Protein AF-0000000081599544 (afdb_homodimer)

Nearest PDB structures (foldseek):
  3ap3-assembly1_B  TM=6.004E-01  e=8.081E-07  Homo sapiens
  3ap3-assembly2_C  TM=5.416E-01  e=1.337E-07  Homo sapiens
  3uan-assembly2_B  TM=5.663E-01  e=5.041E-03  Mus musculus
  3uan-assembly1_A  TM=5.453E-01  e=1.822E-02  Mus musculus
  8cd0-assembly1_A  TM=4.962E-01  e=6.588E-02  Homo sapiens

Radius of gyration: 28.92 Å; Cα contacts (8 Å, |Δi|>4): 1207; chains: 2; bounding box: 60×86×67 Å

Secondary structure (DSSP, 8-state):
---S-EEEEEE--TTSSHHHHHHHHHTSTTEEEES-THHHHHHHHHSS-HHHHTTS-GGGGHHHHHHHHHHHHTT-GGGGGGT-SSPPBTTEES--TTGGG-GGGGSTTTSSS-----SSS---TTHHHHHH-SEEHHHHHHHHHTSSEEEEEES----GGGGHHHHT-TT--EEEEEEE--HHHHHHHHHHH-TTTTHHHHHHHHHS---S----HHHHHHHHHHHHHHHHHHT--GGGTTTEEEEEHHHHHHSHHHHHHHHHHHHT-PPPHHHHHHHHHHSB-----SSHHHHHH---SBHHHHHHTHHHHS-HHHHHHHHHHTHHHHHHHTBPP--SHHHHH-TTS-SB---------/---S-EEEEEE--TTSSHHHHHHHHHTSTTEEEES-THHHHHHHHHSS-HHHHTTS-GGGGHHHHHHHHHHHHTT-GGGGGGT-SSPPBTTEES--TTGGG-GGGGSTTTSSS-----SSS---TTHHHHHH-SEEHHHHHHHHHTSSEEEEEES----GGGGHHHHT-TT--EEEEEEE--HHHHHHHHHHH-TTTTHHHHHHHHHS---S----HHHHHHHHHHHHHHHHHHT--GGGTTTEEEEEHHHHHHSHHHHHHHHHHHHT-PPPHHHHHHHHHHSB-----SSHHHHHH---SBHHHHHHTHHHHS-HHHHHHHHHHTHHHHHHHTBPP--SHHHHH-TTS--B---------

Structure (mmCIF, N/CA/C/O backbone):
data_AF-0000000081599544-model_v1
#
loop_
_entity.id
_entity.type
_entity.pdbx_description
1 polymer Sulfotransferase
#
loop_
_atom_site.group_PDB
_atom_site.id
_atom_site.type_symbol
_atom_site.label_atom_id
_atom_site.label_alt_id
_atom_site.label_comp_id
_atom_site.label_asym_id
_atom_site.label_entity_id
_atom_site.label_seq_id
_atom_site.pdbx_PDB_ins_code
_atom_site.Cartn_x
_atom_site.Cartn_y
_atom_site.Cartn_z
_atom_site.occupancy
_atom_site.B_iso_or_equiv
_atom_site.auth_seq_id
_atom_site.auth_comp_id
_atom_site.auth_asym_id
_atom_site.auth_atom_id
_atom_site.pdbx_PDB_model_num
ATOM 1 N N . MET A 1 1 ? 7.945 -9.305 21.078 1 38.12 1 MET A N 1
ATOM 2 C CA . MET A 1 1 ? 8.125 -8.391 22.203 1 38.12 1 MET A CA 1
ATOM 3 C C . MET A 1 1 ? 7.773 -6.961 21.812 1 38.12 1 MET A C 1
ATOM 5 O O . MET A 1 1 ? 7.863 -6.594 20.641 1 38.12 1 MET A O 1
ATOM 9 N N . ALA A 1 2 ? 6.926 -6.254 22.547 1 45 2 ALA A N 1
ATOM 10 C CA . ALA A 1 2 ? 6.539 -4.863 22.312 1 45 2 ALA A CA 1
ATOM 11 C C . ALA A 1 2 ? 7.758 -3.99 22.031 1 45 2 ALA A C 1
ATOM 13 O O . ALA A 1 2 ? 8.797 -4.129 22.688 1 45 2 ALA A O 1
ATOM 14 N N . SER A 1 3 ? 7.848 -3.449 20.766 1 59.09 3 SER A N 1
ATOM 15 C CA . SER A 1 3 ? 8.914 -2.51 20.438 1 59.09 3 SER A CA 1
ATOM 16 C C . SER A 1 3 ? 9.125 -1.5 21.562 1 59.09 3 SER A C 1
ATOM 18 O O . SER A 1 3 ? 8.156 -0.95 22.094 1 59.09 3 SER A O 1
ATOM 20 N N . PRO A 1 4 ? 10.258 -1.391 22.109 1 74.25 4 PRO A N 1
ATOM 21 C CA . PRO A 1 4 ? 10.609 -0.418 23.141 1 74.25 4 PRO A CA 1
ATOM 22 C C . PRO A 1 4 ? 10.461 1.026 22.672 1 74.25 4 PRO A C 1
ATOM 24 O O . PRO A 1 4 ? 10.477 1.951 23.484 1 74.25 4 PRO A O 1
ATOM 27 N N . ARG A 1 5 ? 10.016 1.198 21.391 1 92.06 5 ARG A N 1
ATOM 28 C CA . ARG A 1 5 ? 9.969 2.564 20.875 1 92.06 5 ARG A CA 1
ATOM 29 C C . ARG A 1 5 ? 8.547 3.104 20.875 1 92.06 5 ARG A C 1
ATOM 31 O O . ARG A 1 5 ? 7.594 2.35 20.656 1 92.06 5 ARG A O 1
ATOM 38 N N . LYS A 1 6 ? 8.445 4.383 21.109 1 97.69 6 LYS A N 1
ATOM 39 C CA . LYS A 1 6 ? 7.168 5.09 21.016 1 97.69 6 LYS A CA 1
ATOM 40 C C . LYS A 1 6 ? 7.004 5.738 19.641 1 97.69 6 LYS A C 1
ATOM 42 O O . LYS A 1 6 ? 7.98 6.172 19.031 1 97.69 6 LYS A O 1
ATOM 47 N N . HIS A 1 7 ? 5.773 5.703 19.141 1 98.62 7 HIS A N 1
ATOM 48 C CA . HIS A 1 7 ? 5.516 6.191 17.797 1 98.62 7 HIS A CA 1
ATOM 49 C C . HIS A 1 7 ? 4.512 7.34 17.812 1 98.62 7 HIS A C 1
ATOM 51 O O . HIS A 1 7 ? 3.541 7.316 18.562 1 98.62 7 HIS A O 1
ATOM 57 N N . ILE A 1 8 ? 4.789 8.398 17 1 98.81 8 ILE A N 1
ATOM 58 C CA . ILE A 1 8 ? 3.93 9.57 16.922 1 98.81 8 ILE A CA 1
ATOM 59 C C . ILE A 1 8 ? 3.586 9.875 15.461 1 98.81 8 ILE A C 1
ATOM 61 O O . ILE A 1 8 ? 4.477 9.945 14.609 1 98.81 8 ILE A O 1
ATOM 65 N N . LEU A 1 9 ? 2.334 9.969 15.156 1 98.88 9 LEU A N 1
ATOM 66 C CA . LEU A 1 9 ? 1.89 10.453 13.859 1 98.88 9 LEU A CA 1
ATOM 67 C C . LEU A 1 9 ? 1.281 11.844 13.969 1 98.88 9 LEU A C 1
ATOM 69 O O . LEU A 1 9 ? 0.279 12.039 14.656 1 98.88 9 LEU A O 1
ATOM 73 N N . LEU A 1 10 ? 1.986 12.797 13.398 1 98.88 10 LEU A N 1
ATOM 74 C CA . LEU A 1 10 ? 1.346 14.094 13.203 1 98.88 10 LEU A CA 1
ATOM 75 C C . LEU A 1 10 ? 0.422 14.062 11.992 1 98.88 10 LEU A C 1
ATOM 77 O O . LEU A 1 10 ? 0.887 14.117 10.852 1 98.88 10 LEU A O 1
ATOM 81 N N . PHE A 1 11 ? -0.832 13.906 12.305 1 98.88 11 PHE A N 1
ATOM 82 C CA . PHE A 1 11 ? -1.893 13.797 11.312 1 98.88 11 PHE A CA 1
ATOM 83 C C . PHE A 1 11 ? -2.51 15.164 11.023 1 98.88 11 PHE A C 1
ATOM 85 O O . PHE A 1 11 ? -3.078 15.789 11.922 1 98.88 11 PHE A O 1
ATOM 92 N N . ALA A 1 12 ? -2.33 15.633 9.75 1 98.62 12 ALA A N 1
ATOM 93 C CA . ALA A 1 12 ? -2.777 16.984 9.422 1 98.62 12 ALA A CA 1
ATOM 94 C C . ALA A 1 12 ? -3.186 17.078 7.953 1 98.62 12 ALA A C 1
ATOM 96 O O . ALA A 1 12 ? -3.295 16.062 7.266 1 98.62 12 ALA A O 1
ATOM 97 N N . THR A 1 13 ? -3.684 18.234 7.574 1 97.69 13 THR A N 1
ATOM 98 C CA . THR A 1 13 ? -3.971 18.562 6.18 1 97.69 13 THR A CA 1
ATOM 99 C C . THR A 1 13 ? -3.039 19.656 5.672 1 97.69 13 THR A C 1
ATOM 101 O O . THR A 1 13 ? -2.398 20.344 6.461 1 97.69 13 THR A O 1
ATOM 104 N N . THR A 1 14 ? -2.902 19.703 4.352 1 96.69 14 THR A N 1
ATOM 105 C CA . THR A 1 14 ? -1.996 20.672 3.74 1 96.69 14 THR A CA 1
ATOM 106 C C . THR A 1 14 ? -2.367 22.094 4.145 1 96.69 14 THR A C 1
ATOM 108 O O . THR A 1 14 ? -3.535 22.484 4.066 1 96.69 14 THR A O 1
ATOM 111 N N . ARG A 1 15 ? -1.328 22.812 4.602 1 96.81 15 ARG A N 1
ATOM 112 C CA . ARG A 1 15 ? -1.413 24.219 4.961 1 96.81 15 ARG A CA 1
ATOM 113 C C . ARG A 1 15 ? -2.201 24.406 6.25 1 96.81 15 ARG A C 1
ATOM 115 O O . ARG A 1 15 ? -2.857 25.438 6.438 1 96.81 15 ARG A O 1
ATOM 122 N N . SER A 1 16 ? -2.092 23.469 7.156 1 97.56 16 SER A N 1
ATOM 123 C CA . SER A 1 16 ? -2.768 23.547 8.445 1 97.56 16 SER A CA 1
ATOM 124 C C . SER A 1 16 ? -1.79 23.906 9.562 1 97.56 16 SER A C 1
ATOM 126 O O . SER A 1 16 ? -2.158 23.922 10.742 1 97.56 16 SER A O 1
ATOM 128 N N . GLY A 1 17 ? -0.574 24.172 9.234 1 95.88 17 GLY A N 1
ATOM 129 C CA . GLY A 1 17 ? 0.417 24.484 10.25 1 95.88 17 GLY A CA 1
ATOM 130 C C . GLY A 1 17 ? 1.242 23.281 10.664 1 95.88 17 GLY A C 1
ATOM 131 O O . GLY A 1 17 ? 1.939 23.328 11.68 1 95.88 17 GLY A O 1
ATOM 132 N N . SER A 1 18 ? 1.208 22.219 9.852 1 96.69 18 SER A N 1
ATOM 133 C CA . SER A 1 18 ? 1.839 20.953 10.227 1 96.69 18 SER A CA 1
ATOM 134 C C . SER A 1 18 ? 3.359 21.047 10.156 1 96.69 18 SER A C 1
ATOM 136 O O . SER A 1 18 ? 4.066 20.344 10.875 1 96.69 18 SER A O 1
ATOM 138 N N . SER A 1 19 ? 3.926 21.938 9.297 1 94.44 19 SER A N 1
ATOM 139 C CA . SER A 1 19 ? 5.375 22.094 9.219 1 94.44 19 SER A CA 1
ATOM 140 C C . SER A 1 19 ? 5.949 22.609 10.531 1 94.44 19 SER A C 1
ATOM 142 O O . SER A 1 19 ? 6.934 22.062 11.039 1 94.44 19 SER A O 1
ATOM 144 N N . PHE A 1 20 ? 5.332 23.609 11.094 1 93.06 20 PHE A N 1
ATOM 145 C CA . PHE A 1 20 ? 5.754 24.156 12.375 1 93.06 20 PHE A CA 1
ATOM 146 C C . PHE A 1 20 ? 5.605 23.125 13.484 1 93.06 20 PHE A C 1
ATOM 148 O O . PHE A 1 20 ? 6.527 22.922 14.273 1 93.06 20 PHE A O 1
ATOM 155 N N . THR A 1 21 ? 4.426 22.516 13.516 1 96.12 21 THR A N 1
ATOM 156 C CA . THR A 1 21 ? 4.141 21.547 14.57 1 96.12 21 THR A CA 1
ATOM 157 C C . THR A 1 21 ? 5.113 20.375 14.492 1 96.12 21 THR A C 1
ATOM 159 O O . THR A 1 21 ? 5.566 19.859 15.523 1 96.12 21 THR A O 1
ATOM 162 N N . GLY A 1 22 ? 5.355 19.891 13.281 1 96.75 22 GLY A N 1
ATOM 163 C CA . GLY A 1 22 ? 6.332 18.828 13.102 1 96.75 22 GLY A CA 1
ATOM 164 C C . GLY A 1 22 ? 7.719 19.203 13.594 1 96.75 22 GLY A C 1
ATOM 165 O O . GLY A 1 22 ? 8.43 18.359 14.141 1 96.75 22 GLY A O 1
ATOM 166 N N . GLN A 1 23 ? 8.109 20.438 13.391 1 94.12 23 GLN A N 1
ATOM 167 C CA . GLN A 1 23 ? 9.422 20.906 13.836 1 94.12 23 GLN A CA 1
ATOM 168 C C . GLN A 1 23 ? 9.516 20.906 15.359 1 94.12 23 GLN A C 1
ATOM 170 O O . GLN A 1 23 ? 10.602 20.719 15.914 1 94.12 23 GLN A O 1
ATOM 175 N N . LEU A 1 24 ? 8.398 21.078 16.031 1 94.31 24 LEU A N 1
ATOM 176 C CA . LEU A 1 24 ? 8.406 20.953 17.484 1 94.31 24 LEU A CA 1
ATOM 177 C C . LEU A 1 24 ? 8.945 19.578 17.906 1 94.31 24 LEU A C 1
ATOM 179 O O . LEU A 1 24 ? 9.789 19.484 18.797 1 94.31 24 LEU A O 1
ATOM 183 N N . LEU A 1 25 ? 8.508 18.562 17.219 1 96.12 25 LEU A N 1
ATOM 184 C CA . LEU A 1 25 ? 8.938 17.203 17.5 1 96.12 25 LEU A CA 1
ATOM 185 C C . LEU A 1 25 ? 10.383 16.984 17.047 1 96.12 25 LEU A C 1
ATOM 187 O O . LEU A 1 25 ? 11.156 16.312 17.734 1 96.12 25 LEU A O 1
ATOM 191 N N . ASN A 1 26 ? 10.672 17.625 15.953 1 95.06 26 ASN A N 1
ATOM 192 C CA . ASN A 1 26 ? 11.984 17.469 15.336 1 95.06 26 ASN A CA 1
ATOM 193 C C . ASN A 1 26 ? 13.086 18.047 16.219 1 95.06 26 ASN A C 1
ATOM 195 O O . ASN A 1 26 ? 14.258 17.703 16.062 1 95.06 26 ASN A O 1
ATOM 199 N N . GLN A 1 27 ? 12.742 18.922 17.141 1 92.62 27 GLN A N 1
ATOM 200 C CA . GLN A 1 27 ? 13.727 19.594 17.984 1 92.62 27 GLN A CA 1
ATOM 201 C C . GLN A 1 27 ? 14.234 18.656 19.078 1 92.62 27 GLN A C 1
ATOM 203 O O . GLN A 1 27 ? 15.32 18.844 19.625 1 92.62 27 GLN A O 1
ATOM 208 N N . HIS A 1 28 ? 13.508 17.703 19.391 1 93.88 28 HIS A N 1
ATOM 209 C CA . HIS A 1 28 ? 13.898 16.797 20.469 1 93.88 28 HIS A CA 1
ATOM 210 C C . HIS A 1 28 ? 14.945 15.797 20.016 1 93.88 28 HIS A C 1
ATOM 212 O O . HIS A 1 28 ? 14.727 15.078 19.031 1 93.88 28 HIS A O 1
ATOM 218 N N . PRO A 1 29 ? 15.984 15.648 20.688 1 90.81 29 PRO A N 1
ATOM 219 C CA . PRO A 1 29 ? 17.078 14.781 20.234 1 90.81 29 PRO A CA 1
ATOM 220 C C . PRO A 1 29 ? 16.703 13.305 20.281 1 90.81 29 PRO A C 1
ATOM 222 O O . PRO A 1 29 ? 17.312 12.492 19.562 1 90.81 29 PRO A O 1
ATOM 225 N N . GLY A 1 30 ? 15.773 12.953 21.062 1 93.62 30 GLY A N 1
ATOM 226 C CA . GLY A 1 30 ? 15.359 11.562 21.188 1 93.62 30 GLY A CA 1
ATOM 227 C C . GLY A 1 30 ? 14.328 11.148 20.156 1 93.62 30 GLY A C 1
ATOM 228 O O . GLY A 1 30 ? 13.867 10.008 20.156 1 93.62 30 GLY A O 1
ATOM 229 N N . VAL A 1 31 ? 13.984 12.055 19.25 1 97 31 VAL A N 1
ATOM 230 C CA . VAL A 1 31 ? 12.93 11.781 18.281 1 97 31 VAL A CA 1
ATOM 231 C C . VAL A 1 31 ? 13.539 11.641 16.875 1 97 31 VAL A C 1
ATOM 233 O O . VAL A 1 31 ? 14.266 12.523 16.422 1 97 31 VAL A O 1
ATOM 236 N N . PHE A 1 32 ? 13.391 10.5 16.281 1 98.19 32 PHE A N 1
ATOM 237 C CA . PHE A 1 32 ? 13.609 10.352 14.844 1 98.19 32 PHE A CA 1
ATOM 238 C C . PHE A 1 32 ? 12.414 10.875 14.055 1 98.19 32 PHE A C 1
ATOM 240 O O . PHE A 1 32 ? 11.398 10.195 13.93 1 98.19 32 PHE A O 1
ATOM 247 N N . TYR A 1 33 ? 12.539 12.047 13.555 1 98.06 33 TYR A N 1
ATOM 248 C CA . TYR A 1 33 ? 11.453 12.727 12.867 1 98.06 33 TYR A CA 1
ATOM 249 C C . TYR A 1 33 ? 11.633 12.648 11.352 1 98.06 33 TYR A C 1
ATOM 251 O O . TYR A 1 33 ? 12.734 12.859 10.836 1 98.06 33 TYR A O 1
ATOM 259 N N . VAL A 1 34 ? 10.539 12.305 10.625 1 98.56 34 VAL A N 1
ATOM 260 C CA . VAL A 1 34 ? 10.57 12.305 9.172 1 98.56 34 VAL A CA 1
ATOM 261 C C . VAL A 1 34 ? 9.508 13.266 8.633 1 98.56 34 VAL A C 1
ATOM 263 O O . VAL A 1 34 ? 8.32 13.117 8.938 1 98.56 34 VAL A O 1
ATOM 266 N N . PHE A 1 35 ? 9.984 14.211 7.75 1 97.12 35 PHE A N 1
ATOM 267 C CA . PHE A 1 35 ? 9.125 15.211 7.133 1 97.12 35 PHE A CA 1
ATOM 268 C C . PHE A 1 35 ? 8.391 14.625 5.934 1 97.12 35 PHE A C 1
ATOM 270 O O . PHE A 1 35 ? 8.938 14.555 4.836 1 97.12 35 PHE A O 1
ATOM 277 N N . GLU A 1 36 ? 7.145 14.25 5.965 1 97.25 36 GLU A N 1
ATOM 278 C CA . GLU A 1 36 ? 6.156 13.891 4.953 1 97.25 36 GLU A CA 1
ATOM 279 C C . GLU A 1 36 ? 6.703 12.836 3.996 1 97.25 36 GLU A C 1
ATOM 281 O O . GLU A 1 36 ? 6.758 13.055 2.783 1 97.25 36 GLU A O 1
ATOM 286 N N . PRO A 1 37 ? 7.016 11.68 4.488 1 98.31 37 PRO A N 1
ATOM 287 C CA . PRO A 1 37 ? 7.566 10.633 3.617 1 98.31 37 PRO A CA 1
ATOM 288 C C . PRO A 1 37 ? 6.551 10.117 2.598 1 98.31 37 PRO A C 1
ATOM 290 O O . PRO A 1 37 ? 6.934 9.609 1.544 1 98.31 37 PRO A O 1
ATOM 293 N N . LEU A 1 38 ? 5.246 10.305 2.816 1 97.62 38 LEU A N 1
ATOM 294 C CA . LEU A 1 38 ? 4.219 9.766 1.933 1 97.62 38 LEU A CA 1
ATOM 295 C C . LEU A 1 38 ? 4.168 10.539 0.62 1 97.62 38 LEU A C 1
ATOM 297 O O . LEU A 1 38 ? 3.535 10.102 -0.342 1 97.62 38 LEU A O 1
ATOM 301 N N . TYR A 1 39 ? 4.855 11.68 0.584 1 96.25 39 TYR A N 1
ATOM 302 C CA . TYR A 1 39 ? 5.031 12.414 -0.662 1 96.25 39 TYR A CA 1
ATOM 303 C C . TYR A 1 39 ? 5.578 11.516 -1.76 1 96.25 39 TYR A C 1
ATOM 305 O O . TYR A 1 39 ? 5.129 11.578 -2.906 1 96.25 39 TYR A O 1
ATOM 313 N N . HIS A 1 40 ? 6.516 10.656 -1.416 1 96 40 HIS A N 1
ATOM 314 C CA . HIS A 1 40 ? 7.172 9.797 -2.395 1 96 40 HIS A CA 1
ATOM 315 C C . HIS A 1 40 ? 6.207 8.75 -2.941 1 96 40 HIS A C 1
ATOM 317 O O . HIS A 1 40 ? 6.289 8.375 -4.113 1 96 40 HIS A O 1
ATOM 323 N N . VAL A 1 41 ? 5.336 8.227 -2.125 1 94.56 41 VAL A N 1
ATOM 324 C CA . VAL A 1 41 ? 4.32 7.285 -2.592 1 94.56 41 VAL A CA 1
ATOM 325 C C . VAL A 1 41 ? 3.41 7.969 -3.611 1 94.56 41 VAL A C 1
ATOM 327 O O . VAL A 1 41 ? 3.17 7.434 -4.695 1 94.56 41 VAL A O 1
ATOM 330 N N . GLN A 1 42 ? 2.91 9.102 -3.191 1 92.44 42 GLN A N 1
ATOM 331 C CA . GLN A 1 42 ? 2.023 9.844 -4.082 1 92.44 42 GLN A CA 1
ATOM 332 C C . GLN A 1 42 ? 2.701 10.133 -5.418 1 92.44 42 GLN A C 1
ATOM 334 O O . GLN A 1 42 ? 2.092 9.961 -6.48 1 92.44 42 GLN A O 1
ATOM 339 N N . GLN A 1 43 ? 3.932 10.562 -5.414 1 90.69 43 GLN A N 1
ATOM 340 C CA . GLN A 1 43 ? 4.668 10.914 -6.625 1 90.69 43 GLN A CA 1
ATOM 341 C C . GLN A 1 43 ? 4.879 9.688 -7.512 1 90.69 43 GLN A C 1
ATOM 343 O O . GLN A 1 43 ? 4.84 9.797 -8.742 1 90.69 43 GLN A O 1
ATOM 348 N N . ALA A 1 44 ? 5.172 8.617 -6.875 1 88.56 44 ALA A N 1
ATOM 349 C CA . ALA A 1 44 ? 5.414 7.391 -7.629 1 88.56 44 ALA A CA 1
ATOM 350 C C . ALA A 1 44 ? 4.191 7 -8.453 1 88.56 44 ALA A C 1
ATOM 352 O O . ALA A 1 44 ? 4.32 6.426 -9.539 1 88.56 44 ALA A O 1
ATOM 353 N N . PHE A 1 45 ? 3.043 7.305 -8.031 1 83.12 45 PHE A N 1
ATOM 354 C CA . PHE A 1 45 ? 1.831 6.836 -8.695 1 83.12 45 PHE A CA 1
ATOM 355 C C . PHE A 1 45 ? 1.197 7.953 -9.516 1 83.12 45 PHE A C 1
ATOM 357 O O . PHE A 1 45 ? 0.35 7.699 -10.375 1 83.12 45 PHE A O 1
ATOM 364 N N . THR A 1 46 ? 1.427 9.234 -9.289 1 74.62 46 THR A N 1
ATOM 365 C CA . THR A 1 46 ? 0.781 10.328 -10 1 74.62 46 THR A CA 1
ATOM 366 C C . THR A 1 46 ? 1.669 10.836 -11.133 1 74.62 46 THR A C 1
ATOM 368 O O . THR A 1 46 ? 1.178 11.43 -12.094 1 74.62 46 THR A O 1
ATOM 371 N N . ASN A 1 47 ? 2.98 11.109 -10.969 1 59.44 47 ASN A N 1
ATOM 372 C CA . ASN A 1 47 ? 3.85 11.688 -11.984 1 59.44 47 ASN A CA 1
ATOM 373 C C . ASN A 1 47 ? 3.744 10.93 -13.305 1 59.44 47 ASN A C 1
ATOM 375 O O . ASN A 1 47 ? 4.27 11.375 -14.328 1 59.44 47 ASN A O 1
ATOM 379 N N . SER A 1 48 ? 3.289 9.828 -13.312 1 50 48 SER A N 1
ATOM 380 C CA . SER A 1 48 ? 3.275 9.25 -14.656 1 50 48 SER A CA 1
ATOM 381 C C . SER A 1 48 ? 2.367 10.039 -15.586 1 50 48 SER A C 1
ATOM 383 O O . SER A 1 48 ? 2.848 10.734 -16.484 1 50 48 SER A O 1
ATOM 385 N N . SER A 1 49 ? 1.192 9.852 -15.922 1 44.78 49 SER A N 1
ATOM 386 C CA . SER A 1 49 ? 0.443 10.602 -16.922 1 44.78 49 SER A CA 1
ATOM 387 C C . SER A 1 49 ? -0.477 11.625 -16.266 1 44.78 49 SER A C 1
ATOM 389 O O . SER A 1 49 ? -1.056 11.367 -15.211 1 44.78 49 SER A O 1
ATOM 391 N N . SER A 1 50 ? -0.27 13.008 -16.5 1 45.22 50 SER A N 1
ATOM 392 C CA . SER A 1 50 ? -1.151 14.102 -16.109 1 45.22 50 SER A CA 1
ATOM 393 C C . SER A 1 50 ? -2.572 13.602 -15.867 1 45.22 50 SER A C 1
ATOM 395 O O . SER A 1 50 ? -3.248 14.07 -14.945 1 45.22 50 SER A O 1
ATOM 397 N N . ARG A 1 51 ? -3.033 12.773 -16.672 1 44.28 51 ARG A N 1
ATOM 398 C CA . ARG A 1 51 ? -4.414 12.305 -16.672 1 44.28 51 ARG A CA 1
ATOM 399 C C . ARG A 1 51 ? -4.684 11.398 -15.484 1 44.28 51 ARG A C 1
ATOM 401 O O . ARG A 1 51 ? -5.832 11.25 -15.047 1 44.28 51 ARG A O 1
ATOM 408 N N . LEU A 1 52 ? -3.639 10.812 -14.984 1 48.09 52 LEU A N 1
ATOM 409 C CA . LEU A 1 52 ? -3.752 9.828 -13.914 1 48.09 52 LEU A CA 1
ATOM 410 C C . LEU A 1 52 ? -4.047 10.508 -12.578 1 48.09 52 LEU A C 1
ATOM 412 O O . LEU A 1 52 ? -4.723 9.938 -11.719 1 48.09 52 LEU A O 1
ATOM 416 N N . ARG A 1 53 ? -3.664 11.711 -12.305 1 48.47 53 ARG A N 1
ATOM 417 C CA . ARG A 1 53 ? -3.812 12.445 -11.047 1 48.47 53 ARG A CA 1
ATOM 418 C C . ARG A 1 53 ? -5.285 12.648 -10.703 1 48.47 53 ARG A C 1
ATOM 420 O O . ARG A 1 53 ? -5.672 12.57 -9.539 1 48.47 53 ARG A O 1
ATOM 427 N N . ARG A 1 54 ? -5.965 13.094 -11.875 1 47.38 54 ARG A N 1
ATOM 428 C CA . ARG A 1 54 ? -7.34 13.523 -11.648 1 47.38 54 ARG A CA 1
ATOM 429 C C . ARG A 1 54 ? -8.203 12.375 -11.133 1 47.38 54 ARG A C 1
ATOM 431 O O . ARG A 1 54 ? -9.25 12.602 -10.523 1 47.38 54 ARG A O 1
ATOM 438 N N . THR A 1 55 ? -7.641 11.102 -11.523 1 47.69 55 THR A N 1
ATOM 439 C CA . THR A 1 55 ? -8.594 10.023 -11.297 1 47.69 55 THR A CA 1
ATOM 440 C C . THR A 1 55 ? -8.172 9.164 -10.109 1 47.69 55 THR A C 1
ATOM 442 O O . THR A 1 55 ? -8.969 8.375 -9.594 1 47.69 55 THR A O 1
ATOM 445 N N . LEU A 1 56 ? -6.867 9.281 -9.906 1 54.69 56 LEU A N 1
ATOM 446 C CA . LEU A 1 56 ? -6.582 8.305 -8.867 1 54.69 56 LEU A CA 1
ATOM 447 C C . LEU A 1 56 ? -7.238 8.703 -7.551 1 54.69 56 LEU A C 1
ATOM 449 O O . LEU A 1 56 ? -7.023 9.805 -7.051 1 54.69 56 LEU A O 1
ATOM 453 N N . ASP A 1 57 ? -8.266 7.922 -7.266 1 67.56 57 ASP A N 1
ATOM 454 C CA . ASP A 1 57 ? -8.984 7.934 -5.996 1 67.56 57 ASP A CA 1
ATOM 455 C C . ASP A 1 57 ? -8.016 7.953 -4.812 1 67.56 57 ASP A C 1
ATOM 457 O O . ASP A 1 57 ? -7.117 7.121 -4.73 1 67.56 57 ASP A O 1
ATOM 461 N N . ARG A 1 58 ? -7.891 9.094 -4.191 1 79.56 58 ARG A N 1
ATOM 462 C CA . ARG A 1 58 ? -7.062 9.312 -3.008 1 79.56 58 ARG A CA 1
ATOM 463 C C . ARG A 1 58 ? -7.102 8.102 -2.084 1 79.56 58 ARG A C 1
ATOM 465 O O . ARG A 1 58 ? -6.137 7.832 -1.362 1 79.56 58 ARG A O 1
ATOM 472 N N . ARG A 1 59 ? -8.102 7.383 -2.291 1 89.06 59 ARG A N 1
ATOM 473 C CA . ARG A 1 59 ? -8.25 6.281 -1.345 1 89.06 59 ARG A CA 1
ATOM 474 C C . ARG A 1 59 ? -7.477 5.051 -1.81 1 89.06 59 ARG A C 1
ATOM 476 O O . ARG A 1 59 ? -7.152 4.176 -1.005 1 89.06 59 ARG A O 1
ATOM 483 N N . ALA A 1 60 ? -7.164 4.977 -3.062 1 90.94 60 ALA A N 1
ATOM 484 C CA . ALA A 1 60 ? -6.414 3.85 -3.607 1 90.94 60 ALA A CA 1
ATOM 485 C C . ALA A 1 60 ? -5.004 3.799 -3.027 1 90.94 60 ALA A C 1
ATOM 487 O O . ALA A 1 60 ? -4.402 2.727 -2.93 1 90.94 60 ALA A O 1
ATOM 488 N N . LEU A 1 61 ? -4.5 4.922 -2.602 1 94.38 61 LEU A N 1
ATOM 489 C CA . LEU A 1 61 ? -3.125 5 -2.123 1 94.38 61 LEU A CA 1
ATOM 490 C C . LEU A 1 61 ? -3.041 4.621 -0.648 1 94.38 61 LEU A C 1
ATOM 492 O O . LEU A 1 61 ? -1.945 4.434 -0.112 1 94.38 61 LEU A O 1
ATOM 496 N N . LEU A 1 62 ? -4.18 4.449 0.053 1 96.31 62 LEU A N 1
ATOM 497 C CA . LEU A 1 62 ? -4.219 4.289 1.502 1 96.31 62 LEU A CA 1
ATOM 498 C C . LEU A 1 62 ? -3.451 3.043 1.932 1 96.31 62 LEU A C 1
ATOM 500 O O . LEU A 1 62 ? -2.74 3.062 2.939 1 96.31 62 LEU A O 1
ATOM 504 N N . GLY A 1 63 ? -3.592 1.965 1.144 1 96.44 63 GLY A N 1
ATOM 505 C CA . GLY A 1 63 ? -2.854 0.76 1.486 1 96.44 63 GLY A CA 1
ATOM 506 C C . GLY A 1 63 ? -1.349 0.952 1.448 1 96.44 63 GLY A C 1
ATOM 507 O O . GLY A 1 63 ? -0.638 0.509 2.354 1 96.44 63 GLY A O 1
ATOM 508 N N . ALA A 1 64 ? -0.909 1.623 0.392 1 96.25 64 ALA A N 1
ATOM 509 C CA . ALA A 1 64 ? 0.518 1.907 0.268 1 96.25 64 ALA A CA 1
ATOM 510 C C . ALA A 1 64 ? 0.991 2.838 1.382 1 96.25 64 ALA A C 1
ATOM 512 O O . ALA A 1 64 ? 2.094 2.676 1.909 1 96.25 64 ALA A O 1
ATOM 513 N N . TYR A 1 65 ? 0.182 3.77 1.767 1 97.75 65 TYR A N 1
ATOM 514 C CA . TYR A 1 65 ? 0.496 4.695 2.85 1 97.75 65 TYR A CA 1
ATOM 515 C C . TYR A 1 65 ? 0.678 3.951 4.168 1 97.75 65 TYR A C 1
ATOM 517 O O . TYR A 1 65 ? 1.688 4.129 4.852 1 97.75 65 TYR A O 1
ATOM 525 N N . ARG A 1 66 ? -0.28 3.109 4.512 1 97.88 66 ARG A N 1
ATOM 526 C CA . ARG A 1 66 ? -0.227 2.385 5.781 1 97.88 66 ARG A CA 1
ATOM 527 C C . ARG A 1 66 ? 0.979 1.452 5.828 1 97.88 66 ARG A C 1
ATOM 529 O O . ARG A 1 66 ? 1.657 1.357 6.852 1 97.88 66 ARG A O 1
ATOM 536 N N . ASP A 1 67 ? 1.22 0.821 4.723 1 97.56 67 ASP A N 1
ATOM 537 C CA . ASP A 1 67 ? 2.355 -0.094 4.652 1 97.56 67 ASP A CA 1
ATOM 538 C C . ASP A 1 67 ? 3.672 0.645 4.879 1 97.56 67 ASP A C 1
ATOM 540 O O . ASP A 1 67 ? 4.523 0.186 5.641 1 97.56 67 ASP A O 1
ATOM 544 N N . LEU A 1 68 ? 3.855 1.761 4.188 1 98.31 68 LEU A N 1
ATOM 545 C CA . LEU A 1 68 ? 5.094 2.518 4.332 1 98.31 68 LEU A CA 1
ATOM 546 C C . LEU A 1 68 ? 5.242 3.053 5.754 1 98.31 68 LEU A C 1
ATOM 548 O O . LEU A 1 68 ? 6.332 3.012 6.328 1 98.31 68 LEU A O 1
ATOM 552 N N . LEU A 1 69 ? 4.168 3.545 6.309 1 98.62 69 LEU A N 1
ATOM 553 C CA . LEU A 1 69 ? 4.207 4.062 7.672 1 98.62 69 LEU A CA 1
ATOM 554 C C . LEU A 1 69 ? 4.641 2.975 8.648 1 98.62 69 LEU A C 1
ATOM 556 O O . LEU A 1 69 ? 5.484 3.213 9.516 1 98.62 69 LEU A O 1
ATOM 560 N N . LEU A 1 70 ? 4.074 1.818 8.508 1 97.44 70 LEU A N 1
ATOM 561 C CA . LEU A 1 70 ? 4.449 0.711 9.375 1 97.44 70 LEU A CA 1
ATOM 562 C C . LEU A 1 70 ? 5.945 0.435 9.289 1 97.44 70 LEU A C 1
ATOM 564 O O . LEU A 1 70 ? 6.609 0.27 10.32 1 97.44 70 LEU A O 1
ATOM 568 N N . ASN A 1 71 ? 6.449 0.41 8.094 1 97.25 71 ASN A N 1
ATOM 569 C CA . ASN A 1 71 ? 7.863 0.096 7.898 1 97.25 71 ASN A CA 1
ATOM 570 C C . ASN A 1 71 ? 8.766 1.211 8.422 1 97.25 71 ASN A C 1
ATOM 572 O O . ASN A 1 71 ? 9.836 0.943 8.961 1 97.25 71 ASN A O 1
ATOM 576 N N . LEU A 1 72 ? 8.312 2.438 8.266 1 98.44 72 LEU A N 1
ATOM 577 C CA . LEU A 1 72 ? 9.086 3.551 8.82 1 98.44 72 LEU A CA 1
ATOM 578 C C . LEU A 1 72 ? 9.094 3.5 10.344 1 98.44 72 LEU A C 1
ATOM 580 O O . LEU A 1 72 ? 10.133 3.717 10.969 1 98.44 72 LEU A O 1
ATOM 584 N N . TYR A 1 73 ? 8.008 3.172 10.977 1 98.12 73 TYR A N 1
ATOM 585 C CA . TYR A 1 73 ? 7.906 3.131 12.43 1 98.12 73 TYR A CA 1
ATOM 586 C C . TYR A 1 73 ? 8.734 1.992 13.008 1 98.12 73 TYR A C 1
ATOM 588 O O . TYR A 1 73 ? 9.18 2.055 14.156 1 98.12 73 TYR A O 1
ATOM 596 N N . THR A 1 74 ? 8.969 0.999 12.203 1 96.56 74 THR A N 1
ATOM 597 C CA . THR A 1 74 ? 9.82 -0.098 12.648 1 96.56 74 THR A CA 1
ATOM 598 C C . THR A 1 74 ? 11.25 0.094 12.164 1 96.56 74 THR A C 1
ATOM 600 O O . THR A 1 74 ? 12.055 -0.837 12.203 1 96.56 74 THR A O 1
ATOM 603 N N . CYS A 1 75 ? 11.562 1.235 11.602 1 97.81 75 CYS A N 1
ATOM 604 C CA . CYS A 1 75 ? 12.891 1.719 11.25 1 97.81 75 CYS A CA 1
ATOM 605 C C . CYS A 1 75 ? 13.438 0.974 10.031 1 97.81 75 CYS A C 1
ATOM 607 O O . CYS A 1 75 ? 14.648 0.751 9.93 1 97.81 75 CYS A O 1
ATOM 609 N N . GLU A 1 76 ? 12.523 0.523 9.219 1 96.81 76 GLU A N 1
ATOM 610 C CA . GLU A 1 76 ? 12.906 -0.084 7.949 1 96.81 76 GLU A CA 1
ATOM 611 C C . GLU A 1 76 ? 12.812 0.923 6.809 1 96.81 76 GLU A C 1
ATOM 613 O O . GLU A 1 76 ? 11.969 0.795 5.926 1 96.81 76 GLU A O 1
ATOM 618 N N . LEU A 1 77 ? 13.812 1.788 6.699 1 98.06 77 LEU A N 1
ATOM 619 C CA . LEU A 1 77 ? 13.75 2.926 5.789 1 98.06 77 LEU A CA 1
ATOM 620 C C . LEU A 1 77 ? 14.016 2.488 4.352 1 98.06 77 LEU A C 1
ATOM 622 O O . LEU A 1 77 ? 13.773 3.248 3.41 1 98.06 77 LEU A O 1
ATOM 626 N N . HIS A 1 78 ? 14.555 1.28 4.188 1 95.75 78 HIS A N 1
ATOM 627 C CA . HIS A 1 78 ? 14.836 0.808 2.838 1 95.75 78 HIS A CA 1
ATOM 628 C C . HIS A 1 78 ? 13.555 0.633 2.031 1 95.75 78 HIS A C 1
ATOM 630 O O . HIS A 1 78 ? 13.586 0.622 0.799 1 95.75 78 HIS A O 1
ATOM 636 N N . PHE A 1 79 ? 12.398 0.532 2.676 1 96.5 79 PHE A N 1
ATOM 637 C CA . PHE A 1 79 ? 11.125 0.418 1.975 1 96.5 79 PHE A CA 1
ATOM 638 C C . PHE A 1 79 ? 10.828 1.689 1.191 1 96.5 79 PHE A C 1
ATOM 640 O O . PHE A 1 79 ? 10.031 1.67 0.248 1 96.5 79 PHE A O 1
ATOM 647 N N . MET A 1 80 ? 11.43 2.803 1.529 1 97.5 80 MET A N 1
ATOM 648 C CA . MET A 1 80 ? 11.289 4.051 0.788 1 97.5 80 MET A CA 1
ATOM 649 C C . MET A 1 80 ? 11.781 3.893 -0.646 1 97.5 80 MET A C 1
ATOM 651 O O . MET A 1 80 ? 11.352 4.617 -1.542 1 97.5 80 MET A O 1
ATOM 655 N N . GLU A 1 81 ? 12.672 2.998 -0.853 1 96.31 81 GLU A N 1
ATOM 656 C CA . GLU A 1 81 ? 13.328 2.826 -2.146 1 96.31 81 GLU A CA 1
ATOM 657 C C . GLU A 1 81 ? 12.312 2.479 -3.234 1 96.31 81 GLU A C 1
ATOM 659 O O . GLU A 1 81 ? 12.523 2.793 -4.406 1 96.31 81 GLU A O 1
ATOM 664 N N . ASN A 1 82 ? 11.211 1.897 -2.811 1 93.31 82 ASN A N 1
ATOM 665 C CA . ASN A 1 82 ? 10.172 1.525 -3.762 1 93.31 82 ASN A CA 1
ATOM 666 C C . ASN A 1 82 ? 9.492 2.754 -4.363 1 93.31 82 ASN A C 1
ATOM 668 O O . ASN A 1 82 ? 8.828 2.658 -5.395 1 93.31 82 ASN A O 1
ATOM 672 N N . TYR A 1 83 ? 9.727 3.881 -3.756 1 95.06 83 TYR A N 1
ATOM 673 C CA . TYR A 1 83 ? 8.938 5.039 -4.152 1 95.06 83 TYR A CA 1
ATOM 674 C C . TYR A 1 83 ? 9.836 6.199 -4.566 1 95.06 83 TYR A C 1
ATOM 676 O O . TYR A 1 83 ? 9.359 7.203 -5.102 1 95.06 83 TYR A O 1
ATOM 684 N N . ILE A 1 84 ? 11.102 6.117 -4.312 1 95.12 84 ILE A N 1
ATOM 685 C CA . ILE A 1 84 ? 12.039 7.195 -4.613 1 95.12 84 ILE A CA 1
ATOM 686 C C . ILE A 1 84 ? 12.586 7.023 -6.027 1 95.12 84 ILE A C 1
ATOM 688 O O . ILE A 1 84 ? 12.906 5.91 -6.449 1 95.12 84 ILE A O 1
ATOM 692 N N . ARG A 1 85 ? 12.586 8.062 -6.816 1 89.75 85 ARG A N 1
ATOM 693 C CA . ARG A 1 85 ? 13.172 8.062 -8.156 1 89.75 85 ARG A CA 1
ATOM 694 C C . ARG A 1 85 ? 14.18 9.203 -8.305 1 89.75 85 ARG A C 1
ATOM 696 O O . ARG A 1 85 ? 13.93 10.32 -7.848 1 89.75 85 ARG A O 1
ATOM 703 N N . PRO A 1 86 ? 15.312 9.031 -8.992 1 91.19 86 PRO A N 1
ATOM 704 C CA . PRO A 1 86 ? 15.758 7.723 -9.469 1 91.19 86 PRO A CA 1
ATOM 705 C C . PRO A 1 86 ? 15.945 6.711 -8.344 1 91.19 86 PRO A C 1
ATOM 707 O O . PRO A 1 86 ? 16.188 7.098 -7.199 1 91.19 86 PRO A O 1
ATOM 710 N N . GLU A 1 87 ? 15.82 5.473 -8.703 1 91.12 87 GLU A N 1
ATOM 711 C CA . GLU A 1 87 ? 15.922 4.41 -7.711 1 91.12 87 GLU A CA 1
ATOM 712 C C . GLU A 1 87 ? 17.266 4.465 -6.98 1 91.12 87 GLU A C 1
ATOM 714 O O . GLU A 1 87 ? 18.312 4.555 -7.613 1 91.12 87 GLU A O 1
ATOM 719 N N . PRO A 1 88 ? 17.188 4.453 -5.656 1 95 88 PRO A N 1
ATOM 720 C CA . PRO A 1 88 ? 18.438 4.457 -4.891 1 95 88 PRO A CA 1
ATOM 721 C C . PRO A 1 88 ? 19.359 3.305 -5.273 1 95 88 PRO A C 1
ATOM 723 O O . PRO A 1 88 ? 18.906 2.189 -5.52 1 95 88 PRO A O 1
ATOM 726 N N . GLN A 1 89 ? 20.625 3.559 -5.379 1 95.38 89 GLN A N 1
ATOM 727 C CA . GLN A 1 89 ? 21.672 2.564 -5.609 1 95.38 89 GLN A CA 1
ATOM 728 C C . GLN A 1 89 ? 22.453 2.287 -4.332 1 95.38 89 GLN A C 1
ATOM 730 O O . GLN A 1 89 ? 22.938 3.217 -3.68 1 95.38 89 GLN A O 1
ATOM 735 N N . ASP A 1 90 ? 22.547 1.076 -3.975 1 95.94 90 ASP A N 1
ATOM 736 C CA . ASP A 1 90 ? 23.25 0.695 -2.746 1 95.94 90 ASP A CA 1
ATOM 737 C C . ASP A 1 90 ? 22.672 1.435 -1.54 1 95.94 90 ASP A C 1
ATOM 739 O O . ASP A 1 90 ? 23.422 1.913 -0.684 1 95.94 90 ASP A O 1
ATOM 743 N N . HIS A 1 91 ? 21.406 1.699 -1.587 1 97.12 91 HIS A N 1
ATOM 744 C CA . HIS A 1 91 ? 20.641 2.303 -0.5 1 97.12 91 HIS A CA 1
ATOM 745 C C . HIS A 1 91 ? 21 3.777 -0.334 1 97.12 91 HIS A C 1
ATOM 747 O O . HIS A 1 91 ? 20.797 4.348 0.741 1 97.12 91 HIS A O 1
ATOM 753 N N . ILE A 1 92 ? 21.609 4.402 -1.393 1 97.62 92 ILE A N 1
ATOM 754 C CA . ILE A 1 92 ? 22 5.809 -1.353 1 97.62 92 ILE A CA 1
ATOM 755 C C . ILE A 1 92 ? 21.125 6.613 -2.312 1 97.62 92 ILE A C 1
ATOM 757 O O . ILE A 1 92 ? 20.875 6.191 -3.445 1 97.62 92 ILE A O 1
ATOM 761 N N . THR A 1 93 ? 20.594 7.715 -1.891 1 97.44 93 THR A N 1
ATOM 762 C CA . THR A 1 93 ? 19.75 8.531 -2.74 1 97.44 93 THR A CA 1
ATOM 763 C C . THR A 1 93 ? 19.984 10.016 -2.486 1 97.44 93 THR A C 1
ATOM 765 O O . THR A 1 93 ? 20.359 10.406 -1.377 1 97.44 93 THR A O 1
ATOM 768 N N . SER A 1 94 ? 19.75 10.859 -3.482 1 95.12 94 SER A N 1
ATOM 769 C CA . SER A 1 94 ? 19.781 12.312 -3.363 1 95.12 94 SER A CA 1
ATOM 770 C C . SER A 1 94 ? 18.391 12.922 -3.502 1 95.12 94 SER A C 1
ATOM 772 O O . SER A 1 94 ? 18.25 14.148 -3.537 1 95.12 94 SER A O 1
ATOM 774 N N . SER A 1 95 ? 17.406 12.055 -3.57 1 94 95 SER A N 1
ATOM 775 C CA . SER A 1 95 ? 16.062 12.508 -3.887 1 94 95 SER A CA 1
ATOM 776 C C . SER A 1 95 ? 15.109 12.297 -2.711 1 94 95 SER A C 1
ATOM 778 O O . SER A 1 95 ? 13.93 12 -2.904 1 94 95 SER A O 1
ATOM 780 N N . PHE A 1 96 ? 15.445 12.656 -1.539 1 95.69 96 PHE A N 1
ATOM 781 C CA . PHE A 1 96 ? 14.57 12.523 -0.38 1 95.69 96 PHE A CA 1
ATOM 782 C C . PHE A 1 96 ? 13.852 13.828 -0.09 1 95.69 96 PHE A C 1
ATOM 784 O O . PHE A 1 96 ? 14.492 14.867 0.118 1 95.69 96 PHE A O 1
ATOM 791 N N . PHE A 1 97 ? 12.578 13.773 -0.105 1 95.56 97 PHE A N 1
ATOM 792 C CA . PHE A 1 97 ? 11.742 14.961 0.007 1 95.56 97 PHE A CA 1
ATOM 793 C C . PHE A 1 97 ? 11.992 15.672 1.332 1 95.56 97 PHE A C 1
ATOM 795 O O . PHE A 1 97 ? 11.82 15.086 2.4 1 95.56 97 PHE A O 1
ATOM 802 N N . ARG A 1 98 ? 12.406 16.953 1.237 1 93.94 98 ARG A N 1
ATOM 803 C CA . ARG A 1 98 ? 12.609 17.844 2.367 1 93.94 98 ARG A CA 1
ATOM 804 C C . ARG A 1 98 ? 13.461 17.188 3.447 1 93.94 98 ARG A C 1
ATOM 806 O O . ARG A 1 98 ? 13.086 17.188 4.621 1 93.94 98 ARG A O 1
ATOM 813 N N . ARG A 1 99 ? 14.508 16.609 3.092 1 94.5 99 ARG A N 1
ATOM 814 C CA . ARG A 1 99 ? 15.43 15.93 3.986 1 94.5 99 ARG A CA 1
ATOM 815 C C . ARG A 1 99 ? 15.898 16.844 5.109 1 94.5 99 ARG A C 1
ATOM 817 O O . ARG A 1 99 ? 15.992 16.438 6.266 1 94.5 99 ARG A O 1
ATOM 824 N N . SER A 1 100 ? 16.172 18.141 4.816 1 92.56 100 SER A N 1
ATOM 825 C CA . SER A 1 100 ? 16.766 19.078 5.766 1 92.56 100 SER A CA 1
ATOM 826 C C . SER A 1 100 ? 15.805 19.391 6.902 1 92.56 100 SER A C 1
ATOM 828 O O . SER A 1 100 ? 16.203 19.906 7.945 1 92.56 100 SER A O 1
ATOM 830 N N . SER A 1 101 ? 14.547 19.062 6.66 1 93.38 101 SER A N 1
ATOM 831 C CA . SER A 1 101 ? 13.539 19.297 7.688 1 93.38 101 SER A CA 1
ATOM 832 C C . SER A 1 101 ? 13.445 18.125 8.656 1 93.38 101 SER A C 1
ATOM 834 O O . SER A 1 101 ? 12.625 18.125 9.578 1 93.38 101 SER A O 1
ATOM 836 N N . SER A 1 102 ? 14.266 17.125 8.5 1 94.62 102 SER A N 1
ATOM 837 C CA . SER A 1 102 ? 14.383 15.961 9.375 1 94.62 102 SER A CA 1
ATOM 838 C C . SER A 1 102 ? 15.781 15.875 9.984 1 94.62 102 SER A C 1
ATOM 840 O O . SER A 1 102 ? 16.688 15.273 9.406 1 94.62 102 SER A O 1
ATOM 842 N N . HIS A 1 103 ? 15.922 16.328 11.156 1 92.94 103 HIS A N 1
ATOM 843 C CA . HIS A 1 103 ? 17.219 16.484 11.797 1 92.94 103 HIS A CA 1
ATOM 844 C C . HIS A 1 103 ? 17.969 15.156 11.836 1 92.94 103 HIS A C 1
ATOM 846 O O . HIS A 1 103 ? 19.188 15.117 11.609 1 92.94 103 HIS A O 1
ATOM 852 N N . ALA A 1 104 ? 17.266 14.109 12.141 1 94.69 104 ALA A N 1
ATOM 853 C CA . ALA A 1 104 ? 17.891 12.797 12.297 1 94.69 104 ALA A CA 1
ATOM 854 C C . ALA A 1 104 ? 18.531 12.336 10.992 1 94.69 104 ALA A C 1
ATOM 856 O O . ALA A 1 104 ? 19.469 11.539 11.008 1 94.69 104 ALA A O 1
ATOM 857 N N . LEU A 1 105 ? 18.047 12.852 9.859 1 96.25 105 LEU A N 1
ATOM 858 C CA . LEU A 1 105 ? 18.578 12.469 8.555 1 96.25 105 LEU A CA 1
ATOM 859 C C . LEU A 1 105 ? 19.766 13.344 8.172 1 96.25 105 LEU A C 1
ATOM 861 O O . LEU A 1 105 ? 20.391 13.141 7.125 1 96.25 105 LEU A O 1
ATOM 865 N N . CYS A 1 106 ? 20.094 14.281 8.945 1 94.06 106 CYS A N 1
ATOM 866 C CA . CYS A 1 106 ? 21.188 15.211 8.688 1 94.06 106 CYS A CA 1
ATOM 867 C C . CYS A 1 106 ? 22.172 15.227 9.844 1 94.06 106 CYS A C 1
ATOM 869 O O . CYS A 1 106 ? 22.938 16.188 10.008 1 94.06 106 CYS A O 1
ATOM 871 N N . SER A 1 107 ? 22.109 14.281 10.719 1 93.06 107 SER A N 1
ATOM 872 C CA . SER A 1 107 ? 22.984 14.141 11.883 1 93.06 107 SER A CA 1
ATOM 873 C C . SER A 1 107 ? 23.672 12.773 11.898 1 93.06 107 SER A C 1
ATOM 875 O O . SER A 1 107 ? 23.25 11.859 11.195 1 93.06 107 SER A O 1
ATOM 877 N N . PRO A 1 108 ? 24.719 12.672 12.727 1 92.94 108 PRO A N 1
ATOM 878 C CA . PRO A 1 108 ? 25.359 11.352 12.812 1 92.94 108 PRO A CA 1
ATOM 879 C C . PRO A 1 108 ? 24.391 10.266 13.281 1 92.94 108 PRO A C 1
ATOM 881 O O . PRO A 1 108 ? 23.531 10.516 14.133 1 92.94 108 PRO A O 1
ATOM 884 N N . PRO A 1 109 ? 24.531 9.07 12.734 1 94.81 109 PRO A N 1
ATOM 885 C CA . PRO A 1 109 ? 25.562 8.547 11.844 1 94.81 109 PRO A CA 1
ATOM 886 C C . PRO A 1 109 ? 25.281 8.82 10.367 1 94.81 109 PRO A C 1
ATOM 888 O O . PRO A 1 109 ? 26.062 8.453 9.5 1 94.81 109 PRO A O 1
ATOM 891 N N . VAL A 1 110 ? 24.203 9.422 10.055 1 95.75 110 VAL A N 1
ATOM 892 C CA . VAL A 1 110 ? 23.812 9.664 8.672 1 95.75 110 VAL A CA 1
ATOM 893 C C . VAL A 1 110 ? 24.719 10.711 8.039 1 95.75 110 VAL A C 1
ATOM 895 O O . VAL A 1 110 ? 25.094 10.602 6.867 1 95.75 110 VAL A O 1
ATOM 898 N N . CYS A 1 111 ? 25.016 11.672 8.711 1 92.31 111 CYS A N 1
ATOM 899 C CA . CYS A 1 111 ? 25.906 12.766 8.312 1 92.31 111 CYS A CA 1
ATOM 900 C C . CYS A 1 111 ? 27.156 12.797 9.172 1 92.31 111 CYS A C 1
ATOM 902 O O . CYS A 1 111 ? 27.078 12.977 10.391 1 92.31 111 CYS A O 1
ATOM 904 N N . SER A 1 112 ? 28.375 12.438 8.695 1 79.31 112 SER A N 1
ATOM 905 C CA . SER A 1 112 ? 29.609 12.297 9.445 1 79.31 112 SER A CA 1
ATOM 906 C C . SER A 1 112 ? 30.078 13.633 10.016 1 79.31 112 SER A C 1
ATOM 908 O O . SER A 1 112 ? 30.688 13.68 11.086 1 79.31 112 SER A O 1
ATOM 910 N N . ASP A 1 113 ? 30 14.578 9.195 1 66.88 113 ASP A N 1
ATOM 911 C CA . ASP A 1 113 ? 30.594 15.828 9.664 1 66.88 113 ASP A CA 1
ATOM 912 C C . ASP A 1 113 ? 29.812 16.406 10.828 1 66.88 113 ASP A C 1
ATOM 914 O O . ASP A 1 113 ? 28.578 16.484 10.781 1 66.88 113 ASP A O 1
ATOM 918 N N . GLY A 1 114 ? 29.875 15.875 12.016 1 57.91 114 GLY A N 1
ATOM 919 C CA . GLY A 1 114 ? 29.344 16.188 13.336 1 57.91 114 GLY A CA 1
ATOM 920 C C . GLY A 1 114 ? 28.719 17.562 13.422 1 57.91 114 GLY A C 1
ATOM 921 O O . GLY A 1 114 ? 28.625 18.141 14.508 1 57.91 114 GLY A O 1
ATOM 922 N N . VAL A 1 115 ? 28.703 18.234 12.289 1 52.06 115 VAL A N 1
ATOM 923 C CA . VAL A 1 115 ? 28.266 19.594 12.57 1 52.06 115 VAL A CA 1
ATOM 924 C C . VAL A 1 115 ? 26.75 19.594 12.836 1 52.06 115 VAL A C 1
ATOM 926 O O . VAL A 1 115 ? 25.969 19.125 12.008 1 52.06 115 VAL A O 1
ATOM 929 N N . VAL A 1 116 ? 26.469 19.359 14 1 52.25 116 VAL A N 1
ATOM 930 C CA . VAL A 1 116 ? 25.109 19.531 14.477 1 52.25 116 VAL A CA 1
ATOM 931 C C . VAL A 1 116 ? 24.516 20.828 13.914 1 52.25 116 VAL A C 1
ATOM 933 O O . VAL A 1 116 ? 25.156 21.891 13.984 1 52.25 116 VAL A O 1
ATOM 936 N N . ALA A 1 117 ? 23.812 20.812 12.867 1 50.28 117 ALA A N 1
ATOM 937 C CA . ALA A 1 117 ? 23 21.922 12.375 1 50.28 117 ALA A CA 1
ATOM 938 C C . ALA A 1 117 ? 22.578 22.828 13.523 1 50.28 117 ALA A C 1
ATOM 940 O O . ALA A 1 117 ? 22.016 22.375 14.523 1 50.28 117 ALA A O 1
ATOM 941 N N . ALA A 1 118 ? 23.219 23.891 13.703 1 45.81 118 ALA A N 1
ATOM 942 C CA . ALA A 1 118 ? 22.828 24.922 14.641 1 45.81 118 ALA A CA 1
ATOM 943 C C . ALA A 1 118 ? 21.328 25.188 14.555 1 45.81 118 ALA A C 1
ATOM 945 O O . ALA A 1 118 ? 20.75 25.234 13.461 1 45.81 118 ALA A O 1
ATOM 946 N N . ALA A 1 119 ? 20.5 24.953 15.68 1 47.5 119 ALA A N 1
ATOM 947 C CA . ALA A 1 119 ? 19.125 25 16.141 1 47.5 119 ALA A CA 1
ATOM 948 C C . ALA A 1 119 ? 18.391 26.203 15.547 1 47.5 119 ALA A C 1
ATOM 950 O O . ALA A 1 119 ? 17.203 26.406 15.812 1 47.5 119 ALA A O 1
ATOM 951 N N . SER A 1 120 ? 19.125 27.203 15.047 1 45.16 120 SER A N 1
ATOM 952 C CA . SER A 1 120 ? 18.312 28.406 15.055 1 45.16 120 SER A CA 1
ATOM 953 C C . SER A 1 120 ? 17.328 28.422 13.891 1 45.16 120 SER A C 1
ATOM 955 O O . SER A 1 120 ? 16.125 28.672 14.078 1 45.16 120 SER A O 1
ATOM 957 N N . ASP A 1 121 ? 17.828 28.594 12.562 1 50.62 121 ASP A N 1
ATOM 958 C CA . ASP A 1 121 ? 16.922 28.891 11.453 1 50.62 121 ASP A CA 1
ATOM 959 C C . ASP A 1 121 ? 16.625 27.625 10.656 1 50.62 121 ASP A C 1
ATOM 961 O O . ASP A 1 121 ? 17.453 26.719 10.555 1 50.62 121 ASP A O 1
ATOM 965 N N . PRO A 1 122 ? 15.289 27.281 10.547 1 53.97 122 PRO A N 1
ATOM 966 C CA . PRO A 1 122 ? 15.039 26.125 9.672 1 53.97 122 PRO A CA 1
ATOM 967 C C . PRO A 1 122 ? 16 26.078 8.484 1 53.97 122 PRO A C 1
ATOM 969 O O . PRO A 1 122 ? 16.234 27.109 7.828 1 53.97 122 PRO A O 1
ATOM 972 N N . PRO A 1 123 ? 16.859 25.094 8.359 1 54.94 123 PRO A N 1
ATOM 973 C CA . PRO A 1 123 ? 17.891 25.062 7.316 1 54.94 123 PRO A CA 1
ATOM 974 C C . PRO A 1 123 ? 17.312 25.172 5.91 1 54.94 123 PRO A C 1
ATOM 976 O O . PRO A 1 123 ? 16.172 24.75 5.668 1 54.94 123 PRO A O 1
ATOM 979 N N . ASP A 1 124 ? 17.781 26.078 5.129 1 69.56 124 ASP A N 1
ATOM 980 C CA . ASP A 1 124 ? 17.781 25.969 3.674 1 69.56 124 ASP A CA 1
ATOM 981 C C . ASP A 1 124 ? 17.812 24.5 3.23 1 69.56 124 ASP A C 1
ATOM 983 O O . ASP A 1 124 ? 18.562 23.703 3.785 1 69.56 124 ASP A O 1
ATOM 987 N N . GLU A 1 125 ? 16.688 24.109 2.57 1 82.81 125 GLU A N 1
ATOM 988 C CA . GLU A 1 125 ? 16.578 22.734 2.123 1 82.81 125 GLU A CA 1
ATOM 989 C C . GLU A 1 125 ? 17.844 22.266 1.423 1 82.81 125 GLU A C 1
ATOM 991 O O . GLU A 1 125 ? 18.094 21.062 1.3 1 82.81 125 GLU A O 1
ATOM 996 N N . THR A 1 126 ? 18.688 23.203 1.117 1 84.94 126 THR A N 1
ATOM 997 C CA . THR A 1 126 ? 19.906 22.828 0.408 1 84.94 126 THR A CA 1
ATOM 998 C C . THR A 1 126 ? 21.031 22.531 1.391 1 84.94 126 THR A C 1
ATOM 1000 O O . THR A 1 126 ? 22.062 21.953 1.012 1 84.94 126 THR A O 1
ATOM 1003 N N . TRP A 1 127 ? 20.812 22.812 2.529 1 85.12 127 TRP A N 1
ATOM 1004 C CA . TRP A 1 127 ? 21.875 22.719 3.523 1 85.12 127 TRP A CA 1
ATOM 1005 C C . TRP A 1 127 ? 22.328 21.281 3.701 1 85.12 127 TRP A C 1
ATOM 1007 O O . TRP A 1 127 ? 23.531 20.984 3.611 1 85.12 127 TRP A O 1
ATOM 1017 N N . CYS A 1 128 ? 21.438 20.344 3.963 1 90.81 128 CYS A N 1
ATOM 1018 C CA . CYS A 1 128 ? 21.75 18.969 4.316 1 90.81 128 CYS A CA 1
ATOM 1019 C C . CYS A 1 128 ? 22.438 18.25 3.158 1 90.81 128 CYS A C 1
ATOM 1021 O O . CYS A 1 128 ? 23.469 17.609 3.342 1 90.81 128 CYS A O 1
ATOM 1023 N N . PRO A 1 129 ? 21.891 18.375 1.987 1 90.44 129 PRO A N 1
ATOM 1024 C CA . PRO A 1 129 ? 22.578 17.734 0.862 1 90.44 129 PRO A CA 1
ATOM 1025 C C . PRO A 1 129 ? 23.984 18.266 0.645 1 90.44 129 PRO A C 1
ATOM 1027 O O . PRO A 1 129 ? 24.891 17.516 0.271 1 90.44 129 PRO A O 1
ATOM 1030 N N . LYS A 1 130 ? 24.172 19.562 0.81 1 88.62 130 LYS A N 1
ATOM 1031 C CA . LYS A 1 130 ? 25.469 20.172 0.623 1 88.62 130 LYS A CA 1
ATOM 1032 C C . LYS A 1 130 ? 26.469 19.703 1.686 1 88.62 130 LYS A C 1
ATOM 1034 O O . LYS A 1 130 ? 27.625 19.438 1.383 1 88.62 130 LYS A O 1
ATOM 1039 N N . LYS A 1 131 ? 26 19.609 2.82 1 89 131 LYS A N 1
ATOM 1040 C CA . LYS A 1 131 ? 26.875 19.312 3.951 1 89 131 LYS A CA 1
ATOM 1041 C C . LYS A 1 131 ? 27.078 17.812 4.109 1 89 131 LYS A C 1
ATOM 1043 O O . LYS A 1 131 ? 28.172 17.359 4.461 1 89 131 LYS A O 1
ATOM 1048 N N . CYS A 1 132 ? 26.047 17 3.936 1 93.12 132 CYS A N 1
ATOM 1049 C CA . CYS A 1 132 ? 26.062 15.594 4.297 1 93.12 132 CYS A CA 1
ATOM 1050 C C . CYS A 1 132 ? 26.156 14.711 3.059 1 93.12 132 CYS A C 1
ATOM 1052 O O . CYS A 1 132 ? 26.422 13.508 3.164 1 93.12 132 CYS A O 1
ATOM 1054 N N . GLY A 1 133 ? 26.016 15.312 1.876 1 93.75 133 GLY A N 1
ATOM 1055 C CA . GLY A 1 133 ? 25.984 14.5 0.669 1 93.75 133 GLY A CA 1
ATOM 1056 C C . GLY A 1 133 ? 24.688 13.719 0.518 1 93.75 133 GLY A C 1
ATOM 1057 O O . GLY A 1 133 ? 23.641 14.148 0.997 1 93.75 133 GLY A O 1
ATOM 1058 N N . ALA A 1 134 ? 24.797 12.602 -0.19 1 96.06 134 ALA A N 1
ATOM 1059 C CA . ALA A 1 134 ? 23.625 11.789 -0.448 1 96.06 134 ALA A CA 1
ATOM 1060 C C . ALA A 1 134 ? 23.188 11.039 0.808 1 96.06 134 ALA A C 1
ATOM 1062 O O . ALA A 1 134 ? 24 10.812 1.711 1 96.06 134 ALA A O 1
ATOM 1063 N N . LEU A 1 135 ? 21.922 10.727 0.879 1 97.12 135 LEU A N 1
ATOM 1064 C CA . LEU A 1 135 ? 21.359 10.055 2.041 1 97.12 135 LEU A CA 1
ATOM 1065 C C . LEU A 1 135 ? 21.547 8.547 1.944 1 97.12 135 LEU A C 1
ATOM 1067 O O . LEU A 1 135 ? 21.172 7.93 0.944 1 97.12 135 LEU A O 1
ATOM 1071 N N . ASN A 1 136 ? 22.188 8 2.875 1 97.69 136 ASN A N 1
ATOM 1072 C CA . ASN A 1 136 ? 22.281 6.551 3.021 1 97.69 136 ASN A CA 1
ATOM 1073 C C . ASN A 1 136 ? 21.125 6.004 3.873 1 97.69 136 ASN A C 1
ATOM 1075 O O . ASN A 1 136 ? 21.094 6.234 5.082 1 97.69 136 ASN A O 1
ATOM 1079 N N . LEU A 1 137 ? 20.281 5.215 3.316 1 98.38 137 LEU A N 1
ATOM 1080 C CA . LEU A 1 137 ? 19.078 4.754 3.98 1 98.38 137 LEU A CA 1
ATOM 1081 C C . LEU A 1 137 ? 19.391 3.705 5.039 1 98.38 137 LEU A C 1
ATOM 1083 O O . LEU A 1 137 ? 18.641 3.527 5.996 1 98.38 137 LEU A O 1
ATOM 1087 N N . THR A 1 138 ? 20.469 2.984 4.902 1 98.12 138 THR A N 1
ATOM 1088 C CA . THR A 1 138 ? 20.906 2.055 5.938 1 98.12 138 THR A CA 1
ATOM 1089 C C . THR A 1 138 ? 21.312 2.805 7.203 1 98.12 138 THR A C 1
ATOM 1091 O O . THR A 1 138 ? 20.922 2.424 8.305 1 98.12 138 THR A O 1
ATOM 1094 N N . LEU A 1 139 ? 22.094 3.881 6.988 1 97.81 139 LEU A N 1
ATOM 1095 C CA . LEU A 1 139 ? 22.484 4.707 8.125 1 97.81 139 LEU A CA 1
ATOM 1096 C C . LEU A 1 139 ? 21.281 5.387 8.75 1 97.81 139 LEU A C 1
ATOM 1098 O O . LEU A 1 139 ? 21.234 5.582 9.969 1 97.81 139 LEU A O 1
ATOM 1102 N N . ALA A 1 140 ? 20.359 5.762 7.926 1 98.38 140 ALA A N 1
ATOM 1103 C CA . ALA A 1 140 ? 19.125 6.359 8.445 1 98.38 140 ALA A CA 1
ATOM 1104 C C . ALA A 1 140 ? 18.391 5.379 9.352 1 98.38 140 ALA A C 1
ATOM 1106 O O . ALA A 1 140 ? 17.875 5.762 10.406 1 98.38 140 ALA A O 1
ATOM 1107 N N . SER A 1 141 ? 18.328 4.125 8.906 1 98.44 141 SER A N 1
ATOM 1108 C CA . SER A 1 141 ? 17.703 3.094 9.719 1 98.44 141 SER A CA 1
ATOM 1109 C C . SER A 1 141 ? 18.422 2.932 11.062 1 98.44 141 SER A C 1
ATOM 1111 O O . SER A 1 141 ? 17.766 2.768 12.102 1 98.44 141 SER A O 1
ATOM 1113 N N . MET A 1 142 ? 19.703 2.988 11.031 1 97.5 142 MET A N 1
ATOM 1114 C CA . MET A 1 142 ? 20.484 2.895 12.258 1 97.5 142 MET A CA 1
ATOM 1115 C C . MET A 1 142 ? 20.188 4.07 13.188 1 97.5 142 MET A C 1
ATOM 1117 O O . MET A 1 142 ? 20.047 3.895 14.398 1 97.5 142 MET A O 1
ATOM 1121 N N . SER A 1 143 ? 20.094 5.246 12.602 1 97.19 143 SER A N 1
ATOM 1122 C CA . SER A 1 143 ? 19.734 6.43 13.367 1 97.19 143 SER A CA 1
ATOM 1123 C C . SER A 1 143 ? 18.359 6.27 14.016 1 97.19 143 SER A C 1
ATOM 1125 O O . SER A 1 143 ? 18.172 6.613 15.18 1 97.19 143 SER A O 1
ATOM 1127 N N . CYS A 1 144 ? 17.453 5.746 13.289 1 98.19 144 CYS A N 1
ATOM 1128 C CA . CYS A 1 144 ? 16.094 5.508 13.766 1 98.19 144 CYS A CA 1
ATOM 1129 C C . CYS A 1 144 ? 16.094 4.539 14.938 1 98.19 144 CYS A C 1
ATOM 1131 O O . CYS A 1 144 ? 15.438 4.789 15.953 1 98.19 144 CYS A O 1
ATOM 1133 N N . LEU A 1 145 ? 16.859 3.455 14.883 1 97.12 145 LEU A N 1
ATOM 1134 C CA . LEU A 1 145 ? 16.906 2.412 15.898 1 97.12 145 LEU A CA 1
ATOM 1135 C C . LEU A 1 145 ? 17.531 2.936 17.188 1 97.12 145 LEU A C 1
ATOM 1137 O O . LEU A 1 145 ? 17.281 2.396 18.266 1 97.12 145 LEU A O 1
ATOM 1141 N N . SER A 1 146 ? 18.25 3.994 17.047 1 95.44 146 SER A N 1
ATOM 1142 C CA . SER A 1 146 ? 18.984 4.512 18.203 1 95.44 146 SER A CA 1
ATOM 1143 C C . SER A 1 146 ? 18.125 5.488 19 1 95.44 146 SER A C 1
ATOM 1145 O O . SER A 1 146 ? 18.531 5.934 20.078 1 95.44 146 SER A O 1
ATOM 1147 N N . ARG A 1 147 ? 16.953 5.734 18.625 1 95.44 147 ARG A N 1
ATOM 1148 C CA . ARG A 1 147 ? 16.109 6.73 19.297 1 95.44 147 ARG A CA 1
ATOM 1149 C C . ARG A 1 147 ? 14.898 6.074 19.938 1 95.44 147 ARG A C 1
ATOM 1151 O O . ARG A 1 147 ? 14.461 5.004 19.516 1 95.44 147 ARG A O 1
ATOM 1158 N N . GLY A 1 148 ? 14.422 6.777 20.906 1 95.88 148 GLY A N 1
ATOM 1159 C CA . GLY A 1 148 ? 13.312 6.223 21.672 1 95.88 148 GLY A CA 1
ATOM 1160 C C . GLY A 1 148 ? 11.961 6.504 21.047 1 95.88 148 GLY A C 1
ATOM 1161 O O . GLY A 1 148 ? 10.984 5.809 21.328 1 95.88 148 GLY A O 1
ATOM 1162 N N . HIS A 1 149 ? 11.914 7.539 20.188 1 97.94 149 HIS A N 1
ATOM 1163 C CA . HIS A 1 149 ? 10.664 7.926 19.547 1 97.94 149 HIS A CA 1
ATOM 1164 C C . HIS A 1 149 ? 10.852 8.055 18.031 1 97.94 149 HIS A C 1
ATOM 1166 O O . HIS A 1 149 ? 11.906 8.477 17.562 1 97.94 149 HIS A O 1
ATOM 1172 N N . VAL A 1 150 ? 9.883 7.598 17.312 1 98.69 150 VAL A N 1
ATOM 1173 C CA . VAL A 1 150 ? 9.797 7.836 15.875 1 98.69 150 VAL A CA 1
ATOM 1174 C C . VAL A 1 150 ? 8.547 8.648 15.555 1 98.69 150 VAL A C 1
ATOM 1176 O O . VAL A 1 150 ? 7.434 8.258 15.906 1 98.69 150 VAL A O 1
ATOM 1179 N N . ALA A 1 151 ? 8.719 9.812 14.938 1 98.88 151 ALA A N 1
ATOM 1180 C CA . ALA A 1 151 ? 7.613 10.695 14.586 1 98.88 151 ALA A CA 1
ATOM 1181 C C . ALA A 1 151 ? 7.559 10.93 13.078 1 98.88 151 ALA A C 1
ATOM 1183 O O . ALA A 1 151 ? 8.586 11.156 12.438 1 98.88 151 ALA A O 1
ATOM 1184 N N . VAL A 1 152 ? 6.383 10.797 12.5 1 98.88 152 VAL A N 1
ATOM 1185 C CA . VAL A 1 152 ? 6.172 11.039 11.078 1 98.88 152 VAL A CA 1
ATOM 1186 C C . VAL A 1 152 ? 5.035 12.039 10.883 1 98.88 152 VAL A C 1
ATOM 1188 O O . VAL A 1 152 ? 4.012 11.969 11.57 1 98.88 152 VAL A O 1
ATOM 1191 N N . LYS A 1 153 ? 5.238 12.953 10 1 98.56 153 LYS A N 1
ATOM 1192 C CA . LYS A 1 153 ? 4.176 13.891 9.633 1 98.56 153 LYS A CA 1
ATOM 1193 C C . LYS A 1 153 ? 3.533 13.484 8.305 1 98.56 153 LYS A C 1
ATOM 1195 O O . LYS A 1 153 ? 4.23 13.156 7.344 1 98.56 153 LYS A O 1
ATOM 1200 N N . THR A 1 154 ? 2.25 13.492 8.273 1 98.31 154 THR A N 1
ATOM 1201 C CA . THR A 1 154 ? 1.572 13.266 7.004 1 98.31 154 THR A CA 1
ATOM 1202 C C . THR A 1 154 ? 0.431 14.258 6.816 1 98.31 154 THR A C 1
ATOM 1204 O O . THR A 1 154 ? -0.204 14.672 7.789 1 98.31 154 THR A O 1
ATOM 1207 N N . VAL A 1 155 ? 0.195 14.688 5.582 1 97.62 155 VAL A N 1
ATOM 1208 C CA . VAL A 1 155 ? -0.923 15.547 5.195 1 97.62 155 VAL A CA 1
ATOM 1209 C C . VAL A 1 155 ? -1.715 14.883 4.07 1 97.62 155 VAL A C 1
ATOM 1211 O O . VAL A 1 155 ? -2.488 15.547 3.373 1 97.62 155 VAL A O 1
ATOM 1214 N N . ARG A 1 156 ? -1.511 13.539 3.902 1 96 156 ARG A N 1
ATOM 1215 C CA . ARG A 1 156 ? -2.021 12.891 2.701 1 96 156 ARG A CA 1
ATOM 1216 C C . ARG A 1 156 ? -3.043 11.812 3.053 1 96 156 ARG A C 1
ATOM 1218 O O . ARG A 1 156 ? -3.719 11.281 2.172 1 96 156 ARG A O 1
ATOM 1225 N N . VAL A 1 157 ? -3.127 11.453 4.289 1 97.38 157 VAL A N 1
ATOM 1226 C CA . VAL A 1 157 ? -4.16 10.539 4.75 1 97.38 157 VAL A CA 1
ATOM 1227 C C . VAL A 1 157 ? -5.453 11.305 5.023 1 97.38 157 VAL A C 1
ATOM 1229 O O . VAL A 1 157 ? -5.457 12.273 5.793 1 97.38 157 VAL A O 1
ATOM 1232 N N . PRO A 1 158 ? -6.57 10.93 4.488 1 96.12 158 PRO A N 1
ATOM 1233 C CA . PRO A 1 158 ? -7.781 11.742 4.562 1 96.12 158 PRO A CA 1
ATOM 1234 C C . PRO A 1 158 ? -8.391 11.773 5.961 1 96.12 158 PRO A C 1
ATOM 1236 O O . PRO A 1 158 ? -8.672 12.852 6.496 1 96.12 158 PRO A O 1
ATOM 1239 N N . GLU A 1 159 ? -8.594 10.609 6.516 1 97.75 159 GLU A N 1
ATOM 1240 C CA . GLU A 1 159 ? -9.312 10.547 7.785 1 97.75 159 GLU A CA 1
ATOM 1241 C C . GLU A 1 159 ? -8.547 9.727 8.812 1 97.75 159 GLU A C 1
ATOM 1243 O O . GLU A 1 159 ? -7.82 8.797 8.461 1 97.75 159 GLU A O 1
ATOM 1248 N N . VAL A 1 160 ? -8.773 10.078 10.023 1 98.25 160 VAL A N 1
ATOM 1249 C CA . VAL A 1 160 ? -8.109 9.359 11.109 1 98.25 160 VAL A CA 1
ATOM 1250 C C . VAL A 1 160 ? -8.523 7.895 11.086 1 98.25 160 VAL A C 1
ATOM 1252 O O . VAL A 1 160 ? -7.73 7.012 11.414 1 98.25 160 VAL A O 1
ATOM 1255 N N . GLY A 1 161 ? -9.781 7.633 10.641 1 97.19 161 GLY A N 1
ATOM 1256 C CA . GLY A 1 161 ? -10.258 6.266 10.539 1 97.19 161 GLY A CA 1
ATOM 1257 C C . GLY A 1 161 ? -9.422 5.406 9.609 1 97.19 161 GLY A C 1
ATOM 1258 O O . GLY A 1 161 ? -9.367 4.184 9.766 1 97.19 161 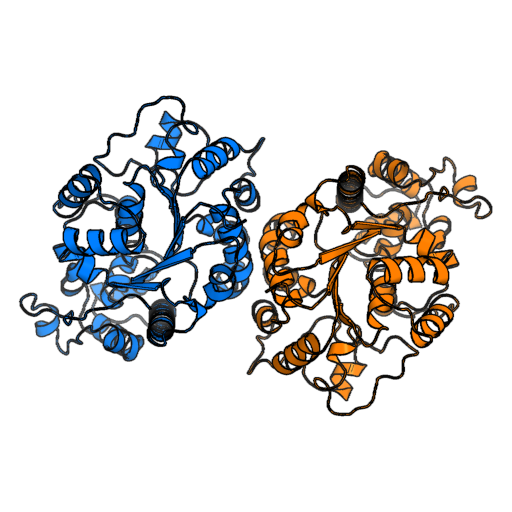GLY A O 1
ATOM 1259 N N . ASP A 1 162 ? -8.789 5.973 8.703 1 96.81 162 ASP A N 1
ATOM 1260 C CA . ASP A 1 162 ? -7.957 5.262 7.738 1 96.81 162 ASP A CA 1
ATOM 1261 C C . ASP A 1 162 ? -6.68 4.742 8.391 1 96.81 162 ASP A C 1
ATOM 1263 O O . ASP A 1 162 ? -5.961 3.928 7.809 1 96.81 162 ASP A O 1
ATOM 1267 N N . LEU A 1 163 ? -6.418 5.145 9.617 1 98 163 LEU A N 1
ATOM 1268 C CA . LEU A 1 163 ? -5.203 4.77 10.336 1 98 163 LEU A CA 1
ATOM 1269 C C . LEU A 1 163 ? -5.496 3.697 11.383 1 98 163 LEU A C 1
ATOM 1271 O O . LEU A 1 163 ? -4.605 3.305 12.141 1 98 163 LEU A O 1
ATOM 1275 N N . ARG A 1 164 ? -6.691 3.205 11.43 1 96.81 164 ARG A N 1
ATOM 1276 C CA . ARG A 1 164 ? -7.102 2.295 12.492 1 96.81 164 ARG A CA 1
ATOM 1277 C C . ARG A 1 164 ? -6.25 1.029 12.492 1 96.81 164 ARG A C 1
ATOM 1279 O O . ARG A 1 164 ? -5.723 0.627 13.531 1 96.81 164 ARG A O 1
ATOM 1286 N N . THR A 1 165 ? -6.102 0.433 11.273 1 94.25 165 THR A N 1
ATOM 1287 C CA . THR A 1 165 ? -5.367 -0.824 11.195 1 94.25 165 THR A CA 1
ATOM 1288 C C . THR A 1 165 ? -3.92 -0.631 11.648 1 94.25 165 THR A C 1
ATOM 1290 O O . THR A 1 165 ? -3.322 -1.532 12.234 1 94.25 165 THR A O 1
ATOM 1293 N N . LEU A 1 166 ? -3.363 0.506 11.352 1 95.62 166 LEU A N 1
ATOM 1294 C CA . LEU A 1 166 ? -2.012 0.828 11.797 1 95.62 166 LEU A CA 1
ATOM 1295 C C . LEU A 1 166 ? -1.965 1.01 13.312 1 95.62 166 LEU A C 1
ATOM 1297 O O . LEU A 1 166 ? -1.034 0.54 13.969 1 95.62 166 LEU A O 1
ATOM 1301 N N . THR A 1 167 ? -2.947 1.651 13.859 1 96 167 THR A N 1
ATOM 1302 C CA . THR A 1 167 ? -3.018 1.932 15.289 1 96 167 THR A CA 1
ATOM 1303 C C . THR A 1 167 ? -3.174 0.639 16.094 1 96 167 THR A C 1
ATOM 1305 O O . THR A 1 167 ? -2.65 0.521 17.203 1 96 167 THR A O 1
ATOM 1308 N N . GLU A 1 168 ? -3.785 -0.331 15.469 1 93.5 168 GLU A N 1
ATOM 1309 C CA . GLU A 1 168 ? -4.066 -1.581 16.172 1 93.5 168 GLU A CA 1
ATOM 1310 C C . GLU A 1 168 ? -2.922 -2.578 15.992 1 93.5 168 GLU A C 1
ATOM 1312 O O . GLU A 1 168 ? -2.938 -3.656 16.594 1 93.5 168 GLU A O 1
ATOM 1317 N N . ASP A 1 169 ? -1.98 -2.217 15.156 1 92.81 169 ASP A N 1
ATOM 1318 C CA . ASP A 1 169 ? -0.84 -3.109 14.984 1 92.81 169 ASP A CA 1
ATOM 1319 C C . ASP A 1 169 ? -0.052 -3.258 16.281 1 92.81 169 ASP A C 1
ATOM 1321 O O . ASP A 1 169 ? 0.465 -2.275 16.812 1 92.81 169 ASP A O 1
ATOM 1325 N N . PRO A 1 170 ? 0.094 -4.477 16.797 1 92.56 170 PRO A N 1
ATOM 1326 C CA . PRO A 1 170 ? 0.729 -4.668 18.109 1 92.56 170 PRO A CA 1
ATOM 1327 C C . PRO A 1 170 ? 2.225 -4.363 18.078 1 92.56 170 PRO A C 1
ATOM 1329 O O . PRO A 1 170 ? 2.848 -4.246 19.141 1 92.56 170 PRO A O 1
ATOM 1332 N N . ARG A 1 171 ? 2.824 -4.215 16.984 1 93.56 171 ARG A N 1
ATOM 1333 C CA . ARG A 1 171 ? 4.238 -3.875 16.875 1 93.56 171 ARG A CA 1
ATOM 1334 C C . ARG A 1 171 ? 4.469 -2.395 17.172 1 93.56 171 ARG A C 1
ATOM 1336 O O . ARG A 1 171 ? 5.605 -1.971 17.391 1 93.56 171 ARG A O 1
ATOM 1343 N N . LEU A 1 172 ? 3.34 -1.679 17.234 1 95.94 172 LEU A N 1
ATOM 1344 C CA . LEU A 1 172 ? 3.471 -0.233 17.375 1 95.94 172 LEU A CA 1
ATOM 1345 C C . LEU A 1 172 ? 2.797 0.247 18.656 1 95.94 172 LEU A C 1
ATOM 1347 O O . LEU A 1 172 ? 1.812 -0.346 19.109 1 95.94 172 LEU A O 1
ATOM 1351 N N . ASP A 1 173 ? 3.393 1.207 19.234 1 96.81 173 ASP A N 1
ATOM 1352 C CA . ASP A 1 173 ? 2.77 2.062 20.234 1 96.81 173 ASP A CA 1
ATOM 1353 C C . ASP A 1 173 ? 2.5 3.459 19.688 1 96.81 173 ASP A C 1
ATOM 1355 O O . ASP A 1 173 ? 3.182 4.422 20.047 1 96.81 173 ASP A O 1
ATOM 1359 N N . LEU A 1 174 ? 1.428 3.562 18.906 1 97.94 174 LEU A N 1
ATOM 1360 C CA . LEU A 1 174 ? 1.22 4.723 18.047 1 97.94 174 LEU A CA 1
ATOM 1361 C C . LEU A 1 174 ? 0.287 5.73 18.719 1 97.94 174 LEU A C 1
ATOM 1363 O O . LEU A 1 174 ? -0.816 5.375 19.141 1 97.94 174 LEU A O 1
ATOM 1367 N N . LYS A 1 175 ? 0.744 6.906 18.859 1 98.38 175 LYS A N 1
ATOM 1368 C CA . LYS A 1 175 ? -0.076 8.047 19.266 1 98.38 175 LYS A CA 1
ATOM 1369 C C . LYS A 1 175 ? -0.283 9.016 18.094 1 98.38 175 LYS A C 1
ATOM 1371 O O . LYS A 1 175 ? 0.633 9.242 17.312 1 98.38 175 LYS A O 1
ATOM 1376 N N . ILE A 1 176 ? -1.502 9.562 18 1 98.81 176 ILE A N 1
ATOM 1377 C CA . ILE A 1 176 ? -1.87 10.445 16.891 1 98.81 176 ILE A CA 1
ATOM 1378 C C . ILE A 1 176 ? -2.127 11.852 17.422 1 98.81 176 ILE A C 1
ATOM 1380 O O . ILE A 1 176 ? -3.023 12.062 18.234 1 98.81 176 ILE A O 1
ATOM 1384 N N . VAL A 1 177 ? -1.295 12.773 17.016 1 98.81 177 VAL A N 1
ATOM 1385 C CA . VAL A 1 177 ? -1.577 14.195 17.203 1 98.81 177 VAL A CA 1
ATOM 1386 C C . VAL A 1 177 ? -2.295 14.742 15.977 1 98.81 177 VAL A C 1
ATOM 1388 O O . VAL A 1 177 ? -1.685 14.914 14.922 1 98.81 177 VAL A O 1
ATOM 1391 N N . HIS A 1 178 ? -3.557 15 16.125 1 98.88 178 HIS A N 1
ATOM 1392 C CA . HIS A 1 178 ? -4.395 15.484 15.031 1 98.88 178 HIS A CA 1
ATOM 1393 C C . HIS A 1 178 ? -4.449 17 15.016 1 98.88 178 HIS A C 1
ATOM 1395 O O . HIS A 1 178 ? -5.117 17.625 15.852 1 98.88 178 HIS A O 1
ATOM 1401 N N . LEU A 1 179 ? -3.725 17.562 14.055 1 98.81 179 LEU A N 1
ATOM 1402 C CA . LEU A 1 179 ? -3.676 19 13.914 1 98.81 179 LEU A CA 1
ATOM 1403 C C . LEU A 1 179 ? -4.727 19.5 12.922 1 98.81 179 LEU A C 1
ATOM 1405 O O . LEU A 1 179 ? -4.766 19.031 11.781 1 98.81 179 LEU A O 1
ATOM 1409 N N . VAL A 1 180 ? -5.57 20.406 13.391 1 98.75 180 VAL A N 1
ATOM 1410 C CA . VAL A 1 180 ? -6.598 20.984 12.539 1 98.75 180 VAL A CA 1
ATOM 1411 C C . VAL A 1 180 ? -6.449 22.5 12.523 1 98.75 180 VAL A C 1
ATOM 1413 O O . VAL A 1 180 ? -5.742 23.078 13.352 1 98.75 180 VAL A O 1
ATOM 1416 N N . ARG A 1 181 ? -7.066 23.109 11.531 1 98.75 181 ARG A N 1
ATOM 1417 C CA . ARG A 1 181 ? -7.012 24.547 11.359 1 98.75 181 ARG A CA 1
ATOM 1418 C C . ARG A 1 181 ? -8.297 25.078 10.734 1 98.75 181 ARG A C 1
ATOM 1420 O O . ARG A 1 181 ? -9.023 24.344 10.07 1 98.75 181 ARG A O 1
ATOM 1427 N N . ASP A 1 182 ? -8.609 26.359 11.023 1 98.75 182 ASP A N 1
ATOM 1428 C CA . ASP A 1 182 ? -9.742 27.031 10.398 1 98.75 182 ASP A CA 1
ATOM 1429 C C . ASP A 1 182 ? -9.703 26.891 8.883 1 98.75 182 ASP A C 1
ATOM 1431 O O . ASP A 1 182 ? -8.742 27.312 8.242 1 98.75 182 ASP A O 1
ATOM 1435 N N . PRO A 1 183 ? -10.836 26.312 8.328 1 98.75 183 PRO A N 1
ATOM 1436 C CA . PRO A 1 183 ? -10.828 26.078 6.879 1 98.75 183 PRO A CA 1
ATOM 1437 C C . PRO A 1 183 ? -10.68 27.375 6.086 1 98.75 183 PRO A C 1
ATOM 1439 O O . PRO A 1 183 ? -10.117 27.375 4.988 1 98.75 183 PRO A O 1
ATOM 1442 N N . ARG A 1 184 ? -11.188 28.484 6.609 1 98.69 184 ARG A N 1
ATOM 1443 C CA . ARG A 1 184 ? -11.023 29.766 5.945 1 98.69 184 ARG A CA 1
ATOM 1444 C C . ARG A 1 184 ? -9.555 30.172 5.875 1 98.69 184 ARG A C 1
ATOM 1446 O O . ARG A 1 184 ? -9.078 30.641 4.84 1 98.69 184 ARG A O 1
ATOM 1453 N N . ALA A 1 185 ? -8.859 29.938 6.953 1 98.56 185 ALA A N 1
ATOM 1454 C CA . ALA A 1 185 ? -7.426 30.203 6.996 1 98.56 185 ALA A CA 1
ATOM 1455 C C . ALA A 1 185 ? -6.668 29.25 6.07 1 98.56 185 ALA A C 1
ATOM 1457 O O . ALA A 1 185 ? -5.703 29.656 5.418 1 98.56 185 ALA A O 1
ATOM 1458 N N . ILE A 1 186 ? -7.066 27.969 6 1 98.44 186 ILE A N 1
ATOM 1459 C CA . ILE A 1 186 ? -6.434 27 5.125 1 98.44 186 ILE A CA 1
ATOM 1460 C C . ILE A 1 186 ? -6.555 27.453 3.672 1 98.44 186 ILE A C 1
ATOM 1462 O O . ILE A 1 186 ? -5.57 27.438 2.926 1 98.44 186 ILE A O 1
ATOM 1466 N N . LEU A 1 187 ? -7.758 27.859 3.287 1 98.31 187 LEU A N 1
ATOM 1467 C CA . LEU A 1 187 ? -7.969 28.312 1.915 1 98.31 187 LEU A CA 1
ATOM 1468 C C . LEU A 1 187 ? -7.078 29.516 1.597 1 98.31 187 LEU A C 1
ATOM 1470 O O . LEU A 1 187 ? -6.438 29.547 0.543 1 98.31 187 LEU A O 1
ATOM 1474 N N . ALA A 1 188 ? -7.039 30.484 2.5 1 97.62 188 ALA A N 1
ATOM 1475 C CA . ALA A 1 188 ? -6.195 31.672 2.303 1 97.62 188 ALA A CA 1
ATOM 1476 C C . ALA A 1 188 ? -4.734 31.266 2.107 1 97.62 188 ALA A C 1
ATOM 1478 O O . ALA A 1 188 ? -4.051 31.797 1.233 1 97.62 188 ALA A O 1
ATOM 1479 N N . SER A 1 189 ? -4.266 30.375 2.934 1 95.81 189 SER A N 1
ATOM 1480 C CA . SER A 1 189 ? -2.885 29.906 2.869 1 95.81 189 SER A CA 1
ATOM 1481 C C . SER A 1 189 ? -2.615 29.172 1.563 1 95.81 189 SER A C 1
ATOM 1483 O O . SER A 1 189 ? -1.568 29.359 0.94 1 95.81 189 SER A O 1
ATOM 1485 N N . ARG A 1 190 ? -3.549 28.312 1.173 1 96.44 190 ARG A N 1
ATOM 1486 C CA . ARG A 1 190 ? -3.385 27.547 -0.062 1 96.44 190 ARG A CA 1
ATOM 1487 C C . ARG A 1 190 ? -3.379 28.469 -1.275 1 96.44 190 ARG A C 1
ATOM 1489 O O . ARG A 1 190 ? -2.633 28.25 -2.23 1 96.44 190 ARG A O 1
ATOM 1496 N N . MET A 1 191 ? -4.195 29.531 -1.257 1 95.44 191 MET A N 1
ATOM 1497 C CA . MET A 1 191 ? -4.223 30.5 -2.34 1 95.44 191 MET A CA 1
ATOM 1498 C C . MET A 1 191 ? -2.852 31.141 -2.531 1 95.44 191 MET A C 1
ATOM 1500 O O . MET A 1 191 ? -2.447 31.422 -3.66 1 95.44 191 MET A O 1
ATOM 1504 N N . MET A 1 192 ? -2.156 31.344 -1.436 1 92.62 192 MET A N 1
ATOM 1505 C CA . MET A 1 192 ? -0.843 31.984 -1.479 1 92.62 192 MET A CA 1
ATOM 1506 C C . MET A 1 192 ? 0.237 30.969 -1.866 1 92.62 192 MET A C 1
ATOM 1508 O O . MET A 1 192 ? 1.114 31.281 -2.676 1 92.62 192 MET A O 1
ATOM 1512 N N . ALA A 1 193 ? 0.156 29.766 -1.333 1 91.56 193 ALA A N 1
ATOM 1513 C CA . ALA A 1 193 ? 1.209 28.766 -1.493 1 91.56 193 ALA A CA 1
ATOM 1514 C C . ALA A 1 193 ? 1.1 28.062 -2.844 1 91.56 193 ALA A C 1
ATOM 1516 O O . ALA A 1 193 ? 2.105 27.625 -3.404 1 91.56 193 ALA A O 1
ATOM 1517 N N . PHE A 1 194 ? -0.107 27.922 -3.342 1 92.75 194 PHE A N 1
ATOM 1518 C CA . PHE A 1 194 ? -0.361 27.172 -4.566 1 92.75 194 PHE A CA 1
ATOM 1519 C C . PHE A 1 194 ? -1.146 28.016 -5.566 1 92.75 194 PHE A C 1
ATOM 1521 O O . PHE A 1 194 ? -2.234 27.625 -5.992 1 92.75 194 PHE A O 1
ATOM 1528 N N . SER A 1 195 ? -0.59 29.031 -6.035 1 90.56 195 SER A N 1
ATOM 1529 C CA . SER A 1 195 ? -1.247 30.062 -6.824 1 90.56 195 SER A CA 1
ATOM 1530 C C . SER A 1 195 ? -1.886 29.484 -8.078 1 90.56 195 SER A C 1
ATOM 1532 O O . SER A 1 195 ? -2.986 29.875 -8.461 1 90.56 195 SER A O 1
ATOM 1534 N N . ASP A 1 196 ? -1.24 28.562 -8.719 1 91.06 196 ASP A N 1
ATOM 1535 C CA . ASP A 1 196 ? -1.746 28.016 -9.969 1 91.06 196 ASP A CA 1
ATOM 1536 C C . ASP A 1 196 ? -2.998 27.172 -9.727 1 91.06 196 ASP A C 1
ATOM 1538 O O . ASP A 1 196 ? -3.977 27.281 -10.469 1 91.06 196 ASP A O 1
ATOM 1542 N N . GLN A 1 197 ? -2.936 26.359 -8.742 1 90.62 197 GLN A N 1
ATOM 1543 C CA . GLN A 1 197 ? -4.043 25.453 -8.43 1 90.62 197 GLN A CA 1
ATOM 1544 C C . GLN A 1 197 ? -5.254 26.234 -7.922 1 90.62 197 GLN A C 1
ATOM 1546 O O . GLN A 1 197 ? -6.395 25.812 -8.094 1 90.62 197 GLN A O 1
ATOM 1551 N N . PHE A 1 198 ? -4.98 27.406 -7.363 1 95.5 198 PHE A N 1
ATOM 1552 C CA . PHE A 1 198 ? -6.055 28.172 -6.746 1 95.5 198 PHE A CA 1
ATOM 1553 C C . PHE A 1 198 ? -6.242 29.516 -7.465 1 95.5 198 PHE A C 1
ATOM 1555 O O . PHE A 1 198 ? -6.648 30.5 -6.855 1 95.5 198 PHE A O 1
ATOM 1562 N N . ARG A 1 199 ? -6.012 29.531 -8.711 1 95.38 199 ARG A N 1
ATOM 1563 C CA . ARG A 1 199 ? -6.039 30.75 -9.508 1 95.38 199 ARG A CA 1
ATOM 1564 C C . ARG A 1 199 ? -7.426 31.391 -9.492 1 95.38 199 ARG A C 1
ATOM 1566 O O . ARG A 1 199 ? -7.551 32.594 -9.328 1 95.38 199 ARG A O 1
ATOM 1573 N N . ALA A 1 200 ? -8.445 30.609 -9.672 1 96.69 200 ALA A N 1
ATOM 1574 C CA . ALA A 1 200 ? -9.805 31.141 -9.711 1 96.69 200 ALA A CA 1
ATOM 1575 C C . ALA A 1 200 ? -10.172 31.797 -8.391 1 96.69 200 ALA A C 1
ATOM 1577 O O . ALA A 1 200 ? -10.836 32.844 -8.375 1 96.69 200 ALA A O 1
ATOM 1578 N N . TRP A 1 201 ? -9.812 31.188 -7.32 1 97.44 201 TRP A N 1
ATOM 1579 C CA . TRP A 1 201 ? -10.055 31.766 -6.004 1 97.44 201 TRP A CA 1
ATOM 1580 C C . TRP A 1 201 ? -9.328 33.094 -5.852 1 97.44 201 TRP A C 1
ATOM 1582 O O . TRP A 1 201 ? -9.875 34.062 -5.285 1 97.44 201 TRP A O 1
ATOM 1592 N N . LYS A 1 202 ? -8.117 33.188 -6.301 1 96.31 202 LYS A N 1
ATOM 1593 C CA . LYS A 1 202 ? -7.32 34.406 -6.219 1 96.31 202 LYS A CA 1
ATOM 1594 C C . LYS A 1 202 ? -7.965 35.531 -7.012 1 96.31 202 LYS A C 1
ATOM 1596 O O . LYS A 1 202 ? -8.023 36.688 -6.539 1 96.31 202 LYS A O 1
ATOM 1601 N N . ILE A 1 203 ? -8.383 35.188 -8.18 1 96.81 203 ILE A N 1
ATOM 1602 C CA . ILE A 1 203 ? -9.055 36.188 -9.023 1 96.81 203 ILE A CA 1
ATOM 1603 C C . ILE A 1 203 ? -10.32 36.688 -8.328 1 96.81 203 ILE A C 1
ATOM 1605 O O . ILE A 1 203 ? -10.578 37.875 -8.289 1 96.81 203 ILE A O 1
ATOM 1609 N N . TRP A 1 204 ? -11.07 35.75 -7.855 1 97.5 204 TRP A N 1
ATOM 1610 C CA . TRP A 1 204 ? -12.281 36.094 -7.121 1 97.5 204 TRP A CA 1
ATOM 1611 C C . TRP A 1 204 ? -11.961 37.062 -5.98 1 97.5 204 TRP A C 1
ATOM 1613 O O . TRP A 1 204 ? -12.633 38.094 -5.816 1 97.5 204 TRP A O 1
ATOM 1623 N N . ASN A 1 205 ? -10.992 36.719 -5.242 1 97.31 205 ASN A N 1
ATOM 1624 C CA . ASN A 1 205 ? -10.609 37.531 -4.082 1 97.31 205 ASN A CA 1
ATOM 1625 C C . ASN A 1 205 ? -10.133 38.906 -4.484 1 97.31 205 ASN A C 1
ATOM 1627 O O . ASN A 1 205 ? -10.375 39.875 -3.771 1 97.31 205 ASN A O 1
ATOM 1631 N N . ALA A 1 206 ? -9.492 39.062 -5.551 1 95.75 206 ALA A N 1
ATOM 1632 C CA . ALA A 1 206 ? -8.922 40.312 -6.012 1 95.75 206 ALA A CA 1
ATOM 1633 C C . ALA A 1 206 ? -9.992 41.219 -6.629 1 95.75 206 ALA A C 1
ATOM 1635 O O . ALA A 1 206 ? -9.961 42.438 -6.473 1 95.75 206 ALA A O 1
ATOM 1636 N N . THR A 1 207 ? -10.961 40.625 -7.305 1 96.19 207 THR A N 1
ATOM 1637 C CA . THR A 1 207 ? -11.891 41.406 -8.109 1 96.19 207 THR A CA 1
ATOM 1638 C C . THR A 1 207 ? -13.234 41.531 -7.395 1 96.19 207 THR A C 1
ATOM 1640 O O . THR A 1 207 ? -14.039 42.406 -7.746 1 96.19 207 THR A O 1
ATOM 1643 N N . GLY A 1 208 ? -13.469 40.625 -6.52 1 94.56 208 GLY A N 1
ATOM 1644 C CA . GLY A 1 208 ? -14.766 40.625 -5.863 1 94.56 208 GLY A CA 1
ATOM 1645 C C . GLY A 1 208 ? -15.844 39.938 -6.688 1 94.56 208 GLY A C 1
ATOM 1646 O O . GLY A 1 208 ? -16.984 39.812 -6.242 1 94.56 208 GLY A O 1
ATOM 1647 N N . ARG A 1 209 ? -15.438 39.469 -7.848 1 94.5 209 ARG A N 1
ATOM 1648 C CA . ARG A 1 209 ? -16.375 38.781 -8.734 1 94.5 209 ARG A CA 1
ATOM 1649 C C . ARG A 1 209 ? -16.031 37.312 -8.867 1 94.5 209 ARG A C 1
ATOM 1651 O O . ARG A 1 209 ? -14.914 36.969 -9.234 1 94.5 209 ARG A O 1
ATOM 1658 N N . GLN A 1 210 ? -16.969 36.531 -8.625 1 94.06 210 GLN A N 1
ATOM 1659 C CA . GLN A 1 210 ? -16.766 35.094 -8.711 1 94.06 210 GLN A CA 1
ATOM 1660 C C . GLN A 1 210 ? -16.609 34.656 -10.164 1 94.06 210 GLN A C 1
ATOM 1662 O O . GLN A 1 210 ? -17.5 34.906 -10.984 1 94.06 210 GLN A O 1
ATOM 1667 N N . PRO A 1 211 ? -15.547 34 -10.391 1 95.25 211 PRO A N 1
ATOM 1668 C CA . PRO A 1 211 ? -15.43 33.438 -11.734 1 95.25 211 PRO A CA 1
ATOM 1669 C C . PRO A 1 211 ? -16.5 32.375 -12.031 1 95.25 211 PRO A C 1
ATOM 1671 O O . PRO A 1 211 ? -17.109 31.844 -11.102 1 95.25 211 PRO A O 1
ATOM 1674 N N . ARG A 1 212 ? -16.672 32.062 -13.328 1 92.5 212 ARG A N 1
ATOM 1675 C CA . ARG A 1 212 ? -17.672 31.094 -13.766 1 92.5 212 ARG A CA 1
ATOM 1676 C C . ARG A 1 212 ? -17.391 29.719 -13.188 1 92.5 212 ARG A C 1
ATOM 1678 O O . ARG A 1 212 ? -18.312 29 -12.797 1 92.5 212 ARG A O 1
ATOM 1685 N N . TYR A 1 213 ? -16.094 29.438 -13.156 1 92.44 213 TYR A N 1
ATOM 1686 C CA . TYR A 1 213 ? -15.75 28.125 -12.609 1 92.44 213 TYR A CA 1
ATOM 1687 C C . TYR A 1 213 ? -14.766 28.266 -11.453 1 92.44 213 TYR A C 1
ATOM 1689 O O . TYR A 1 213 ? -13.656 28.781 -11.633 1 92.44 213 TYR A O 1
ATOM 1697 N N . VAL A 1 214 ? -15.18 27.938 -10.312 1 94.5 214 VAL A N 1
ATOM 1698 C CA . VAL A 1 214 ? -14.359 27.828 -9.117 1 94.5 214 VAL A CA 1
ATOM 1699 C C . VAL A 1 214 ? -14.484 26.422 -8.539 1 94.5 214 VAL A C 1
ATOM 1701 O O . VAL A 1 214 ? -15.602 25.938 -8.305 1 94.5 214 VAL A O 1
ATOM 1704 N N . ASP A 1 215 ? -13.359 25.719 -8.391 1 93.62 215 ASP A N 1
ATOM 1705 C CA . ASP A 1 215 ? -13.375 24.375 -7.84 1 93.62 215 ASP A CA 1
ATOM 1706 C C . ASP A 1 215 ? -13.609 24.406 -6.328 1 93.62 215 ASP A C 1
ATOM 1708 O O . ASP A 1 215 ? -12.664 24.594 -5.555 1 93.62 215 ASP A O 1
ATOM 1712 N N . LEU A 1 216 ? -14.781 24.094 -5.938 1 95.25 216 LEU A N 1
ATOM 1713 C CA . LEU A 1 216 ? -15.141 24.109 -4.523 1 95.25 216 LEU A CA 1
ATOM 1714 C C . LEU A 1 216 ? -14.805 22.781 -3.855 1 95.25 216 LEU A C 1
ATOM 1716 O O . LEU A 1 216 ? -14.805 22.688 -2.627 1 95.25 216 LEU A O 1
ATOM 1720 N N . SER A 1 217 ? -14.469 21.75 -4.641 1 93.19 217 SER A N 1
ATOM 1721 C CA . SER A 1 217 ? -14.352 20.375 -4.133 1 93.19 217 SER A CA 1
ATOM 1722 C C . SER A 1 217 ? -13.156 20.234 -3.201 1 93.19 217 SER A C 1
ATOM 1724 O O . SER A 1 217 ? -13.195 19.453 -2.246 1 93.19 217 SER A O 1
ATOM 1726 N N . GLN A 1 218 ? -12.125 20.984 -3.455 1 92.38 218 GLN A N 1
ATOM 1727 C CA . GLN A 1 218 ? -10.922 20.844 -2.65 1 92.38 218 GLN A CA 1
ATOM 1728 C C . GLN A 1 218 ? -11.172 21.266 -1.204 1 92.38 218 GLN A C 1
ATOM 1730 O O . GLN A 1 218 ? -10.828 20.531 -0.273 1 92.38 218 GLN A O 1
ATOM 1735 N N . ILE A 1 219 ? -11.805 22.422 -1.068 1 96.75 219 ILE A N 1
ATOM 1736 C CA . ILE A 1 219 ? -12.047 22.906 0.284 1 96.75 219 ILE A CA 1
ATOM 1737 C C . ILE A 1 219 ? -13.188 22.109 0.924 1 96.75 219 ILE A C 1
ATOM 1739 O O . ILE A 1 219 ? -13.156 21.844 2.127 1 96.75 219 ILE A O 1
ATOM 1743 N N . THR A 1 220 ? -14.156 21.688 0.141 1 97.31 220 THR A N 1
ATOM 1744 C CA . THR A 1 220 ? -15.258 20.891 0.647 1 97.31 220 THR A CA 1
ATOM 1745 C C . THR A 1 220 ? -14.75 19.547 1.19 1 97.31 220 THR A C 1
ATOM 1747 O O . THR A 1 220 ? -15.117 19.141 2.293 1 97.31 220 THR A O 1
ATOM 1750 N N . SER A 1 221 ? -13.891 18.906 0.422 1 95.75 221 SER A N 1
ATOM 1751 C CA . SER A 1 221 ? -13.344 17.609 0.85 1 95.75 221 SER A CA 1
ATOM 1752 C C . SER A 1 221 ? -12.477 17.766 2.092 1 95.75 221 SER A C 1
ATOM 1754 O O . SER A 1 221 ? -12.484 16.906 2.975 1 95.75 221 SER A O 1
ATOM 1756 N N . THR A 1 222 ? -11.734 18.859 2.125 1 97.19 222 THR A N 1
ATOM 1757 C CA . THR A 1 222 ? -10.906 19.125 3.293 1 97.19 222 THR A CA 1
ATOM 1758 C C . THR A 1 222 ? -11.758 19.25 4.551 1 97.19 222 THR A C 1
ATOM 1760 O O . THR A 1 222 ? -11.445 18.641 5.578 1 97.19 222 THR A O 1
ATOM 1763 N N . CYS A 1 223 ? -12.828 19.969 4.441 1 98.56 223 CYS A N 1
ATOM 1764 C CA . CYS A 1 223 ? -13.719 20.188 5.578 1 98.56 223 CYS A CA 1
ATOM 1765 C C . CYS A 1 223 ? -14.422 18.891 5.98 1 98.56 223 CYS A C 1
ATOM 1767 O O . CYS A 1 223 ? -14.523 18.578 7.168 1 98.56 223 CYS A O 1
ATOM 1769 N N . LYS A 1 224 ? -14.852 18.172 5.02 1 97.75 224 LYS A N 1
ATOM 1770 C CA . LYS A 1 224 ? -15.539 16.922 5.293 1 97.75 224 LYS A CA 1
ATOM 1771 C C . LYS A 1 224 ? -14.609 15.922 5.973 1 97.75 224 LYS A C 1
ATOM 1773 O O . LYS A 1 224 ? -15 15.266 6.941 1 97.75 224 LYS A O 1
ATOM 1778 N N . ASP A 1 225 ? -13.414 15.766 5.48 1 97.5 225 ASP A N 1
ATOM 1779 C CA . ASP A 1 225 ? -12.422 14.867 6.062 1 97.5 225 ASP A CA 1
ATOM 1780 C C . ASP A 1 225 ? -12.086 15.281 7.492 1 97.5 225 ASP A C 1
ATOM 1782 O O . ASP A 1 225 ? -11.969 14.43 8.383 1 97.5 225 ASP A O 1
ATOM 1786 N N . MET A 1 226 ? -11.898 16.578 7.672 1 98.56 226 MET A N 1
ATOM 1787 C CA . MET A 1 226 ? -11.562 17.094 8.992 1 98.56 226 MET A CA 1
ATOM 1788 C C . MET A 1 226 ? -12.68 16.812 9.992 1 98.56 226 MET A C 1
ATOM 1790 O O . MET A 1 226 ? -12.43 16.328 11.086 1 98.56 226 MET A O 1
ATOM 1794 N N . ALA A 1 227 ? -13.891 17.109 9.57 1 98.56 227 ALA A N 1
ATOM 1795 C CA . ALA A 1 227 ? -15.039 16.875 10.445 1 98.56 227 ALA A CA 1
ATOM 1796 C C . ALA A 1 227 ? -15.188 15.398 10.781 1 98.56 227 ALA A C 1
ATOM 1798 O O . ALA A 1 227 ? -15.422 15.039 11.938 1 98.56 227 ALA A O 1
ATOM 1799 N N . ALA A 1 228 ? -15.055 14.578 9.773 1 98.25 228 ALA A N 1
ATOM 1800 C CA . ALA A 1 228 ? -15.18 13.141 9.992 1 98.25 228 ALA A CA 1
ATOM 1801 C C . ALA A 1 228 ? -14.109 12.633 10.953 1 98.25 228 ALA A C 1
ATOM 1803 O O . ALA A 1 228 ? -14.383 11.781 11.805 1 98.25 228 ALA A O 1
ATOM 1804 N N . SER A 1 229 ? -12.938 13.086 10.844 1 98.62 229 SER A N 1
ATOM 1805 C CA . SER A 1 229 ? -11.828 12.688 11.711 1 98.62 229 SER A CA 1
ATOM 1806 C C . SER A 1 229 ? -12.055 13.141 13.148 1 98.62 229 SER A C 1
ATOM 1808 O O . SER A 1 229 ? -11.859 12.367 14.086 1 98.62 229 SER A O 1
ATOM 1810 N N . VAL A 1 230 ? -12.477 14.398 13.258 1 98.31 230 VAL A N 1
ATOM 1811 C CA . VAL A 1 230 ? -12.727 14.945 14.586 1 98.31 230 VAL A CA 1
ATOM 1812 C C . VAL A 1 230 ? -13.867 14.188 15.25 1 98.31 230 VAL A C 1
ATOM 1814 O O . VAL A 1 230 ? -13.789 13.844 16.438 1 98.31 230 VAL A O 1
ATOM 1817 N N . GLU A 1 231 ? -14.891 13.922 14.477 1 98.06 231 GLU A N 1
ATOM 1818 C CA . GLU A 1 231 ? -16.016 13.172 15.008 1 98.06 231 GLU A CA 1
ATOM 1819 C C . GLU A 1 231 ? -15.594 11.781 15.477 1 98.06 231 GLU A C 1
ATOM 1821 O O . GLU A 1 231 ? -16.047 11.312 16.531 1 98.06 231 GLU A O 1
ATOM 1826 N N . THR A 1 232 ? -14.75 11.18 14.719 1 98 232 THR A N 1
ATOM 1827 C CA . THR A 1 232 ? -14.234 9.875 15.117 1 98 232 THR A CA 1
ATOM 1828 C C . THR A 1 232 ? -13.484 9.969 16.438 1 98 232 THR A C 1
ATOM 1830 O O . THR A 1 232 ? -13.68 9.133 17.328 1 98 232 THR A O 1
ATOM 1833 N N . GLY A 1 233 ? -12.68 10.961 16.578 1 96.75 233 GLY A N 1
ATOM 1834 C CA . GLY A 1 233 ? -11.977 11.164 17.844 1 96.75 233 GLY A CA 1
ATOM 1835 C C . GLY A 1 233 ? -12.906 11.391 19.016 1 96.75 233 GLY A C 1
ATOM 1836 O O . GLY A 1 233 ? -12.703 10.828 20.094 1 96.75 233 GLY A O 1
ATOM 1837 N N . LEU A 1 234 ? -13.891 12.117 18.781 1 95.06 234 LEU A N 1
ATOM 1838 C CA . LEU A 1 234 ? -14.812 12.492 19.844 1 95.06 234 LEU A CA 1
ATOM 1839 C C . LEU A 1 234 ? -15.641 11.297 20.297 1 95.06 234 LEU A C 1
ATOM 1841 O O . LEU A 1 234 ? -16.125 11.266 21.438 1 95.06 234 LEU A O 1
ATOM 1845 N N . GLN A 1 235 ? -15.781 10.336 19.438 1 96 235 GLN A N 1
ATOM 1846 C CA . GLN A 1 235 ? -16.516 9.125 19.781 1 96 235 GLN A CA 1
ATOM 1847 C C . GLN A 1 235 ? -15.695 8.242 20.719 1 96 235 GLN A C 1
ATOM 1849 O O . GLN A 1 235 ? -16.234 7.309 21.328 1 96 235 GLN A O 1
ATOM 1854 N N . ARG A 1 236 ? -14.508 8.445 20.859 1 96.19 236 ARG A N 1
ATOM 1855 C CA . ARG A 1 236 ? -13.594 7.766 21.766 1 96.19 236 ARG A CA 1
ATOM 1856 C C . ARG A 1 236 ? -13.648 6.254 21.562 1 96.19 236 ARG A C 1
ATOM 1858 O O . ARG A 1 236 ? -13.844 5.5 22.531 1 96.19 236 ARG A O 1
ATOM 1865 N N . PRO A 1 237 ? -13.523 5.863 20.328 1 97.06 237 PRO A N 1
ATOM 1866 C CA . PRO A 1 237 ? -13.516 4.414 20.125 1 97.06 237 PRO A CA 1
ATOM 1867 C C . PRO A 1 237 ? -12.367 3.721 20.859 1 97.06 237 PRO A C 1
ATOM 1869 O O . PRO A 1 237 ? -11.367 4.359 21.188 1 97.06 237 PRO A O 1
ATOM 1872 N N . ALA A 1 238 ? -12.414 2.451 21.031 1 96.94 238 ALA A N 1
ATOM 1873 C CA . ALA A 1 238 ? -11.445 1.684 21.797 1 96.94 238 ALA A CA 1
ATOM 1874 C C . ALA A 1 238 ? -10.047 1.801 21.203 1 96.94 238 ALA A C 1
ATOM 1876 O O . ALA A 1 238 ? -9.055 1.905 21.922 1 96.94 238 ALA A O 1
ATOM 1877 N N . TRP A 1 239 ? -9.953 1.854 19.906 1 96.44 239 TRP A N 1
ATOM 1878 C CA . TRP A 1 239 ? -8.648 1.81 19.266 1 96.44 239 TRP A CA 1
ATOM 1879 C C . TRP A 1 239 ? -7.941 3.156 19.359 1 96.44 239 TRP A C 1
ATOM 1881 O O . TRP A 1 239 ? -6.742 3.26 19.094 1 96.44 239 TRP A O 1
ATOM 1891 N N . LEU A 1 240 ? -8.617 4.199 19.828 1 97.81 240 LEU A N 1
ATOM 1892 C CA . LEU A 1 240 ? -8.008 5.516 19.969 1 97.81 240 LEU A CA 1
ATOM 1893 C C . LEU A 1 240 ? -7.766 5.848 21.438 1 97.81 240 LEU A C 1
ATOM 1895 O O . LEU A 1 240 ? -7.176 6.883 21.75 1 97.81 240 LEU A O 1
ATOM 1899 N N . ARG A 1 241 ? -8.211 5.023 22.328 1 96.88 241 ARG A N 1
ATOM 1900 C CA . ARG A 1 241 ? -8.086 5.32 23.75 1 96.88 241 ARG A CA 1
ATOM 1901 C C . ARG A 1 241 ? -6.621 5.484 24.141 1 96.88 241 ARG A C 1
ATOM 1903 O O . ARG A 1 241 ? -5.809 4.582 23.922 1 96.88 241 ARG A O 1
ATOM 1910 N N . GLY A 1 242 ? -6.336 6.668 24.625 1 96.38 242 GLY A N 1
ATOM 1911 C CA . GLY A 1 242 ? -4.984 6.969 25.062 1 96.38 242 GLY A CA 1
ATOM 1912 C C . GLY A 1 242 ? -4.039 7.27 23.922 1 96.38 242 GLY A C 1
ATOM 1913 O O . GLY A 1 242 ? -2.838 7.449 24.125 1 96.38 242 GLY A O 1
ATOM 1914 N N . ARG A 1 243 ? -4.602 7.383 22.703 1 97.81 243 ARG A N 1
ATOM 1915 C CA . ARG A 1 243 ? -3.711 7.434 21.547 1 97.81 243 ARG A CA 1
ATOM 1916 C C . ARG A 1 243 ? -4.031 8.641 20.672 1 97.81 243 ARG A C 1
ATOM 1918 O O . ARG A 1 243 ? -3.361 8.867 19.656 1 97.81 243 ARG A O 1
ATOM 1925 N N . TYR A 1 244 ? -4.98 9.469 21.062 1 98.5 244 TYR A N 1
ATOM 1926 C CA . TYR A 1 244 ? -5.449 10.523 20.172 1 98.5 244 TYR A CA 1
ATOM 1927 C C . TYR A 1 244 ? -5.543 11.859 20.891 1 98.5 244 TYR A C 1
ATOM 1929 O O . TYR A 1 244 ? -6.18 11.953 21.953 1 98.5 244 TYR A O 1
ATOM 1937 N N . LEU A 1 245 ? -4.906 12.875 20.328 1 98.44 245 LEU A N 1
ATOM 1938 C CA . LEU A 1 245 ? -4.969 14.25 20.828 1 98.44 245 LEU A CA 1
ATOM 1939 C C . LEU A 1 245 ? -5.34 15.211 19.703 1 98.44 245 LEU A C 1
ATOM 1941 O O . LEU A 1 245 ? -4.645 15.289 18.688 1 98.44 245 LEU A O 1
ATOM 1945 N N . LEU A 1 246 ? -6.406 15.867 19.859 1 98.38 246 LEU A N 1
ATOM 1946 C CA . LEU A 1 246 ? -6.836 16.906 18.922 1 98.38 246 LEU A CA 1
ATOM 1947 C C . LEU A 1 246 ? -6.23 18.25 19.297 1 98.38 246 LEU A C 1
ATOM 1949 O O . LEU A 1 246 ? -6.336 18.688 20.438 1 98.38 246 LEU A O 1
ATOM 1953 N N . VAL A 1 247 ? -5.555 18.938 18.328 1 98.19 247 VAL A N 1
ATOM 1954 C CA . VAL A 1 247 ? -4.938 20.234 18.531 1 98.19 247 VAL A CA 1
ATOM 1955 C C . VAL A 1 247 ? -5.371 21.203 17.438 1 98.19 247 VAL A C 1
ATOM 1957 O O . VAL A 1 247 ? -5.223 20.906 16.25 1 98.19 247 VAL A O 1
ATOM 1960 N N . ARG A 1 248 ? -5.93 22.328 17.766 1 98.12 248 ARG A N 1
ATOM 1961 C CA . ARG A 1 248 ? -6.176 23.375 16.781 1 98.12 248 ARG A CA 1
ATOM 1962 C C . ARG A 1 248 ? -4.934 24.234 16.562 1 98.12 248 ARG A C 1
ATOM 1964 O O . ARG A 1 248 ? -4.266 24.609 17.531 1 98.12 248 ARG A O 1
ATOM 1971 N N . TYR A 1 249 ? -4.664 24.469 15.336 1 97.81 249 TYR A N 1
ATOM 1972 C CA . TYR A 1 249 ? -3.523 25.328 15.023 1 97.81 249 TYR A CA 1
ATOM 1973 C C . TYR A 1 249 ? -3.623 26.656 15.75 1 97.81 249 TYR A C 1
ATOM 1975 O O . TYR A 1 249 ? -2.619 27.188 16.234 1 97.81 249 TYR A O 1
ATOM 1983 N N . GLU A 1 250 ? -4.785 27.281 15.844 1 97.44 250 GLU A N 1
ATOM 1984 C CA . GLU A 1 250 ? -5.012 28.562 16.5 1 97.44 250 GLU A CA 1
ATOM 1985 C C . GLU A 1 250 ? -4.621 28.516 17.969 1 97.44 250 GLU A C 1
ATOM 1987 O O . GLU A 1 250 ? -4.004 29.453 18.484 1 97.44 250 GLU A O 1
ATOM 1992 N N . ASP A 1 251 ? -4.969 27.438 18.594 1 96.75 251 ASP A N 1
ATOM 1993 C CA . ASP A 1 251 ? -4.602 27.297 20 1 96.75 251 ASP A CA 1
ATOM 1994 C C . ASP A 1 251 ? -3.084 27.234 20.172 1 96.75 251 ASP A C 1
ATOM 1996 O O . ASP A 1 251 ? -2.533 27.812 21.109 1 96.75 251 ASP A O 1
ATOM 2000 N N . LEU A 1 252 ? -2.479 26.516 19.328 1 96 252 LEU A N 1
ATOM 2001 C CA . LEU A 1 252 ? -1.023 26.406 19.344 1 96 252 LEU A CA 1
ATOM 2002 C C . LEU A 1 252 ? -0.374 27.75 19 1 96 252 LEU A C 1
ATOM 2004 O O . LEU A 1 252 ? 0.622 28.141 19.609 1 96 252 LEU A O 1
ATOM 2008 N N . ALA A 1 253 ? -0.908 28.406 18.031 1 94.5 253 ALA A N 1
ATOM 2009 C CA . ALA A 1 253 ? -0.365 29.688 17.578 1 94.5 253 ALA A CA 1
ATOM 2010 C C . ALA A 1 253 ? -0.502 30.75 18.672 1 94.5 253 ALA A C 1
ATOM 2012 O O . ALA A 1 253 ? 0.388 31.594 18.844 1 94.5 253 ALA A O 1
ATOM 2013 N N . PHE A 1 254 ? -1.598 30.781 19.406 1 93.5 254 PHE A N 1
ATOM 2014 C CA . PHE A 1 254 ? -1.874 31.797 20.422 1 93.5 254 PHE A CA 1
ATOM 2015 C C . PHE A 1 254 ? -1.103 31.516 21.703 1 93.5 254 PHE A C 1
ATOM 2017 O O . PHE A 1 254 ? -0.702 32.438 22.406 1 93.5 254 PHE A O 1
ATOM 2024 N N . ASN A 1 255 ? -0.938 30.25 21.953 1 92.62 255 ASN A N 1
ATOM 2025 C CA . ASN A 1 255 ? -0.221 29.812 23.156 1 92.62 255 ASN A CA 1
ATOM 2026 C C . ASN A 1 255 ? 0.784 28.719 22.828 1 92.62 255 ASN A C 1
ATOM 2028 O O . ASN A 1 255 ? 0.655 27.594 23.312 1 92.62 255 ASN A O 1
ATOM 2032 N N . PRO A 1 256 ? 1.855 29.047 22.125 1 94.06 256 PRO A N 1
ATOM 2033 C CA . PRO A 1 256 ? 2.762 28.016 21.594 1 94.06 256 PRO A CA 1
ATOM 2034 C C . PRO A 1 256 ? 3.451 27.219 22.703 1 94.06 256 PRO A C 1
ATOM 2036 O O . PRO A 1 256 ? 3.562 25.984 22.609 1 94.06 256 PRO A O 1
ATOM 2039 N N . LYS A 1 257 ? 3.9 27.875 23.812 1 92.19 257 LYS A N 1
ATOM 2040 C CA . LYS A 1 257 ? 4.621 27.188 24.875 1 92.19 257 LYS A CA 1
ATOM 2041 C C . LYS A 1 257 ? 3.717 26.188 25.594 1 92.19 257 LYS A C 1
ATOM 2043 O O . LYS A 1 257 ? 4.094 25.031 25.797 1 92.19 257 LYS A O 1
ATOM 2048 N N . ASP A 1 258 ? 2.576 26.609 25.953 1 93.06 258 ASP A N 1
ATOM 2049 C CA . ASP A 1 258 ? 1.644 25.766 26.688 1 93.06 258 ASP A CA 1
ATOM 2050 C C . ASP A 1 258 ? 1.186 24.578 25.828 1 93.06 258 ASP A C 1
ATOM 2052 O O . ASP A 1 258 ? 1.16 23.438 26.297 1 93.06 258 ASP A O 1
ATOM 2056 N N . LYS A 1 259 ? 0.794 24.844 24.641 1 95 259 LYS A N 1
ATOM 2057 C CA . LYS A 1 259 ? 0.28 23.781 23.781 1 95 259 LYS A CA 1
ATOM 2058 C C . LYS A 1 259 ? 1.393 22.828 23.359 1 95 259 LYS A C 1
ATOM 2060 O O . LYS A 1 259 ? 1.16 21.625 23.203 1 95 259 LYS A O 1
ATOM 2065 N N . ALA A 1 260 ? 2.566 23.359 23.125 1 95.81 260 ALA A N 1
ATOM 2066 C CA . ALA A 1 260 ? 3.709 22.484 22.859 1 95.81 260 ALA A CA 1
ATOM 2067 C C . ALA A 1 260 ? 3.951 21.531 24.031 1 95.81 260 ALA A C 1
ATOM 2069 O O . ALA A 1 260 ? 4.238 20.359 23.828 1 95.81 260 ALA A O 1
ATOM 2070 N N . SER A 1 261 ? 3.879 22.109 25.234 1 95.31 261 SER A N 1
ATOM 2071 C CA . SER A 1 261 ? 4.047 21.281 26.422 1 95.31 261 SER A CA 1
ATOM 2072 C C . SER A 1 261 ? 2.996 20.188 26.484 1 95.31 261 SER A C 1
ATOM 2074 O O . SER A 1 261 ? 3.291 19.062 26.891 1 95.31 261 SER A O 1
ATOM 2076 N N . GLU A 1 262 ? 1.83 20.5 26.156 1 96.12 262 GLU A N 1
ATOM 2077 C CA . GLU A 1 262 ? 0.75 19.516 26.125 1 96.12 262 GLU A CA 1
ATOM 2078 C C . GLU A 1 262 ? 1.046 18.406 25.109 1 96.12 262 GLU A C 1
ATOM 2080 O O . GLU A 1 262 ? 0.844 17.219 25.406 1 96.12 262 GLU A O 1
ATOM 2085 N N . ILE A 1 263 ? 1.479 18.75 23.969 1 97.38 263 ILE A N 1
ATOM 2086 C CA . ILE A 1 263 ? 1.811 17.797 22.922 1 97.38 263 ILE A CA 1
ATOM 2087 C C . ILE A 1 263 ? 2.943 16.891 23.406 1 97.38 263 ILE A C 1
ATOM 2089 O O . ILE A 1 263 ? 2.881 15.664 23.234 1 97.38 263 ILE A O 1
ATOM 2093 N N . TYR A 1 264 ? 3.973 17.469 23.984 1 97.44 264 TYR A N 1
ATOM 2094 C CA . TYR A 1 264 ? 5.105 16.703 24.5 1 97.44 264 TYR A CA 1
ATOM 2095 C C . TYR A 1 264 ? 4.66 15.727 25.578 1 97.44 264 TYR A C 1
ATOM 2097 O O . TYR A 1 264 ? 5.035 14.547 25.547 1 97.44 264 TYR A O 1
ATOM 2105 N N . LYS A 1 265 ? 3.896 16.234 26.5 1 96.44 265 LYS A N 1
ATOM 2106 C CA . LYS A 1 265 ? 3.389 15.383 27.562 1 96.44 265 LYS A CA 1
ATOM 2107 C C . LYS A 1 265 ? 2.592 14.211 27 1 96.44 265 LYS A C 1
ATOM 2109 O O . LYS A 1 265 ? 2.762 13.07 27.422 1 96.44 265 LYS A O 1
ATOM 2114 N N . PHE A 1 266 ? 1.752 14.469 26.125 1 97.31 266 PHE A N 1
ATOM 2115 C CA . PHE A 1 266 ? 0.958 13.43 25.484 1 97.31 266 PHE A CA 1
ATOM 2116 C C . PHE A 1 266 ? 1.858 12.391 24.828 1 97.31 266 PHE A C 1
ATOM 2118 O O . PHE A 1 266 ? 1.579 11.188 24.906 1 97.31 266 PHE A O 1
ATOM 2125 N N . ALA A 1 267 ? 2.932 12.883 24.188 1 96.56 267 ALA A N 1
ATOM 2126 C CA . ALA A 1 267 ? 3.854 12.023 23.453 1 96.56 267 ALA A CA 1
ATOM 2127 C C . ALA A 1 267 ? 4.801 11.297 24.406 1 96.56 267 ALA A C 1
ATOM 2129 O O . ALA A 1 267 ? 5.598 10.453 23.984 1 96.56 267 ALA A O 1
ATOM 2130 N N . GLY A 1 268 ? 4.777 11.625 25.625 1 95 268 GLY A N 1
ATOM 2131 C CA . GLY A 1 268 ? 5.676 11.023 26.609 1 95 268 GLY A CA 1
ATOM 2132 C C . GLY A 1 268 ? 7.086 11.578 26.531 1 95 268 GLY A C 1
ATOM 2133 O O . GLY A 1 268 ? 8.055 10.859 26.781 1 95 268 GLY A O 1
ATOM 2134 N N . LEU A 1 269 ? 7.168 12.828 26.156 1 95.81 269 LEU A N 1
ATOM 2135 C CA . LEU A 1 269 ? 8.461 13.484 26 1 95.81 269 LEU A CA 1
ATOM 2136 C C . LEU A 1 269 ? 8.633 14.586 27.047 1 95.81 269 LEU A C 1
ATOM 2138 O O . LEU A 1 269 ? 7.656 15.203 27.484 1 95.81 269 LEU A O 1
ATOM 2142 N N . GLU A 1 270 ? 9.844 14.758 27.391 1 93.44 270 GLU A N 1
ATOM 2143 C CA . GLU A 1 270 ? 10.195 15.906 28.219 1 93.44 270 GLU A CA 1
ATOM 2144 C C . GLU A 1 270 ? 10.711 17.062 27.375 1 93.44 270 GLU A C 1
ATOM 2146 O O . GLU A 1 270 ? 11.57 16.875 26.516 1 93.44 270 GLU A O 1
ATOM 2151 N N . MET A 1 271 ? 10.133 18.141 27.625 1 92.38 271 MET A N 1
ATOM 2152 C CA . MET A 1 271 ? 10.555 19.312 26.844 1 92.38 271 MET A CA 1
ATOM 2153 C C . MET A 1 271 ? 11.859 19.875 27.391 1 92.38 271 MET A C 1
ATOM 2155 O O . MET A 1 271 ? 11.914 20.328 28.547 1 92.38 271 MET A O 1
ATOM 2159 N N . GLU A 1 272 ? 12.812 19.938 26.641 1 88.75 272 GLU A N 1
ATOM 2160 C CA . GLU A 1 272 ? 14.109 20.484 27 1 88.75 272 GLU A CA 1
ATOM 2161 C C . GLU A 1 272 ? 14.172 21.984 26.734 1 88.75 272 GLU A C 1
ATOM 2163 O O . GLU A 1 272 ? 13.305 22.531 26.047 1 88.75 272 GLU A O 1
ATOM 2168 N N . ASP A 1 273 ? 15.164 22.578 27.234 1 88.81 273 ASP A N 1
ATOM 2169 C CA . ASP A 1 273 ? 15.328 24.031 27.094 1 88.81 273 ASP A CA 1
ATOM 2170 C C . ASP A 1 273 ? 15.539 24.422 25.641 1 88.81 273 ASP A C 1
ATOM 2172 O O . ASP A 1 273 ? 15.086 25.5 25.219 1 88.81 273 ASP A O 1
ATOM 2176 N N . ARG A 1 274 ? 16.125 23.641 24.969 1 85.19 274 ARG A N 1
ATOM 2177 C CA . ARG A 1 274 ? 16.375 23.953 23.578 1 85.19 274 ARG A CA 1
ATOM 2178 C C . ARG A 1 274 ? 15.07 24.078 22.797 1 85.19 274 ARG A C 1
ATOM 2180 O O . ARG A 1 274 ? 14.969 24.906 21.875 1 85.19 274 ARG A O 1
ATOM 2187 N N . VAL A 1 275 ? 14.156 23.312 23.125 1 88.38 275 VAL A N 1
ATOM 2188 C CA . VAL A 1 275 ? 12.867 23.344 22.453 1 88.38 275 VAL A CA 1
ATOM 2189 C C . VAL A 1 275 ? 12.141 24.641 22.812 1 88.38 275 VAL A C 1
ATOM 2191 O O . VAL A 1 275 ? 11.555 25.297 21.953 1 88.38 275 VAL A O 1
ATOM 2194 N N . ARG A 1 276 ? 12.227 25.031 24.047 1 89.31 276 ARG A N 1
ATOM 2195 C CA . ARG A 1 276 ? 11.602 26.266 24.5 1 89.31 276 ARG A CA 1
ATOM 2196 C C . ARG A 1 276 ? 12.195 27.469 23.781 1 89.31 276 ARG A C 1
ATOM 2198 O O . ARG A 1 276 ? 11.469 28.391 23.391 1 89.31 276 ARG A O 1
ATOM 2205 N N . THR A 1 277 ? 13.484 27.422 23.672 1 87.62 277 THR A N 1
ATOM 2206 C CA . THR A 1 277 ? 14.172 28.5 22.984 1 87.62 277 THR A CA 1
ATOM 2207 C C . THR A 1 277 ? 13.758 28.562 21.516 1 87.62 277 THR A C 1
ATOM 2209 O O . THR A 1 277 ? 13.523 29.656 20.984 1 87.62 277 THR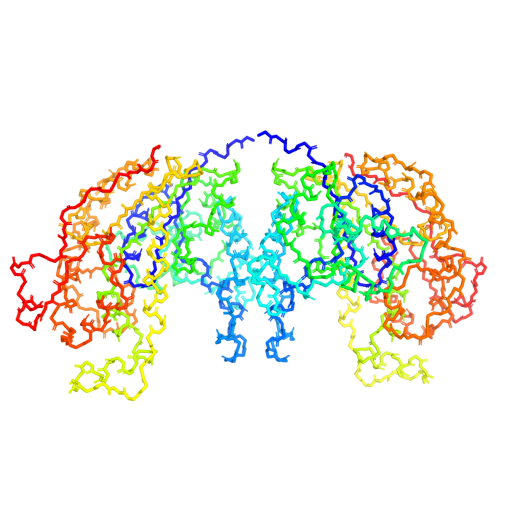 A O 1
ATOM 2212 N N . TRP A 1 278 ? 13.672 27.422 20.922 1 89.12 278 TRP A N 1
ATOM 2213 C CA . TRP A 1 278 ? 13.258 27.359 19.516 1 89.12 278 TRP A CA 1
ATOM 2214 C C . TRP A 1 278 ? 11.852 27.922 19.344 1 89.12 278 TRP A C 1
ATOM 2216 O O . TRP A 1 278 ? 11.578 28.641 18.375 1 89.12 278 TRP A O 1
ATOM 2226 N N . ILE A 1 279 ? 10.977 27.547 20.219 1 90.19 279 ILE A N 1
ATOM 2227 C CA . ILE A 1 279 ? 9.594 28.016 20.172 1 90.19 279 ILE A CA 1
ATOM 2228 C C . ILE A 1 279 ? 9.562 29.547 20.234 1 90.19 279 ILE A C 1
ATOM 2230 O O . ILE A 1 279 ? 8.891 30.188 19.438 1 90.19 279 ILE A O 1
ATOM 2234 N N . ALA A 1 280 ? 10.312 30.094 21.172 1 87.44 280 ALA A N 1
ATOM 2235 C CA . ALA A 1 280 ? 10.344 31.531 21.359 1 87.44 280 ALA A CA 1
ATOM 2236 C C . ALA A 1 280 ? 10.859 32.25 20.094 1 87.44 280 ALA A C 1
ATOM 2238 O O . ALA A 1 280 ? 10.344 33.281 19.703 1 87.44 280 ALA A O 1
ATOM 2239 N N . LYS A 1 281 ? 11.781 31.672 19.453 1 84.62 281 LYS A N 1
ATOM 2240 C CA . LYS A 1 281 ? 12.422 32.281 18.281 1 84.62 281 LYS A CA 1
ATOM 2241 C C . LYS A 1 281 ? 11.516 32.156 17.062 1 84.62 281 LYS A C 1
ATOM 2243 O O . LYS A 1 281 ? 11.516 33.062 16.203 1 84.62 281 LYS A O 1
ATOM 2248 N N . ASN A 1 282 ? 10.773 31.078 16.953 1 87.19 282 ASN A N 1
ATOM 2249 C CA . ASN A 1 282 ? 10.055 30.797 15.711 1 87.19 282 ASN A CA 1
ATOM 2250 C C . ASN A 1 282 ? 8.578 31.188 15.82 1 87.19 282 ASN A C 1
ATOM 2252 O O . ASN A 1 282 ? 7.789 30.891 14.922 1 87.19 282 ASN A O 1
ATOM 2256 N N . THR A 1 283 ? 8.164 31.828 16.859 1 87.25 283 THR A N 1
ATOM 2257 C CA . THR A 1 283 ? 6.777 32.25 16.984 1 87.25 283 THR A CA 1
ATOM 2258 C C . THR A 1 283 ? 6.691 33.781 17.125 1 87.25 283 THR A C 1
ATOM 2260 O O . THR A 1 283 ? 5.594 34.344 17.219 1 87.25 283 THR A O 1
ATOM 2263 N N . ASN A 1 284 ? 7.789 34.5 17.219 1 80.38 284 ASN A N 1
ATOM 2264 C CA . ASN A 1 284 ? 7.785 35.938 17.453 1 80.38 284 ASN A CA 1
ATOM 2265 C C . ASN A 1 284 ? 8.523 36.688 16.344 1 80.38 284 ASN A C 1
ATOM 2267 O O . ASN A 1 284 ? 8.906 37.844 16.516 1 80.38 284 ASN A O 1
ATOM 2271 N N . SER A 1 285 ? 8.859 36 15.312 1 72.38 285 SER A N 1
ATOM 2272 C CA . SER A 1 285 ? 9.625 36.656 14.258 1 72.38 285 SER A CA 1
ATOM 2273 C C . SER A 1 285 ? 8.758 36.938 13.023 1 72.38 285 SER A C 1
ATOM 2275 O O . SER A 1 285 ? 7.84 36.156 12.734 1 72.38 285 SER A O 1
ATOM 2277 N N . ASN A 1 286 ? 8.844 38.156 12.609 1 63.31 286 ASN A N 1
ATOM 2278 C CA . ASN A 1 286 ? 8.148 38.531 11.375 1 63.31 286 ASN A CA 1
ATOM 2279 C C . ASN A 1 286 ? 9.047 38.375 10.156 1 63.31 286 ASN A C 1
ATOM 2281 O O . ASN A 1 286 ? 9.312 39.344 9.445 1 63.31 286 ASN A O 1
ATOM 2285 N N . ALA A 1 287 ? 9.75 37.312 10.102 1 57.81 287 ALA A N 1
ATOM 2286 C CA . ALA A 1 287 ? 10.641 37.25 8.945 1 57.81 287 ALA A CA 1
ATOM 2287 C C . ALA A 1 287 ? 9.859 36.969 7.664 1 57.81 287 ALA A C 1
ATOM 2289 O O . ALA A 1 287 ? 9.07 36.031 7.605 1 57.81 287 ALA A O 1
ATOM 2290 N N . SER A 1 288 ? 9.625 37.969 6.797 1 54.38 288 SER A N 1
ATOM 2291 C CA . SER A 1 288 ? 8.969 37.844 5.5 1 54.38 288 SER A CA 1
ATOM 2292 C C . SER A 1 288 ? 9.766 36.969 4.543 1 54.38 288 SER A C 1
ATOM 2294 O O . SER A 1 288 ? 10.992 37.062 4.477 1 54.38 288 SER A O 1
ATOM 2296 N N . SER A 1 289 ? 9.195 35.75 4.176 1 58.44 289 SER A N 1
ATOM 2297 C CA . SER A 1 289 ? 9.883 34.938 3.178 1 58.44 289 SER A CA 1
ATOM 2298 C C . SER A 1 289 ? 9.625 35.469 1.769 1 58.44 289 SER A C 1
ATOM 2300 O O . SER A 1 289 ? 8.477 35.656 1.375 1 58.44 289 SER A O 1
ATOM 2302 N N . PRO A 1 290 ? 10.719 35.781 0.972 1 54.47 290 PRO A N 1
ATOM 2303 C CA . PRO A 1 290 ? 10.578 36.406 -0.336 1 54.47 290 PRO A CA 1
ATOM 2304 C C . PRO A 1 290 ? 9.945 35.5 -1.381 1 54.47 290 PRO A C 1
ATOM 2306 O O . PRO A 1 290 ? 9.461 35.969 -2.41 1 54.47 290 PRO A O 1
ATOM 2309 N N . SER A 1 291 ? 10.016 34.125 -1.256 1 61.38 291 SER A N 1
ATOM 2310 C CA . SER A 1 291 ? 9.523 33.281 -2.324 1 61.38 291 SER A CA 1
ATOM 2311 C C . SER A 1 291 ? 8.375 32.375 -1.837 1 61.38 291 SER A C 1
ATOM 2313 O O . SER A 1 291 ? 8.289 32.062 -0.647 1 61.38 291 SER A O 1
ATOM 2315 N N . GLU A 1 292 ? 7.512 32.125 -2.775 1 65.25 292 GLU A N 1
ATOM 2316 C CA . GLU A 1 292 ? 6.391 31.219 -2.521 1 65.25 292 GLU A CA 1
ATOM 2317 C C . GLU A 1 292 ? 6.863 29.906 -1.923 1 65.25 292 GLU A C 1
ATOM 2319 O O . GLU A 1 292 ? 6.223 29.359 -1.023 1 65.25 292 GLU A O 1
ATOM 2324 N N . TRP A 1 293 ? 7.918 29.547 -2.477 1 61.25 293 TRP A N 1
ATOM 2325 C CA . TRP A 1 293 ? 8.453 28.266 -2.027 1 61.25 293 TRP A CA 1
ATOM 2326 C C . TRP A 1 293 ? 8.883 28.328 -0.565 1 61.25 293 TRP A C 1
ATOM 2328 O O . TRP A 1 293 ? 8.562 27.438 0.225 1 61.25 293 TRP A O 1
ATOM 2338 N N . ASN A 1 294 ? 9.555 29.359 -0.234 1 66.44 294 ASN A N 1
ATOM 2339 C CA . ASN A 1 294 ? 9.984 29.547 1.148 1 66.44 294 ASN A CA 1
ATOM 2340 C C . ASN A 1 294 ? 8.797 29.75 2.08 1 66.44 294 ASN A C 1
ATOM 2342 O O . ASN A 1 294 ? 8.805 29.281 3.219 1 66.44 294 ASN A O 1
ATOM 2346 N N . TYR A 1 295 ? 7.863 30.312 1.519 1 62.81 295 TYR A N 1
ATOM 2347 C CA . TYR A 1 295 ? 6.652 30.547 2.301 1 62.81 295 TYR A CA 1
ATOM 2348 C C . TYR A 1 295 ? 5.992 29.219 2.68 1 62.81 295 TYR A C 1
ATOM 2350 O O . TYR A 1 295 ? 5.555 29.047 3.818 1 62.81 295 TYR A O 1
ATOM 2358 N N . ARG A 1 296 ? 5.965 28.297 1.753 1 68.44 296 ARG A N 1
ATOM 2359 C CA . ARG A 1 296 ? 5.246 27.031 1.906 1 68.44 296 ARG A CA 1
ATOM 2360 C C . ARG A 1 296 ? 5.801 26.219 3.072 1 68.44 296 ARG A C 1
ATOM 2362 O O . ARG A 1 296 ? 5.047 25.578 3.805 1 68.44 296 ARG A O 1
ATOM 2369 N N . TYR A 1 297 ? 7.016 26.438 3.344 1 72.44 297 TYR A N 1
ATOM 2370 C CA . TYR A 1 297 ? 7.645 25.531 4.285 1 72.44 297 TYR A CA 1
ATOM 2371 C C . TYR A 1 297 ? 8.281 26.281 5.445 1 72.44 297 TYR A C 1
ATOM 2373 O O . TYR A 1 297 ? 8.805 25.672 6.383 1 72.44 297 TYR A O 1
ATOM 2381 N N . SER A 1 298 ? 8.188 27.594 5.414 1 69.81 298 SER A N 1
ATOM 2382 C CA . SER A 1 298 ? 8.766 28.375 6.496 1 69.81 298 SER A CA 1
ATOM 2383 C C . SER A 1 298 ? 8.016 28.141 7.809 1 69.81 298 SER A C 1
ATOM 2385 O O . SER A 1 298 ? 6.793 28 7.812 1 69.81 298 SER A O 1
ATOM 2387 N N . THR A 1 299 ? 8.789 28.094 8.906 1 74.31 299 THR A N 1
ATOM 2388 C CA . THR A 1 299 ? 8.211 27.906 10.234 1 74.31 299 THR A CA 1
ATOM 2389 C C . THR A 1 299 ? 8.5 29.094 11.133 1 74.31 299 THR A C 1
ATOM 2391 O O . THR A 1 299 ? 8.219 29.062 12.336 1 74.31 299 THR A O 1
ATOM 2394 N N . THR A 1 300 ? 9.164 30.078 10.594 1 71.31 300 THR A N 1
ATOM 2395 C CA . THR A 1 300 ? 9.469 31.266 11.367 1 71.31 300 THR A CA 1
ATOM 2396 C C . THR A 1 300 ? 8.516 32.406 11.008 1 71.31 300 THR A C 1
ATOM 2398 O O . THR A 1 300 ? 8.68 33.062 9.969 1 71.31 300 THR A O 1
ATOM 2401 N N . ARG A 1 301 ? 7.562 32.625 11.828 1 74.5 301 ARG A N 1
ATOM 2402 C CA . ARG A 1 301 ? 6.559 33.656 11.68 1 74.5 301 ARG A CA 1
ATOM 2403 C C . ARG A 1 301 ? 5.984 34.062 13.031 1 74.5 301 ARG A C 1
ATOM 2405 O O . ARG A 1 301 ? 6.191 33.375 14.031 1 74.5 301 ARG A O 1
ATOM 2412 N N . ASP A 1 302 ? 5.426 35.281 13.031 1 81.44 302 ASP A N 1
ATOM 2413 C CA . ASP A 1 302 ? 4.559 35.594 14.164 1 81.44 302 ASP A CA 1
ATOM 2414 C C . ASP A 1 302 ? 3.309 34.719 14.148 1 81.44 302 ASP A C 1
ATOM 2416 O O . ASP A 1 302 ? 2.412 34.938 13.328 1 81.44 302 ASP A O 1
ATOM 2420 N N . SER A 1 303 ? 3.346 33.812 15.078 1 84.94 303 SER A N 1
ATOM 2421 C CA . SER A 1 303 ? 2.328 32.781 15.016 1 84.94 303 SER A CA 1
ATOM 2422 C C . SER A 1 303 ? 0.932 33.344 15.234 1 84.94 303 SER A C 1
ATOM 2424 O O . SER A 1 303 ? -0.025 32.938 14.57 1 84.94 303 SER A O 1
ATOM 2426 N N . ARG A 1 304 ? 0.808 34.312 16.094 1 85.81 304 ARG A N 1
ATOM 2427 C CA . ARG A 1 304 ? -0.492 34.938 16.375 1 85.81 304 ARG A CA 1
ATOM 2428 C C . ARG A 1 304 ? -1.024 35.656 15.156 1 85.81 304 ARG A C 1
ATOM 2430 O O . ARG A 1 304 ? -2.188 35.5 14.781 1 85.81 304 ARG A O 1
ATOM 2437 N N . VAL A 1 305 ? -0.171 36.406 14.609 1 86.94 305 VAL A N 1
ATOM 2438 C CA . VAL A 1 305 ? -0.557 37.188 13.438 1 86.94 305 VAL A CA 1
ATOM 2439 C C . VAL A 1 305 ? -0.916 36.25 12.289 1 86.94 305 VAL A C 1
ATOM 2441 O O . VAL A 1 305 ? -1.917 36.438 11.602 1 86.94 305 VAL A O 1
ATOM 2444 N N . THR A 1 306 ? -0.138 35.25 12.094 1 88.31 306 THR A N 1
ATOM 2445 C CA . THR A 1 306 ? -0.352 34.281 11.016 1 88.31 306 THR A CA 1
ATOM 2446 C C . THR A 1 306 ? -1.693 33.562 11.172 1 88.31 306 THR A C 1
ATOM 2448 O O . THR A 1 306 ? -2.396 33.344 10.188 1 88.31 306 THR A O 1
ATOM 2451 N N . ALA A 1 307 ? -2.062 33.25 12.352 1 93.19 307 ALA A N 1
ATOM 2452 C CA . ALA A 1 307 ? -3.291 32.5 12.617 1 93.19 307 ALA A CA 1
ATOM 2453 C C . ALA A 1 307 ? -4.523 33.312 12.242 1 93.19 307 ALA A C 1
ATOM 2455 O O . ALA A 1 307 ? -5.555 32.781 11.859 1 93.19 307 ALA A O 1
ATOM 2456 N N . GLU A 1 308 ? -4.441 34.656 12.258 1 93.5 308 GLU A N 1
ATOM 2457 C CA . GLU A 1 308 ? -5.621 35.5 12.055 1 93.5 308 GLU A CA 1
ATOM 2458 C C . GLU A 1 308 ? -5.527 36.281 10.742 1 93.5 308 GLU A C 1
ATOM 2460 O O . GLU A 1 308 ? -6.48 36.938 10.344 1 93.5 308 GLU A O 1
ATOM 2465 N N . SER A 1 309 ? -4.441 36.156 10.055 1 94.31 309 SER A N 1
ATOM 2466 C CA . SER A 1 309 ? -4.18 37 8.883 1 94.31 309 SER A CA 1
ATOM 2467 C C . SER A 1 309 ? -5.223 36.75 7.801 1 94.31 309 SER A C 1
ATOM 2469 O O . SER A 1 309 ? -5.492 37.656 6.992 1 94.31 309 SER A O 1
ATOM 2471 N N . TRP A 1 310 ? -5.82 35.594 7.793 1 97.75 310 TRP A N 1
ATOM 2472 C CA . TRP A 1 310 ? -6.789 35.25 6.754 1 97.75 310 TRP A CA 1
ATOM 2473 C C . TRP A 1 310 ? -7.973 36.219 6.789 1 97.75 310 TRP A C 1
ATOM 2475 O O . TRP A 1 310 ? -8.609 36.438 5.762 1 97.75 310 TRP A O 1
ATOM 2485 N N . ARG A 1 311 ? -8.289 36.812 7.891 1 97.81 311 ARG A N 1
ATOM 2486 C CA . ARG A 1 311 ? -9.43 37.688 8.078 1 97.81 311 ARG A CA 1
ATOM 2487 C C . ARG A 1 311 ? -9.234 39 7.305 1 97.81 311 ARG A C 1
ATOM 2489 O O . ARG A 1 311 ? -10.203 39.594 6.84 1 97.81 311 ARG A O 1
ATOM 2496 N N . LEU A 1 312 ? -8.016 39.375 7.176 1 96.44 312 LEU A N 1
ATOM 2497 C CA . LEU A 1 312 ? -7.703 40.594 6.449 1 96.44 312 LEU A CA 1
ATOM 2498 C C . LEU A 1 312 ? -7.441 40.312 4.977 1 96.44 312 LEU A C 1
ATOM 2500 O O . LEU A 1 312 ? -7.559 41.188 4.133 1 96.44 312 LEU A O 1
ATOM 2504 N N . ARG A 1 313 ? -7.156 39.094 4.648 1 96.12 313 ARG A N 1
ATOM 2505 C CA . ARG A 1 313 ? -6.707 38.75 3.303 1 96.12 313 ARG A CA 1
ATOM 2506 C C . ARG A 1 313 ? -7.883 38.312 2.432 1 96.12 313 ARG A C 1
ATOM 2508 O O . ARG A 1 313 ? -7.871 38.531 1.216 1 96.12 313 ARG A O 1
ATOM 2515 N N . LEU A 1 314 ? -8.859 37.719 2.975 1 98.12 314 LEU A N 1
ATOM 2516 C CA . LEU A 1 314 ? -9.961 37.156 2.188 1 98.12 314 LEU A CA 1
ATOM 2517 C C . LEU A 1 314 ? -11.117 38.156 2.111 1 98.12 314 LEU A C 1
ATOM 2519 O O . LEU A 1 314 ? -11.398 38.844 3.08 1 98.12 314 LEU A O 1
ATOM 2523 N N . GLY A 1 315 ? -11.773 38.188 0.93 1 97.81 315 GLY A N 1
ATOM 2524 C CA . GLY A 1 315 ? -13.031 38.906 0.804 1 97.81 315 GLY A CA 1
ATOM 2525 C C . GLY A 1 315 ? -14.195 38.219 1.486 1 97.81 315 GLY A C 1
ATOM 2526 O O . GLY A 1 315 ? -14.188 37 1.63 1 97.81 315 GLY A O 1
ATOM 2527 N N . PHE A 1 316 ? -15.172 39 1.844 1 97.81 316 PHE A N 1
ATOM 2528 C CA . PHE A 1 316 ? -16.281 38.469 2.625 1 97.81 316 PHE A CA 1
ATOM 2529 C C . PHE A 1 316 ? -17.062 37.438 1.825 1 97.81 316 PHE A C 1
ATOM 2531 O O . PHE A 1 316 ? -17.562 36.469 2.385 1 97.81 316 PHE A O 1
ATOM 2538 N N . ASP A 1 317 ? -17.219 37.594 0.529 1 97.5 317 ASP A N 1
ATOM 2539 C CA . ASP A 1 317 ? -17.969 36.656 -0.286 1 97.5 317 ASP A CA 1
ATOM 2540 C C . ASP A 1 317 ? -17.312 35.281 -0.274 1 97.5 317 ASP A C 1
ATOM 2542 O O . ASP A 1 317 ? -18.016 34.25 -0.262 1 97.5 317 ASP A O 1
ATOM 2546 N N . ILE A 1 318 ? -16.062 35.281 -0.338 1 98.25 318 ILE A N 1
ATOM 2547 C CA . ILE A 1 318 ? -15.312 34.031 -0.283 1 98.25 318 ILE A CA 1
ATOM 2548 C C . ILE A 1 318 ? -15.484 33.375 1.091 1 98.25 318 ILE A C 1
ATOM 2550 O O . ILE A 1 318 ? -15.75 32.188 1.191 1 98.25 318 ILE A O 1
ATOM 2554 N N . VAL A 1 319 ? -15.367 34.188 2.113 1 98.56 319 VAL A N 1
ATOM 2555 C CA . VAL A 1 319 ? -15.523 33.688 3.48 1 98.56 319 VAL A CA 1
ATOM 2556 C C . VAL A 1 319 ? -16.922 33.094 3.658 1 98.56 319 VAL A C 1
ATOM 2558 O O . VAL A 1 319 ? -17.078 32 4.227 1 98.56 319 VAL A O 1
ATOM 2561 N N . ARG A 1 320 ? -17.906 33.812 3.189 1 98.31 320 ARG A N 1
ATOM 2562 C CA . ARG A 1 320 ? -19.281 33.312 3.271 1 98.31 320 ARG A CA 1
ATOM 2563 C C . ARG A 1 320 ? -19.438 31.984 2.559 1 98.31 320 ARG A C 1
ATOM 2565 O O . ARG A 1 320 ? -20.109 31.094 3.061 1 98.31 320 ARG A O 1
ATOM 2572 N N . THR A 1 321 ? -18.844 31.891 1.461 1 98.12 321 THR A N 1
ATOM 2573 C CA . THR A 1 321 ? -18.906 30.656 0.691 1 98.12 321 THR A CA 1
ATOM 2574 C C . THR A 1 321 ? -18.281 29.5 1.474 1 98.12 321 THR A C 1
ATOM 2576 O O . THR A 1 321 ? -18.875 28.422 1.563 1 98.12 321 THR A O 1
ATOM 2579 N N . VAL A 1 322 ? -17.109 29.672 2.047 1 98.62 322 VAL A N 1
ATOM 2580 C CA . VAL A 1 322 ? -16.438 28.625 2.814 1 98.62 322 VAL A CA 1
ATOM 2581 C C . VAL A 1 322 ? -17.266 28.281 4.047 1 98.62 322 VAL A C 1
ATOM 2583 O O . VAL A 1 322 ? -17.344 27.109 4.43 1 98.62 322 VAL A O 1
ATOM 2586 N N . GLN A 1 323 ? -17.844 29.328 4.688 1 98.69 323 GLN A N 1
ATOM 2587 C CA . GLN A 1 323 ? -18.672 29.078 5.863 1 98.69 323 GLN A CA 1
ATOM 2588 C C . GLN A 1 323 ? -19.859 28.188 5.52 1 98.69 323 GLN A C 1
ATOM 2590 O O . GLN A 1 323 ? -20.25 27.344 6.312 1 98.69 323 GLN A O 1
ATOM 2595 N N . ASN A 1 324 ? -20.391 28.344 4.352 1 98.38 324 ASN A N 1
ATOM 2596 C CA . ASN A 1 324 ? -21.5 27.5 3.912 1 98.38 324 ASN A CA 1
ATOM 2597 C C . ASN A 1 324 ? -21.047 26.078 3.631 1 98.38 324 ASN A C 1
ATOM 2599 O O . ASN A 1 324 ? -21.703 25.125 4.02 1 98.38 324 ASN A O 1
ATOM 2603 N N . LEU A 1 325 ? -19.922 25.969 2.982 1 98.38 325 LEU A N 1
ATOM 2604 C CA . LEU A 1 325 ? -19.391 24.656 2.592 1 98.38 325 LEU A CA 1
ATOM 2605 C C . LEU A 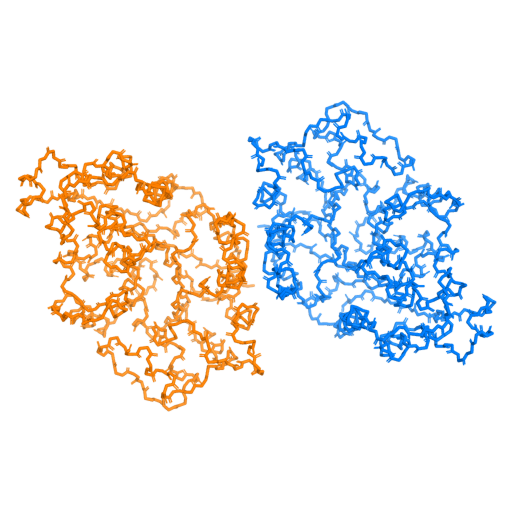1 325 ? -18.906 23.891 3.809 1 98.38 325 LEU A C 1
ATOM 2607 O O . LEU A 1 325 ? -18.969 22.656 3.83 1 98.38 325 LEU A O 1
ATOM 2611 N N . CYS A 1 326 ? -18.406 24.547 4.84 1 98.75 326 CYS A N 1
ATOM 2612 C CA . CYS A 1 326 ? -17.719 23.938 5.98 1 98.75 326 CYS A CA 1
ATOM 2613 C C . CYS A 1 326 ? -18.484 24.203 7.273 1 98.75 326 CYS A C 1
ATOM 2615 O O . CYS A 1 326 ? -17.891 24.25 8.352 1 98.75 326 CYS A O 1
ATOM 2617 N N . ASN A 1 327 ? -19.75 24.406 7.141 1 98.5 327 ASN A N 1
ATOM 2618 C CA . ASN A 1 327 ? -20.562 24.797 8.281 1 98.5 327 ASN A CA 1
ATOM 2619 C C . ASN A 1 327 ? -20.422 23.828 9.445 1 98.5 327 ASN A C 1
ATOM 2621 O O . ASN A 1 327 ? -20.188 24.234 10.586 1 98.5 327 ASN A O 1
ATOM 2625 N N . ASP A 1 328 ? -20.5 22.562 9.203 1 97.88 328 ASP A N 1
ATOM 2626 C CA . ASP A 1 328 ? -20.391 21.531 10.242 1 97.88 328 ASP A CA 1
ATOM 2627 C C . ASP A 1 328 ? -19 21.516 10.867 1 97.88 328 ASP A C 1
ATOM 2629 O O . ASP A 1 328 ? -18.875 21.375 12.086 1 97.88 328 ASP A O 1
ATOM 2633 N N . THR A 1 329 ? -18.031 21.625 10.062 1 98.69 329 THR A N 1
ATOM 2634 C CA . THR A 1 329 ? -16.656 21.625 10.523 1 98.69 329 THR A CA 1
ATOM 2635 C C . THR A 1 329 ? -16.391 22.812 11.445 1 98.69 329 THR A C 1
ATOM 2637 O O . THR A 1 329 ? -15.773 22.656 12.5 1 98.69 329 THR A O 1
ATOM 2640 N N . LEU A 1 330 ? -16.859 24.016 11.016 1 98.75 330 LEU A N 1
ATOM 2641 C CA . LEU A 1 330 ? -16.688 25.203 11.828 1 98.75 330 LEU A CA 1
ATOM 2642 C C . LEU A 1 330 ? -17.359 25.031 13.195 1 98.75 330 LEU A C 1
ATOM 2644 O O . LEU A 1 330 ? -16.766 25.344 14.227 1 98.75 330 LEU A O 1
ATOM 2648 N N . ALA A 1 331 ? -18.547 24.516 13.164 1 98 331 ALA A N 1
ATOM 2649 C CA . ALA A 1 331 ? -19.297 24.328 14.398 1 98 331 ALA A CA 1
ATOM 2650 C C . ALA A 1 331 ? -18.609 23.312 15.312 1 98 331 ALA A C 1
ATOM 2652 O O . ALA A 1 331 ? -18.5 23.531 16.516 1 98 331 ALA A O 1
ATOM 2653 N N . LEU A 1 332 ? -18.156 22.266 14.734 1 97.62 332 LEU A N 1
ATOM 2654 C CA . LEU A 1 332 ? -17.516 21.172 15.469 1 97.62 332 LEU A CA 1
ATOM 2655 C C . LEU A 1 332 ? -16.234 21.641 16.141 1 97.62 332 LEU A C 1
ATOM 2657 O O . LEU A 1 332 ? -15.922 21.219 17.266 1 97.62 332 LEU A O 1
ATOM 2661 N N . LEU A 1 333 ? -15.492 22.547 15.547 1 98.25 333 LEU A N 1
ATOM 2662 C CA . LEU A 1 333 ? -14.164 22.922 16.016 1 98.25 333 LEU A CA 1
ATOM 2663 C C . LEU A 1 333 ? -14.227 24.25 16.781 1 98.25 333 LEU A C 1
ATOM 2665 O O . LEU A 1 333 ? -13.219 24.688 17.344 1 98.25 333 LEU A O 1
ATOM 2669 N N . GLY A 1 334 ? -15.414 24.891 16.812 1 98.19 334 GLY A N 1
ATOM 2670 C CA . GLY A 1 334 ? -15.594 26.094 17.594 1 98.19 334 GLY A CA 1
ATOM 2671 C C . GLY A 1 334 ? -15.133 27.344 16.875 1 98.19 334 GLY A C 1
ATOM 2672 O O . GLY A 1 334 ? -14.617 28.281 17.5 1 98.19 334 GLY A O 1
ATOM 2673 N N . TYR A 1 335 ? -15.25 27.328 15.57 1 98.56 335 TYR A N 1
ATOM 2674 C CA . TYR A 1 335 ? -14.969 28.531 14.789 1 98.56 335 TYR A CA 1
ATOM 2675 C C . TYR A 1 335 ? -16.234 29.344 14.539 1 98.56 335 TYR A C 1
ATOM 2677 O O . TYR A 1 335 ? -17.188 28.828 13.945 1 98.56 335 TYR A O 1
ATOM 2685 N N . LYS A 1 336 ? -16.203 30.594 14.922 1 98.31 336 LYS A N 1
ATOM 2686 C CA . LYS A 1 336 ? -17.375 31.453 14.797 1 98.31 336 LYS A CA 1
ATOM 2687 C C . LYS A 1 336 ? -17.547 31.953 13.359 1 98.31 336 LYS A C 1
ATOM 2689 O O . LYS A 1 336 ? -16.547 32.25 12.688 1 98.31 336 LYS A O 1
ATOM 2694 N N . GLN A 1 337 ? -18.781 32.031 12.969 1 98.12 337 GLN A N 1
ATOM 2695 C CA . GLN A 1 337 ? -19.062 32.562 11.656 1 98.12 337 GLN A CA 1
ATOM 2696 C C . GLN A 1 337 ? -19.125 34.094 11.703 1 98.12 337 GLN A C 1
ATOM 2698 O O . GLN A 1 337 ? -19.422 34.688 12.75 1 98.12 337 GLN A O 1
ATOM 2703 N N . VAL A 1 338 ? -18.812 34.688 10.609 1 98.31 338 VAL A N 1
ATOM 2704 C CA . VAL A 1 338 ? -18.984 36.125 10.461 1 98.31 338 VAL A CA 1
ATOM 2705 C C . VAL A 1 338 ? -20.109 36.438 9.469 1 98.31 338 VAL A C 1
ATOM 2707 O O . VAL A 1 338 ? -20.297 35.688 8.5 1 98.31 338 VAL A O 1
ATOM 2710 N N . ARG A 1 339 ? -20.797 37.531 9.648 1 97.25 339 ARG A N 1
ATOM 2711 C CA . ARG A 1 339 ? -21.984 37.812 8.852 1 97.25 339 ARG A CA 1
ATOM 2712 C C . ARG A 1 339 ? -21.797 39.062 8 1 97.25 339 ARG A C 1
ATOM 2714 O O . ARG A 1 339 ? -22.672 39.406 7.219 1 97.25 339 ARG A O 1
ATOM 2721 N N . SER A 1 340 ? -20.688 39.75 8.211 1 97.44 340 SER A N 1
A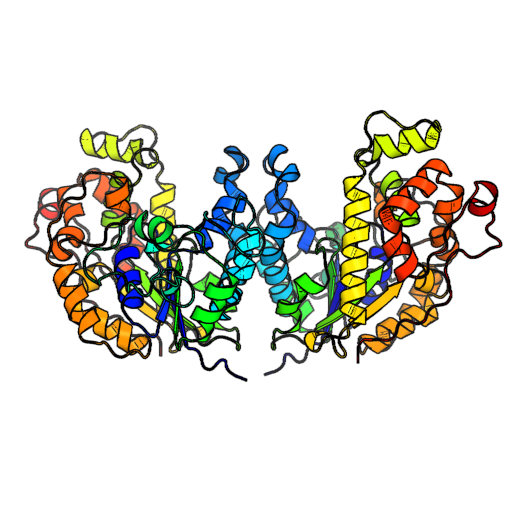TOM 2722 C CA . SER A 1 340 ? -20.406 40.938 7.441 1 97.44 340 SER A CA 1
ATOM 2723 C C . SER A 1 340 ? -18.906 41.156 7.273 1 97.44 340 SER A C 1
ATOM 2725 O O . SER A 1 340 ? -18.109 40.562 7.984 1 97.44 340 SER A O 1
ATOM 2727 N N . ALA A 1 341 ? -18.625 42.031 6.289 1 97.06 341 ALA A N 1
ATOM 2728 C CA . ALA A 1 341 ? -17.219 42.375 6.07 1 97.06 341 ALA A CA 1
ATOM 2729 C C . ALA A 1 341 ? -16.641 43.094 7.301 1 97.06 341 ALA A C 1
ATOM 2731 O O . ALA A 1 341 ? -15.469 42.906 7.625 1 97.06 341 ALA A O 1
ATOM 2732 N N . ALA A 1 342 ? -17.438 43.875 7.949 1 97.06 342 ALA A N 1
ATOM 2733 C CA . ALA A 1 342 ? -17 44.594 9.141 1 97.06 342 ALA A CA 1
ATOM 2734 C C . ALA A 1 342 ? -16.641 43.625 10.266 1 97.06 342 ALA A C 1
ATOM 2736 O O . ALA A 1 342 ? -15.625 43.812 10.945 1 97.06 342 ALA A O 1
ATOM 2737 N N . GLU A 1 343 ? -17.469 42.656 10.453 1 97.06 343 GLU A N 1
ATOM 2738 C CA . GLU A 1 343 ? -17.203 41.625 11.469 1 97.06 343 GLU A CA 1
ATOM 2739 C C . GLU A 1 343 ? -15.945 40.844 11.133 1 97.06 343 GLU A C 1
ATOM 2741 O O . GLU A 1 343 ? -15.172 40.5 12.031 1 97.06 343 GLU A O 1
ATOM 2746 N N . LEU A 1 344 ? -15.797 40.531 9.867 1 98 344 LEU A N 1
ATOM 2747 C CA . LEU A 1 344 ? -14.641 39.781 9.383 1 98 344 LEU A CA 1
ATOM 2748 C C . LEU A 1 344 ? -13.344 40.5 9.703 1 98 344 LEU A C 1
ATOM 2750 O O . LEU A 1 344 ? -12.367 39.875 10.141 1 98 344 LEU A O 1
ATOM 2754 N N . LYS A 1 345 ? -13.352 41.75 9.578 1 96.75 345 LYS A N 1
ATOM 2755 C CA . LYS A 1 345 ? -12.125 42.562 9.68 1 96.75 345 LYS A CA 1
ATOM 2756 C C . LYS A 1 345 ? -11.922 43.062 11.102 1 96.75 345 LYS A C 1
ATOM 2758 O O . LYS A 1 345 ? -10.891 43.656 11.406 1 96.75 345 LYS A O 1
ATOM 2763 N N . ASN A 1 346 ? -12.906 42.812 12.023 1 95.69 346 ASN A N 1
ATOM 2764 C CA . ASN A 1 346 ? -12.789 43.25 13.414 1 95.69 346 ASN A CA 1
ATOM 2765 C C . ASN A 1 346 ? -11.93 42.281 14.219 1 95.69 346 ASN A C 1
ATOM 2767 O O . ASN A 1 346 ? -12.445 41.344 14.844 1 95.69 346 ASN A O 1
ATOM 2771 N N . LEU A 1 347 ? -10.68 42.531 14.344 1 93.62 347 LEU A N 1
ATOM 2772 C CA . LEU A 1 347 ? -9.711 41.625 14.969 1 93.62 347 LEU A CA 1
ATOM 2773 C C . LEU A 1 347 ? -9.836 41.656 16.484 1 93.62 347 LEU A C 1
ATOM 2775 O O . LEU A 1 347 ? -9.273 40.812 17.188 1 93.62 347 LEU A O 1
ATOM 2779 N N . SER A 1 348 ? -10.594 42.594 17.062 1 92.5 348 SER A N 1
ATOM 2780 C CA . SER A 1 348 ? -10.805 42.688 18.5 1 92.5 348 SER A CA 1
ATOM 2781 C C . SER A 1 348 ? -11.719 41.562 18.984 1 92.5 348 SER A C 1
ATOM 2783 O O . SER A 1 348 ? -11.727 41.219 20.188 1 92.5 348 SER A O 1
ATOM 2785 N N . GLN A 1 349 ? -12.406 41.062 18.062 1 93.81 349 GLN A N 1
ATOM 2786 C CA . GLN A 1 349 ? -13.289 39.938 18.391 1 93.81 349 GLN A CA 1
ATOM 2787 C C . GLN A 1 349 ? -12.695 38.625 17.906 1 93.81 349 GLN A C 1
ATOM 2789 O O . GLN A 1 349 ? -12.453 38.438 16.719 1 93.81 349 GLN A O 1
ATOM 2794 N N . SER A 1 350 ? -12.508 37.75 18.891 1 94.75 350 SER A N 1
ATOM 2795 C CA . SER A 1 350 ? -11.969 36.438 18.516 1 94.75 350 SER A CA 1
ATOM 2796 C C . SER A 1 350 ? -13.008 35.594 17.781 1 94.75 350 SER A C 1
ATOM 2798 O O . SER A 1 350 ? -14.18 35.594 18.156 1 94.75 350 SER A O 1
ATOM 2800 N N . LEU A 1 351 ? -12.555 34.906 16.75 1 97.44 351 LEU A N 1
ATOM 2801 C CA . LEU A 1 351 ? -13.445 34 16.016 1 97.44 351 LEU A CA 1
ATOM 2802 C C . LEU A 1 351 ? -13.188 32.562 16.406 1 97.44 351 LEU A C 1
ATOM 2804 O O . LEU A 1 351 ? -13.75 31.641 15.805 1 97.44 351 LEU A O 1
ATOM 2808 N N . VAL A 1 352 ? -12.336 32.344 17.359 1 97.31 352 VAL A N 1
ATOM 2809 C CA . VAL A 1 352 ? -12.023 31.016 17.875 1 97.31 352 VAL A CA 1
ATOM 2810 C C . VAL A 1 352 ? -12.57 30.875 19.297 1 97.31 352 VAL A C 1
ATOM 2812 O O . VAL A 1 352 ? -12.109 31.547 20.219 1 97.31 352 VAL A O 1
ATOM 2815 N N . GLU A 1 353 ? -13.547 30.016 19.422 1 96.81 353 GLU A N 1
ATOM 2816 C CA . GLU A 1 353 ? -14.125 29.781 20.75 1 96.81 353 GLU A CA 1
ATOM 2817 C C . GLU A 1 353 ? -13.148 29.031 21.641 1 96.81 353 GLU A C 1
ATOM 2819 O O . GLU A 1 353 ? -12.383 28.188 21.172 1 96.81 353 GLU A O 1
ATOM 2824 N N . HIS A 1 354 ? -13.227 29.391 22.938 1 92.62 354 HIS A N 1
ATOM 2825 C CA . HIS A 1 354 ? -12.43 28.609 23.891 1 92.62 354 HIS A CA 1
ATOM 2826 C C . HIS A 1 354 ? -12.977 27.203 24.031 1 92.62 354 HIS A C 1
ATOM 2828 O O . HIS A 1 354 ? -14.133 27.016 24.406 1 92.62 354 HIS A O 1
ATOM 2834 N N . ARG A 1 355 ? -12.148 26.297 23.641 1 91.75 355 ARG A N 1
ATOM 2835 C CA . ARG A 1 355 ? -12.477 24.875 23.781 1 91.75 355 ARG A CA 1
ATOM 2836 C C . ARG A 1 355 ? -11.266 24.078 24.266 1 91.75 355 ARG A C 1
ATOM 2838 O O . ARG A 1 355 ? -10.133 24.391 23.891 1 91.75 355 ARG A O 1
ATOM 2845 N N . THR A 1 356 ? -11.578 23.156 25.125 1 86.25 356 THR A N 1
ATOM 2846 C CA . THR A 1 356 ? -10.531 22.234 25.562 1 86.25 356 THR A CA 1
ATOM 2847 C C . THR A 1 356 ? -10.742 20.844 24.953 1 86.25 356 THR A C 1
ATOM 2849 O O . THR A 1 356 ? -11.828 20.266 25.078 1 86.25 356 THR A O 1
ATOM 2852 N N . PHE A 1 357 ? -9.758 20.453 24.25 1 87.62 357 PHE A N 1
ATOM 2853 C CA . PHE A 1 357 ? -9.805 19.125 23.672 1 87.62 357 PHE A CA 1
ATOM 2854 C C . PHE A 1 357 ? -8.883 18.172 24.422 1 87.62 357 PHE A C 1
ATOM 2856 O O . PHE A 1 357 ? -7.66 18.297 24.359 1 87.62 357 PHE A O 1
ATOM 2863 N N . GLN A 1 358 ? -9.438 17.25 25.141 1 85.38 358 GLN A N 1
ATOM 2864 C CA . GLN A 1 358 ? -8.664 16.281 25.922 1 85.38 358 GLN A CA 1
ATOM 2865 C C . GLN A 1 358 ? -8.328 15.055 25.078 1 85.38 358 GLN A C 1
ATOM 2867 O O . GLN A 1 358 ? -9.062 14.711 24.156 1 85.38 358 GLN A O 1
ATOM 2872 N N . PRO A 1 359 ? -7.207 14.461 25.453 1 88.25 359 PRO A N 1
ATOM 2873 C CA . PRO A 1 359 ? -6.898 13.203 24.766 1 88.25 359 PRO A CA 1
ATOM 2874 C C . PRO A 1 359 ? -7.984 12.148 24.953 1 88.25 359 PRO A C 1
ATOM 2876 O O . PRO A 1 359 ? -8.672 12.141 25.984 1 88.25 359 PRO A O 1
ATOM 2879 N N . VAL A 1 360 ? -8.031 11.312 23.984 1 87.75 360 VAL A N 1
ATOM 2880 C CA . VAL A 1 360 ? -9 10.227 24.078 1 87.75 360 VAL A CA 1
ATOM 2881 C C . VAL A 1 360 ? -8.539 9.203 25.109 1 87.75 360 VAL A C 1
ATOM 2883 O O . VAL A 1 360 ? -7.469 8.609 24.969 1 87.75 360 VAL A O 1
ATOM 2886 N N . THR A 1 361 ? -9.211 9.078 26.297 1 83.12 361 THR A N 1
ATOM 2887 C CA . THR A 1 361 ? -8.844 8.156 27.359 1 83.12 361 THR A CA 1
ATOM 2888 C C . THR A 1 361 ? -9.766 6.938 27.359 1 83.12 361 THR A C 1
ATOM 2890 O O . THR A 1 361 ? -10.93 7.035 26.953 1 83.12 361 THR A O 1
ATOM 2893 N N . MET B 1 1 ? -4.637 -11.008 21.219 1 37.56 1 MET B N 1
ATOM 2894 C CA . MET B 1 1 ? -4.73 -12.469 21.234 1 37.56 1 MET B CA 1
ATOM 2895 C C . MET B 1 1 ? -4.512 -13.039 19.844 1 37.56 1 MET B C 1
ATOM 2897 O O . MET B 1 1 ? -4.777 -12.367 18.844 1 37.56 1 MET B O 1
ATOM 2901 N N . ALA B 1 2 ? -3.613 -13.984 19.625 1 45.03 2 ALA B N 1
ATOM 2902 C CA . ALA B 1 2 ? -3.344 -14.656 18.359 1 45.03 2 ALA B CA 1
ATOM 2903 C C . ALA B 1 2 ? -4.641 -15.078 17.672 1 45.03 2 ALA B C 1
ATOM 2905 O O . ALA B 1 2 ? -5.566 -15.57 18.312 1 45.03 2 ALA B O 1
ATOM 2906 N N . SER B 1 3 ? -4.93 -14.453 16.469 1 58.91 3 SER B N 1
ATOM 2907 C CA . SER B 1 3 ? -6.09 -14.875 15.688 1 58.91 3 SER B CA 1
ATOM 2908 C C . SER B 1 3 ? -6.211 -16.391 15.664 1 58.91 3 SER B C 1
ATOM 2910 O O . SER B 1 3 ? -5.215 -17.094 15.461 1 58.91 3 SER B O 1
ATOM 2912 N N . PRO B 1 4 ? -7.266 -16.953 16.062 1 74.38 4 PRO B N 1
ATOM 2913 C CA . PRO B 1 4 ? -7.543 -18.391 16.016 1 74.38 4 PRO B CA 1
ATOM 2914 C C . PRO B 1 4 ? -7.535 -18.953 14.594 1 74.38 4 PRO B C 1
ATOM 2916 O O . PRO B 1 4 ? -7.5 -20.172 14.406 1 74.38 4 PRO B O 1
ATOM 2919 N N . ARG B 1 5 ? -7.254 -18.062 13.602 1 92.19 5 ARG B N 1
ATOM 2920 C CA . ARG B 1 5 ? -7.355 -18.547 12.227 1 92.19 5 ARG B CA 1
ATOM 2921 C C . ARG B 1 5 ? -5.977 -18.797 11.633 1 92.19 5 ARG B C 1
ATOM 2923 O O . ARG B 1 5 ? -5.016 -18.094 11.953 1 92.19 5 ARG B O 1
ATOM 2930 N N . LYS B 1 6 ? -5.91 -19.797 10.789 1 97.69 6 LYS B N 1
ATOM 2931 C CA . LYS B 1 6 ? -4.703 -20.109 10.031 1 97.69 6 LYS B CA 1
ATOM 2932 C C . LYS B 1 6 ? -4.742 -19.453 8.648 1 97.69 6 LYS B C 1
ATOM 2934 O O . LYS B 1 6 ? -5.812 -19.328 8.047 1 97.69 6 LYS B O 1
ATOM 2939 N N . HIS B 1 7 ? -3.592 -18.984 8.211 1 98.62 7 HIS B N 1
ATOM 2940 C CA . HIS B 1 7 ? -3.531 -18.25 6.961 1 98.62 7 HIS B CA 1
ATOM 2941 C C . HIS B 1 7 ? -2.605 -18.922 5.961 1 98.62 7 HIS B C 1
ATOM 2943 O O . HIS B 1 7 ? -1.546 -19.438 6.332 1 98.62 7 HIS B O 1
ATOM 2949 N N . ILE B 1 8 ? -3.047 -19 4.672 1 98.81 8 ILE B N 1
ATOM 2950 C CA . ILE B 1 8 ? -2.273 -19.641 3.615 1 98.81 8 ILE B CA 1
ATOM 2951 C C . ILE B 1 8 ? -2.133 -18.688 2.426 1 98.81 8 ILE B C 1
ATOM 2953 O O . ILE B 1 8 ? -3.123 -18.141 1.944 1 98.81 8 ILE B O 1
ATOM 2957 N N . LEU B 1 9 ? -0.934 -18.453 2.01 1 98.88 9 LEU B N 1
ATOM 2958 C CA . LEU B 1 9 ? -0.683 -17.734 0.768 1 98.88 9 LEU B CA 1
ATOM 2959 C C . LEU B 1 9 ? -0.146 -18.672 -0.309 1 98.88 9 LEU B C 1
ATOM 2961 O O . LEU B 1 9 ? 0.922 -19.266 -0.144 1 98.88 9 LEU B O 1
ATOM 2965 N N . LEU B 1 10 ? -0.97 -18.891 -1.312 1 98.88 10 LEU B N 1
ATOM 2966 C CA . LEU B 1 10 ? -0.434 -19.516 -2.512 1 98.88 10 LEU B CA 1
ATOM 2967 C C . LEU B 1 10 ? 0.332 -18.516 -3.363 1 98.88 10 LEU B C 1
ATOM 2969 O O . LEU B 1 10 ? -0.273 -17.688 -4.059 1 98.88 10 LEU B O 1
ATOM 2973 N N . PHE B 1 11 ? 1.623 -18.578 -3.195 1 98.88 11 PHE B N 1
ATOM 2974 C CA . PHE B 1 11 ? 2.557 -17.688 -3.869 1 98.88 11 PHE B CA 1
ATOM 2975 C C . PHE B 1 11 ? 3.055 -18.312 -5.172 1 98.88 11 PHE B C 1
ATOM 2977 O O . PHE B 1 11 ? 3.697 -19.359 -5.16 1 98.88 11 PHE B O 1
ATOM 2984 N N . ALA B 1 12 ? 2.686 -17.625 -6.309 1 98.62 12 ALA B N 1
ATOM 2985 C CA . ALA B 1 12 ? 3.008 -18.219 -7.609 1 98.62 12 ALA B CA 1
ATOM 2986 C C . ALA B 1 12 ? 3.227 -17.125 -8.656 1 98.62 12 ALA B C 1
ATOM 2988 O O . ALA B 1 12 ? 3.311 -15.945 -8.328 1 98.62 12 ALA B O 1
ATOM 2989 N N . THR B 1 13 ? 3.604 -17.562 -9.852 1 97.69 13 THR B N 1
ATOM 2990 C CA . THR B 1 13 ? 3.701 -16.672 -11.008 1 97.69 13 THR B CA 1
ATOM 2991 C C . THR B 1 13 ? 2.648 -17.031 -12.055 1 97.69 13 THR B C 1
ATOM 2993 O O . THR B 1 13 ? 2.074 -18.125 -12.016 1 97.69 13 THR B O 1
ATOM 2996 N N . THR B 1 14 ? 2.348 -16.047 -12.898 1 96.69 14 THR B N 1
ATOM 2997 C CA . THR B 1 14 ? 1.315 -16.25 -13.914 1 96.69 14 THR B CA 1
ATOM 2998 C C . THR B 1 14 ? 1.644 -17.438 -14.797 1 96.69 14 THR B C 1
ATOM 3000 O O . THR B 1 14 ? 2.766 -17.562 -15.297 1 96.69 14 THR B O 1
ATOM 3003 N N . ARG B 1 15 ? 0.634 -18.312 -14.93 1 96.81 15 ARG B N 1
ATOM 3004 C CA . ARG B 1 15 ? 0.673 -19.484 -15.805 1 96.81 15 ARG B CA 1
ATOM 3005 C C . ARG B 1 15 ? 1.602 -20.547 -15.242 1 96.81 15 ARG B C 1
ATOM 3007 O O . ARG B 1 15 ? 2.205 -21.312 -16 1 96.81 15 ARG B O 1
ATOM 3014 N N . SER B 1 16 ? 1.669 -20.656 -13.93 1 97.56 16 SER B N 1
ATOM 3015 C CA . SER B 1 16 ? 2.494 -21.656 -13.273 1 97.56 16 SER B CA 1
ATOM 3016 C C . SER B 1 16 ? 1.642 -22.797 -12.727 1 97.56 16 SER B C 1
ATOM 3018 O O . SER B 1 16 ? 2.152 -23.688 -12.055 1 97.56 16 SER B O 1
ATOM 3020 N N . GLY B 1 17 ? 0.381 -22.781 -12.984 1 95.94 17 GLY B N 1
ATOM 3021 C CA . GLY B 1 17 ? -0.495 -23.812 -12.461 1 95.94 17 GLY B CA 1
ATOM 3022 C C . GLY B 1 17 ? -1.188 -23.406 -11.172 1 95.94 17 GLY B C 1
ATOM 3023 O O . GLY B 1 17 ? -1.757 -24.25 -10.477 1 95.94 17 GLY B O 1
ATOM 3024 N N . SER B 1 18 ? -1.185 -22.109 -10.875 1 96.69 18 SER B N 1
ATOM 3025 C CA . SER B 1 18 ? -1.688 -21.625 -9.594 1 96.69 18 SER B CA 1
ATOM 3026 C C . SER B 1 18 ? -3.209 -21.719 -9.523 1 96.69 18 SER B C 1
ATOM 3028 O O . SER B 1 18 ? -3.777 -21.875 -8.438 1 96.69 18 SER B O 1
ATOM 3030 N N . SER B 1 19 ? -3.939 -21.672 -10.664 1 94.5 19 SER B N 1
ATOM 3031 C CA . SER B 1 19 ? -5.395 -21.781 -10.648 1 94.5 19 SER B CA 1
ATOM 3032 C C . SER B 1 19 ? -5.828 -23.156 -10.148 1 94.5 19 SER B C 1
ATOM 3034 O O . SER B 1 19 ? -6.707 -23.266 -9.289 1 94.5 19 SER B O 1
ATOM 3036 N N . PHE B 1 20 ? -5.203 -24.203 -10.656 1 93.12 20 PHE B N 1
ATOM 3037 C CA . PHE B 1 20 ? -5.496 -25.562 -10.219 1 93.12 20 PHE B CA 1
ATOM 3038 C C . PHE B 1 20 ? -5.148 -25.734 -8.742 1 93.12 20 PHE B C 1
ATOM 3040 O O . PHE B 1 20 ? -5.953 -26.266 -7.973 1 93.12 20 PHE B O 1
ATOM 3047 N N . THR B 1 21 ? -3.938 -25.312 -8.398 1 96.12 21 THR B N 1
ATOM 3048 C CA . THR B 1 21 ? -3.471 -25.484 -7.027 1 96.12 21 THR B CA 1
ATOM 3049 C C . THR B 1 21 ? -4.375 -24.734 -6.055 1 96.12 21 THR B C 1
ATOM 3051 O O . THR B 1 21 ? -4.668 -25.219 -4.965 1 96.12 21 THR B O 1
ATOM 3054 N N . GLY B 1 22 ? -4.738 -23.516 -6.406 1 96.81 22 GLY B N 1
ATOM 3055 C CA . GLY B 1 22 ? -5.668 -22.75 -5.582 1 96.81 22 GLY B CA 1
ATOM 3056 C C . GLY B 1 22 ? -7 -23.438 -5.391 1 96.81 22 GLY B C 1
ATOM 3057 O O . GLY B 1 22 ? -7.594 -23.375 -4.309 1 96.81 22 GLY B O 1
ATOM 3058 N N . GLN B 1 23 ? -7.48 -24.109 -6.422 1 94.19 23 GLN B N 1
ATOM 3059 C CA . GLN B 1 23 ? -8.75 -24.812 -6.336 1 94.19 23 GLN B CA 1
ATOM 3060 C C . GLN B 1 23 ? -8.664 -26 -5.371 1 94.19 23 GLN B C 1
ATOM 3062 O O . GLN B 1 23 ? -9.656 -26.359 -4.742 1 94.19 23 GLN B O 1
ATOM 3067 N N . LEU B 1 24 ? -7.48 -26.562 -5.223 1 94.38 24 LEU B N 1
ATOM 3068 C CA . LEU B 1 24 ? -7.305 -27.578 -4.203 1 94.38 24 LEU B CA 1
ATOM 3069 C C . LEU B 1 24 ? -7.707 -27.062 -2.828 1 94.38 24 LEU B C 1
ATOM 3071 O O . LEU B 1 24 ? -8.43 -27.734 -2.092 1 94.38 24 LEU B O 1
ATOM 3075 N N . LEU B 1 25 ? -7.281 -25.859 -2.527 1 96.12 25 LEU B N 1
ATOM 3076 C CA . LEU B 1 25 ? -7.598 -25.234 -1.247 1 96.12 25 LEU B CA 1
ATOM 3077 C C . LEU B 1 25 ? -9.062 -24.828 -1.187 1 96.12 25 LEU B C 1
ATOM 3079 O O . LEU B 1 25 ? -9.711 -24.984 -0.146 1 96.12 25 LEU B O 1
ATOM 3083 N N . ASN B 1 26 ? -9.539 -24.422 -2.33 1 95.12 26 ASN B N 1
ATOM 3084 C CA . ASN B 1 26 ? -10.906 -23.938 -2.443 1 95.12 26 ASN B CA 1
ATOM 3085 C C . ASN B 1 26 ? -11.922 -25.031 -2.186 1 95.12 26 ASN B C 1
ATOM 3087 O O . ASN B 1 26 ? -13.086 -24.766 -1.872 1 95.12 26 ASN B O 1
ATOM 3091 N N . GLN B 1 27 ? -11.516 -26.281 -2.33 1 92.75 27 GLN B N 1
ATOM 3092 C CA . GLN B 1 27 ? -12.422 -27.406 -2.184 1 92.75 27 GLN B CA 1
ATOM 3093 C C . GLN B 1 27 ? -12.734 -27.688 -0.714 1 92.75 27 GLN B C 1
ATOM 3095 O O . GLN B 1 27 ? -13.758 -28.297 -0.393 1 92.75 27 GLN B O 1
ATOM 3100 N N . HIS B 1 28 ? -11.93 -27.281 0.132 1 94.06 28 HIS B N 1
ATOM 3101 C CA . HIS B 1 28 ? -12.125 -27.562 1.549 1 94.06 28 HIS B CA 1
ATOM 3102 C C . HIS B 1 28 ? -13.156 -26.625 2.158 1 94.06 28 HIS B C 1
ATOM 3104 O O . HIS B 1 28 ? -13.023 -25.391 2.062 1 94.06 28 HIS B O 1
ATOM 3110 N N . PRO B 1 29 ? -14.102 -27.109 2.824 1 90.94 29 PRO B N 1
ATOM 3111 C CA . PRO B 1 29 ? -15.188 -26.266 3.34 1 90.94 29 PRO B CA 1
ATOM 3112 C C . PRO B 1 29 ? -14.727 -25.328 4.457 1 90.94 29 PRO B C 1
ATOM 3114 O O . PRO B 1 29 ? -15.359 -24.297 4.711 1 90.94 29 PRO B O 1
ATOM 3117 N N . GLY B 1 30 ? -13.68 -25.656 5.109 1 93.69 30 GLY B N 1
ATOM 3118 C CA . GLY B 1 30 ? -13.18 -24.844 6.199 1 93.69 30 GLY B CA 1
ATOM 3119 C C . GLY B 1 30 ? -12.25 -23.734 5.738 1 93.69 30 GLY B C 1
ATOM 3120 O O . GLY B 1 30 ? -11.727 -22.969 6.555 1 93.69 30 GLY B O 1
ATOM 3121 N N . VAL B 1 31 ? -12.086 -23.594 4.426 1 97.06 31 VAL B N 1
ATOM 3122 C CA . VAL B 1 31 ? -11.148 -22.609 3.895 1 97.06 31 VAL B CA 1
ATOM 3123 C C . VAL B 1 31 ? -11.914 -21.5 3.201 1 97.06 31 VAL B C 1
ATOM 3125 O O . VAL B 1 31 ? -12.734 -21.75 2.32 1 97.06 31 VAL B O 1
ATOM 3128 N N . PHE B 1 32 ? -11.773 -20.281 3.674 1 98.19 32 PHE B N 1
ATOM 3129 C CA . PHE B 1 32 ? -12.156 -19.109 2.912 1 98.19 32 PHE B CA 1
ATOM 3130 C C . PHE B 1 32 ? -11.102 -18.766 1.863 1 98.19 32 PHE B C 1
ATOM 3132 O O . PHE B 1 32 ? -10.07 -18.172 2.182 1 98.19 32 PHE B O 1
ATOM 3139 N N . TYR B 1 33 ? -11.367 -19.141 0.666 1 98.06 33 TYR B N 1
ATOM 3140 C CA . TYR B 1 33 ? -10.406 -18.984 -0.424 1 98.06 33 TYR B CA 1
ATOM 3141 C C . TYR B 1 33 ? -10.773 -17.781 -1.295 1 98.06 33 TYR B C 1
ATOM 3143 O O . TYR B 1 33 ? -11.938 -17.594 -1.652 1 98.06 33 TYR B O 1
ATOM 3151 N N . VAL B 1 34 ? -9.766 -16.938 -1.61 1 98.56 34 VAL B N 1
ATOM 3152 C CA . VAL B 1 34 ? -9.977 -15.82 -2.529 1 98.56 34 VAL B CA 1
ATOM 3153 C C . VAL B 1 34 ? -9.047 -15.961 -3.732 1 98.56 34 VAL B C 1
ATOM 3155 O O . VAL B 1 34 ? -7.824 -16.031 -3.578 1 98.56 34 VAL B O 1
ATOM 3158 N N . PHE B 1 35 ? -9.688 -15.922 -4.953 1 97.12 35 PHE B N 1
ATOM 3159 C CA . PHE B 1 35 ? -8.969 -16.031 -6.215 1 97.12 35 PHE B CA 1
ATOM 3160 C C . PHE B 1 35 ? -8.352 -14.703 -6.613 1 97.12 35 PHE B C 1
ATOM 3162 O O . PHE B 1 35 ? -9.023 -13.836 -7.176 1 97.12 35 PHE B O 1
ATOM 3169 N N . GLU B 1 36 ? -7.09 -14.406 -6.461 1 97.19 36 GLU B N 1
ATOM 3170 C CA . GLU B 1 36 ? -6.215 -13.344 -6.941 1 97.19 36 GLU B CA 1
ATOM 3171 C C . GLU B 1 36 ? -6.812 -11.969 -6.668 1 97.19 36 GLU B C 1
ATOM 3173 O O . GLU B 1 36 ? -7.023 -11.188 -7.594 1 97.19 36 GLU B O 1
ATOM 3178 N N . PRO B 1 37 ? -6.988 -11.625 -5.434 1 98.31 37 PRO B N 1
ATOM 3179 C CA . PRO B 1 37 ? -7.578 -10.328 -5.113 1 98.31 37 PRO B CA 1
ATOM 3180 C C . PRO B 1 37 ? -6.672 -9.156 -5.484 1 98.31 37 PRO B C 1
ATOM 3182 O O . PRO B 1 37 ? -7.152 -8.039 -5.703 1 98.31 37 PRO B O 1
ATOM 3185 N N . LEU B 1 38 ? -5.363 -9.367 -5.652 1 97.62 38 LEU B N 1
ATOM 3186 C CA . LEU B 1 38 ? -4.422 -8.281 -5.922 1 97.62 38 LEU B CA 1
ATOM 3187 C C . LEU B 1 38 ? -4.582 -7.766 -7.348 1 97.62 38 LEU B C 1
ATOM 3189 O O . LEU B 1 38 ? -4.051 -6.707 -7.691 1 97.62 38 LEU B O 1
ATOM 3193 N N . TYR B 1 39 ? -5.336 -8.5 -8.156 1 96.12 39 TYR B N 1
ATOM 3194 C CA . TYR B 1 39 ? -5.707 -8.023 -9.484 1 96.12 39 TYR B CA 1
ATOM 3195 C C . TYR B 1 39 ? -6.332 -6.637 -9.414 1 96.12 39 TYR B C 1
ATOM 3197 O O . TYR B 1 39 ? -6.031 -5.77 -10.242 1 96.12 39 TYR B O 1
ATOM 3205 N N . HIS B 1 40 ? -7.168 -6.414 -8.43 1 95.94 40 HIS B N 1
ATOM 3206 C CA . HIS B 1 40 ? -7.891 -5.152 -8.305 1 95.94 40 HIS B CA 1
ATOM 3207 C C . HIS B 1 40 ? -6.941 -4.008 -7.961 1 95.94 40 HIS B C 1
ATOM 3209 O O . HIS B 1 40 ? -7.141 -2.875 -8.406 1 95.94 40 HIS B O 1
ATOM 3215 N N . VAL B 1 41 ? -5.941 -4.246 -7.156 1 94.5 41 VAL B N 1
ATOM 3216 C CA . VAL B 1 41 ? -4.941 -3.23 -6.852 1 94.5 41 VAL B CA 1
ATOM 3217 C C . VAL B 1 41 ? -4.203 -2.834 -8.125 1 94.5 41 VAL B C 1
ATOM 3219 O O . VAL B 1 41 ? -4.066 -1.646 -8.43 1 94.5 41 VAL B O 1
ATOM 3222 N N . GLN B 1 42 ? -3.727 -3.852 -8.797 1 92.38 42 GLN B N 1
ATOM 3223 C CA . GLN B 1 42 ? -3.002 -3.588 -10.039 1 92.38 42 GLN B CA 1
ATOM 3224 C C . GLN B 1 42 ? -3.855 -2.785 -11.016 1 92.38 42 GLN B C 1
ATOM 3226 O O . GLN B 1 42 ? -3.375 -1.83 -11.625 1 92.38 42 GLN B O 1
ATOM 3231 N N . GLN B 1 43 ? -5.102 -3.135 -11.188 1 90.56 43 GLN B N 1
ATOM 3232 C CA . GLN B 1 43 ? -6 -2.471 -12.125 1 90.56 43 GLN B CA 1
ATOM 3233 C C . GLN B 1 43 ? -6.246 -1.021 -11.719 1 90.56 43 GLN B C 1
ATOM 3235 O O . GLN B 1 43 ? -6.367 -0.142 -12.578 1 90.56 43 GLN B O 1
ATOM 3240 N N . ALA B 1 44 ? -6.395 -0.837 -10.461 1 88.62 44 ALA B N 1
ATOM 3241 C CA . ALA B 1 44 ? -6.656 0.51 -9.961 1 88.62 44 ALA B CA 1
ATOM 3242 C C . ALA B 1 44 ? -5.523 1.463 -10.328 1 88.62 44 ALA B C 1
ATOM 3244 O O . ALA B 1 44 ? -5.754 2.654 -10.555 1 88.62 44 ALA B O 1
ATOM 3245 N N . PHE B 1 45 ? -4.352 1.013 -10.445 1 83.12 45 PHE B N 1
ATOM 3246 C CA . PHE B 1 45 ? -3.207 1.893 -10.656 1 83.12 45 PHE B CA 1
ATOM 3247 C C . PHE B 1 45 ? -2.746 1.842 -12.109 1 83.12 45 PHE B C 1
ATOM 3249 O O . PHE B 1 45 ? -1.981 2.701 -12.555 1 83.12 45 PHE B O 1
ATOM 3256 N N . THR B 1 46 ? -3.029 0.843 -12.914 1 74.56 46 THR B N 1
ATOM 3257 C CA . THR B 1 46 ? -2.549 0.73 -14.289 1 74.56 46 THR B CA 1
ATOM 3258 C C . THR B 1 46 ? -3.604 1.227 -15.273 1 74.56 46 THR B C 1
ATOM 3260 O O . THR B 1 46 ? -3.275 1.63 -16.391 1 74.56 46 THR B O 1
ATOM 3263 N N . ASN B 1 47 ? -4.898 0.831 -15.219 1 59.34 47 ASN B N 1
ATOM 3264 C CA . ASN B 1 47 ? -5.922 1.2 -16.188 1 59.34 47 ASN B CA 1
ATOM 3265 C C . ASN B 1 47 ? -5.949 2.707 -16.422 1 59.34 47 ASN B C 1
ATOM 3267 O O . ASN B 1 47 ? -6.648 3.184 -17.328 1 59.34 47 ASN B O 1
ATOM 3271 N N . SER B 1 48 ? -5.414 3.41 -15.633 1 50 48 SER B N 1
ATOM 3272 C CA . SER B 1 48 ? -5.508 4.809 -16.047 1 50 48 SER B CA 1
ATOM 3273 C C . SER B 1 48 ? -4.77 5.059 -17.344 1 50 48 SER B C 1
ATOM 3275 O O . SER B 1 48 ? -4.73 4.188 -18.219 1 50 48 SER B O 1
ATOM 3277 N N . SER B 1 49 ? -3.688 5.652 -17.594 1 44.75 49 SER B N 1
ATOM 3278 C CA . SER B 1 49 ? -3.133 5.98 -18.906 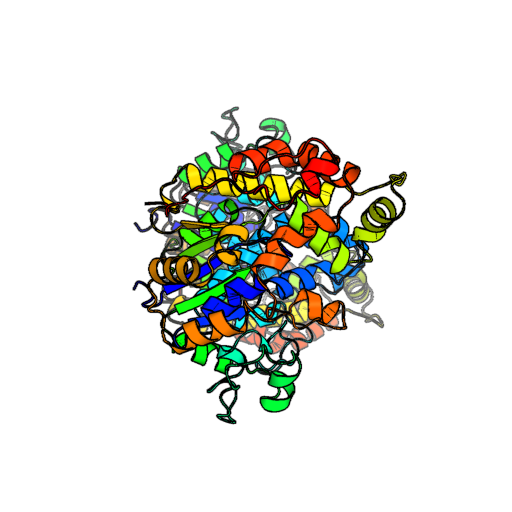1 44.75 49 SER B CA 1
ATOM 3279 C C . SER B 1 49 ? -2.195 4.887 -19.391 1 44.75 49 SER B C 1
ATOM 3281 O O . SER B 1 49 ? -1.461 4.285 -18.609 1 44.75 49 SER B O 1
ATOM 3283 N N . SER B 1 50 ? -2.492 4.16 -20.578 1 45.22 50 SER B N 1
ATOM 3284 C CA . SER B 1 50 ? -1.637 3.219 -21.297 1 45.22 50 SER B CA 1
ATOM 3285 C C . SER B 1 50 ? -0.169 3.424 -20.938 1 45.22 50 SER B C 1
ATOM 3287 O O . SER B 1 50 ? 0.587 2.459 -20.812 1 45.22 50 SER B O 1
ATOM 3289 N N . ARG B 1 51 ? 0.238 4.613 -20.859 1 44.25 51 ARG B N 1
ATOM 3290 C CA . ARG B 1 51 ? 1.638 4.984 -20.672 1 44.25 51 ARG B CA 1
ATOM 3291 C C . ARG B 1 51 ? 2.109 4.652 -19.266 1 44.25 51 ARG B C 1
ATOM 3293 O O . ARG B 1 51 ? 3.309 4.496 -19.016 1 44.25 51 ARG B O 1
ATOM 3300 N N . LEU B 1 52 ? 1.172 4.562 -18.359 1 48 52 LEU B N 1
ATOM 3301 C CA . LEU B 1 52 ? 1.478 4.375 -16.953 1 48 52 LEU B CA 1
ATOM 3302 C C . LEU B 1 52 ? 1.898 2.936 -16.672 1 48 52 LEU B C 1
ATOM 3304 O O . LEU B 1 52 ? 2.707 2.684 -15.773 1 48 52 LEU B O 1
ATOM 3308 N N . ARG B 1 53 ? 1.499 1.923 -17.375 1 48.59 53 ARG B N 1
ATOM 3309 C CA . ARG B 1 53 ? 1.762 0.501 -17.172 1 48.59 53 ARG B CA 1
ATOM 3310 C C . ARG B 1 53 ? 3.252 0.199 -17.281 1 48.59 53 ARG B C 1
ATOM 3312 O O . ARG B 1 53 ? 3.781 -0.632 -16.547 1 48.59 53 ARG B O 1
ATOM 3319 N N . ARG B 1 54 ? 3.768 0.86 -18.406 1 47.09 54 ARG B N 1
ATOM 3320 C CA . ARG B 1 54 ? 5.133 0.482 -18.766 1 47.09 54 ARG B CA 1
ATOM 3321 C C . ARG B 1 54 ? 6.109 0.853 -17.656 1 47.09 54 ARG B C 1
ATOM 3323 O O . ARG B 1 54 ? 7.211 0.303 -17.578 1 47.09 54 ARG B O 1
ATOM 3330 N N . THR B 1 55 ? 5.582 1.932 -16.844 1 47.75 55 THR B N 1
ATOM 3331 C CA . THR B 1 55 ? 6.629 2.48 -15.984 1 47.75 55 THR B CA 1
ATOM 3332 C C . THR B 1 55 ? 6.398 2.086 -14.523 1 47.75 55 THR B C 1
ATOM 3334 O O . THR B 1 55 ? 7.285 2.25 -13.688 1 47.75 55 THR B O 1
ATOM 3337 N N . LEU B 1 56 ? 5.113 1.779 -14.336 1 54.66 56 LEU B N 1
ATOM 3338 C CA . LEU B 1 56 ? 5.023 1.585 -12.891 1 54.66 56 LEU B CA 1
ATOM 3339 C C . LEU B 1 56 ? 5.82 0.36 -12.461 1 54.66 56 LEU B C 1
ATOM 3341 O O . LEU B 1 56 ? 5.605 -0.741 -12.969 1 54.66 56 LEU B O 1
ATOM 3345 N N . ASP B 1 57 ? 6.918 0.701 -11.82 1 66.88 57 ASP B N 1
ATOM 3346 C CA . ASP B 1 57 ? 7.789 -0.244 -11.125 1 66.88 57 ASP B CA 1
ATOM 3347 C C . ASP B 1 57 ? 6.98 -1.225 -10.289 1 66.88 57 ASP B C 1
ATOM 3349 O O . ASP B 1 57 ? 6.141 -0.813 -9.477 1 66.88 57 ASP B O 1
ATOM 3353 N N . ARG B 1 58 ? 6.855 -2.436 -10.758 1 79.25 58 ARG B N 1
ATOM 3354 C CA . ARG B 1 58 ? 6.172 -3.531 -10.078 1 79.25 58 ARG B CA 1
ATOM 3355 C C . ARG B 1 58 ? 6.391 -3.467 -8.57 1 79.25 58 ARG B C 1
ATOM 3357 O O . ARG B 1 58 ? 5.543 -3.912 -7.797 1 79.25 58 ARG B O 1
ATOM 3364 N N . ARG B 1 59 ? 7.398 -2.789 -8.266 1 89.06 59 ARG B N 1
ATOM 3365 C CA . ARG B 1 59 ? 7.723 -2.807 -6.84 1 89.06 59 ARG B CA 1
ATOM 3366 C C . ARG B 1 59 ? 6.969 -1.71 -6.094 1 89.06 59 ARG B C 1
ATOM 3368 O O . ARG B 1 59 ? 6.797 -1.787 -4.875 1 89.06 59 ARG B O 1
ATOM 3375 N N . ALA B 1 60 ? 6.508 -0.723 -6.789 1 90.94 60 ALA B N 1
ATOM 3376 C CA . ALA B 1 60 ? 5.758 0.369 -6.172 1 90.94 60 ALA B CA 1
ATOM 3377 C C . ALA B 1 60 ? 4.438 -0.129 -5.594 1 90.94 60 ALA B C 1
ATOM 3379 O O . ALA B 1 60 ? 3.914 0.444 -4.637 1 90.94 60 ALA B O 1
ATOM 3380 N N . LEU B 1 61 ? 3.934 -1.199 -6.133 1 94.38 61 LEU B N 1
ATOM 3381 C CA . LEU B 1 61 ? 2.625 -1.697 -5.719 1 94.38 61 LEU B CA 1
ATOM 3382 C C . LEU B 1 61 ? 2.748 -2.596 -4.492 1 94.38 61 LEU B C 1
ATOM 3384 O O . LEU B 1 61 ? 1.742 -2.951 -3.875 1 94.38 61 LEU B O 1
ATOM 3388 N N . LEU B 1 62 ? 3.973 -2.957 -4.066 1 96.31 62 LEU B N 1
ATOM 3389 C CA . LEU B 1 62 ? 4.199 -3.965 -3.037 1 96.31 62 LEU B CA 1
ATOM 3390 C C . LEU B 1 62 ? 3.564 -3.547 -1.716 1 96.31 62 LEU B C 1
ATOM 3392 O O . LEU B 1 62 ? 2.982 -4.375 -1.012 1 96.31 62 LEU B O 1
ATOM 3396 N N . GLY B 1 63 ? 3.672 -2.238 -1.395 1 96.44 63 GLY B N 1
ATOM 3397 C CA . GLY B 1 63 ? 3.053 -1.777 -0.162 1 96.44 63 GLY B CA 1
ATOM 3398 C C . GLY B 1 63 ? 1.547 -1.959 -0.148 1 96.44 63 GLY B C 1
ATOM 3399 O O . GLY B 1 63 ? 0.98 -2.414 0.848 1 96.44 63 GLY B O 1
ATOM 3400 N N . ALA B 1 64 ? 0.938 -1.602 -1.273 1 96.19 64 ALA B N 1
ATOM 3401 C CA . ALA B 1 64 ? -0.508 -1.77 -1.394 1 96.19 64 ALA B CA 1
ATOM 3402 C C . ALA B 1 64 ? -0.893 -3.246 -1.354 1 96.19 64 ALA B C 1
ATOM 3404 O O . ALA B 1 64 ? -1.911 -3.613 -0.763 1 96.19 64 ALA B O 1
ATOM 3405 N N . TYR B 1 65 ? -0.094 -4.086 -1.926 1 97.69 65 TYR B N 1
ATOM 3406 C CA . TYR B 1 65 ? -0.325 -5.527 -1.917 1 97.69 65 TYR B CA 1
ATOM 3407 C C . TYR B 1 65 ? -0.3 -6.074 -0.495 1 97.69 65 TYR B C 1
ATOM 3409 O O . TYR B 1 65 ? -1.227 -6.773 -0.075 1 97.69 65 TYR B O 1
ATOM 3417 N N . ARG B 1 66 ? 0.742 -5.75 0.255 1 97.88 66 ARG B N 1
ATOM 3418 C CA . ARG B 1 66 ? 0.887 -6.262 1.613 1 97.88 66 ARG B CA 1
ATOM 3419 C C . ARG B 1 66 ? -0.248 -5.773 2.508 1 97.88 66 ARG B C 1
ATOM 3421 O O . ARG B 1 66 ? -0.787 -6.539 3.309 1 97.88 66 ARG B O 1
ATOM 3428 N N . ASP B 1 67 ? -0.596 -4.535 2.328 1 97.56 67 ASP B N 1
ATOM 3429 C CA . ASP B 1 67 ? -1.676 -3.965 3.127 1 97.56 67 ASP B CA 1
ATOM 3430 C C . ASP B 1 67 ? -2.994 -4.688 2.863 1 97.56 67 ASP B C 1
ATOM 3432 O O . ASP B 1 67 ? -3.719 -5.031 3.801 1 97.56 67 ASP B O 1
ATOM 3436 N N . LEU B 1 68 ? -3.318 -4.879 1.601 1 98.31 68 LEU B N 1
ATOM 3437 C CA . LEU B 1 68 ? -4.57 -5.547 1.263 1 98.31 68 LEU B CA 1
ATOM 3438 C C . LEU B 1 68 ? -4.574 -6.984 1.763 1 98.31 68 LEU B C 1
ATOM 3440 O O . LEU B 1 68 ? -5.582 -7.465 2.291 1 98.31 68 LEU B O 1
ATOM 3444 N N . LEU B 1 69 ? -3.471 -7.668 1.599 1 98.62 69 LEU B N 1
ATOM 3445 C CA . LEU B 1 69 ? -3.375 -9.047 2.066 1 98.62 69 LEU B CA 1
ATOM 3446 C C . LEU B 1 69 ? -3.617 -9.133 3.568 1 98.62 69 LEU B C 1
ATOM 3448 O O . LEU B 1 69 ? -4.363 -10 4.035 1 98.62 69 LEU B O 1
ATOM 3452 N N . LEU B 1 70 ? -3 -8.25 4.293 1 97.44 70 LEU B N 1
ATOM 3453 C CA . LEU B 1 70 ? -3.199 -8.234 5.738 1 97.44 70 LEU B CA 1
ATOM 3454 C C . LEU B 1 70 ? -4.676 -8.078 6.082 1 97.44 70 LEU B C 1
ATOM 3456 O O . LEU B 1 70 ? -5.199 -8.797 6.934 1 97.44 70 LEU B O 1
ATOM 3460 N N . ASN B 1 71 ? -5.324 -7.172 5.406 1 97.25 71 ASN B N 1
ATOM 3461 C CA . ASN B 1 71 ? -6.727 -6.902 5.699 1 97.25 71 ASN B CA 1
ATOM 3462 C C . ASN B 1 71 ? -7.621 -8.07 5.285 1 97.25 71 ASN B C 1
ATOM 3464 O O . ASN B 1 71 ? -8.602 -8.375 5.961 1 97.25 71 ASN B O 1
ATOM 3468 N N . LEU B 1 72 ? -7.27 -8.703 4.195 1 98.44 72 LEU B N 1
ATOM 3469 C CA . LEU B 1 72 ? -8.023 -9.883 3.783 1 98.44 72 LEU B CA 1
ATOM 3470 C C . LEU B 1 72 ? -7.848 -11.023 4.781 1 98.44 72 LEU B C 1
ATOM 3472 O O . LEU B 1 72 ? -8.812 -11.695 5.141 1 98.44 72 LEU B O 1
ATOM 3476 N N . TYR B 1 73 ? -6.672 -11.234 5.293 1 98.12 73 TYR B N 1
ATOM 3477 C CA . TYR B 1 73 ? -6.391 -12.32 6.23 1 98.12 73 TYR B CA 1
ATOM 3478 C C . TYR B 1 73 ? -7.078 -12.078 7.566 1 98.12 73 TYR B C 1
ATOM 3480 O O . TYR B 1 73 ? -7.375 -13.023 8.297 1 98.12 73 TYR B O 1
ATOM 3488 N N . THR B 1 74 ? -7.348 -10.836 7.859 1 96.5 74 THR B N 1
ATOM 3489 C CA . THR B 1 74 ? -8.07 -10.531 9.094 1 96.5 74 THR B CA 1
ATOM 3490 C C . THR B 1 74 ? -9.562 -10.359 8.812 1 96.5 74 THR B C 1
ATOM 3492 O O . THR B 1 74 ? -10.297 -9.844 9.656 1 96.5 74 THR B O 1
ATOM 3495 N N . CYS B 1 75 ? -10.008 -10.688 7.617 1 97.75 75 CYS B N 1
ATOM 3496 C CA . CYS B 1 75 ? -11.391 -10.797 7.191 1 97.75 75 CYS B CA 1
ATOM 3497 C C . CYS B 1 75 ? -12.039 -9.422 7.066 1 97.75 75 CYS B C 1
ATOM 3499 O O . CYS B 1 75 ? -13.234 -9.273 7.32 1 97.75 75 CYS B O 1
ATOM 3501 N N . GLU B 1 76 ? -11.211 -8.461 6.789 1 96.81 76 GLU B N 1
ATOM 3502 C CA . GLU B 1 76 ? -11.711 -7.117 6.5 1 96.81 76 GLU B CA 1
ATOM 3503 C C . GLU B 1 76 ? -11.82 -6.879 4.996 1 96.81 76 GLU B C 1
ATOM 3505 O O . GLU B 1 76 ? -11.078 -6.074 4.434 1 96.81 76 GLU B O 1
ATOM 3510 N N . LEU B 1 77 ? -12.867 -7.414 4.387 1 98.06 77 LEU B N 1
ATOM 3511 C CA . LEU B 1 77 ? -12.992 -7.434 2.934 1 98.06 77 LEU B CA 1
ATOM 3512 C C . LEU B 1 77 ? -13.406 -6.066 2.4 1 98.06 77 LEU B C 1
ATOM 3514 O O . LEU B 1 77 ? -13.32 -5.816 1.196 1 98.06 77 LEU B O 1
ATOM 3518 N N . HIS B 1 78 ? -13.891 -5.199 3.297 1 95.75 78 HIS B N 1
ATOM 3519 C CA . HIS B 1 78 ? -14.312 -3.877 2.848 1 95.75 78 HIS B CA 1
ATOM 3520 C C . HIS B 1 78 ? -13.133 -3.072 2.314 1 95.75 78 HIS B C 1
ATOM 3522 O O . HIS B 1 78 ? -13.32 -2.119 1.553 1 95.75 78 HIS B O 1
ATOM 3528 N N . PHE B 1 79 ? -11.898 -3.439 2.65 1 96.5 79 PHE B N 1
ATOM 3529 C CA . PHE B 1 79 ? -10.719 -2.754 2.141 1 96.5 79 PHE B CA 1
ATOM 3530 C C . PHE B 1 79 ? -10.594 -2.945 0.634 1 96.5 79 PHE B C 1
ATOM 3532 O O . PHE B 1 79 ? -9.922 -2.16 -0.042 1 96.5 79 PHE B O 1
ATOM 3539 N N . MET B 1 80 ? -11.203 -3.949 0.063 1 97.5 80 MET B N 1
ATOM 3540 C CA . MET B 1 80 ? -11.234 -4.168 -1.381 1 97.5 80 MET B CA 1
ATOM 3541 C C . MET B 1 80 ? -11.898 -2.996 -2.096 1 97.5 80 MET B C 1
ATOM 3543 O O . MET B 1 80 ? -11.617 -2.742 -3.27 1 97.5 80 MET B O 1
ATOM 3547 N N . GLU B 1 81 ? -12.75 -2.322 -1.421 1 96.38 81 GLU B N 1
ATOM 3548 C CA . GLU B 1 81 ? -13.547 -1.259 -2.02 1 96.38 81 GLU B CA 1
ATOM 3549 C C . GLU B 1 81 ? -12.664 -0.142 -2.566 1 96.38 81 GLU B C 1
ATOM 3551 O O . GLU B 1 81 ? -13.039 0.538 -3.525 1 96.38 81 GLU B O 1
ATOM 3556 N N . ASN B 1 82 ? -11.484 -0.029 -1.995 1 93.31 82 ASN B N 1
ATOM 3557 C CA . ASN B 1 82 ? -10.555 1.003 -2.436 1 93.31 82 ASN B CA 1
ATOM 3558 C C . ASN B 1 82 ? -10.031 0.72 -3.84 1 93.31 82 ASN B C 1
ATOM 3560 O O . ASN B 1 82 ? -9.492 1.613 -4.496 1 93.31 82 ASN B O 1
ATOM 3564 N N . TYR B 1 83 ? -10.25 -0.468 -4.293 1 95 83 TYR B N 1
ATOM 3565 C CA . TYR B 1 83 ? -9.578 -0.856 -5.531 1 95 83 TYR B CA 1
ATOM 3566 C C . TYR B 1 83 ? -10.594 -1.332 -6.57 1 95 83 TYR B C 1
ATOM 3568 O O . TYR B 1 83 ? -10.242 -1.551 -7.73 1 95 83 TYR B O 1
ATOM 3576 N N . ILE B 1 84 ? -11.812 -1.542 -6.188 1 95.12 84 ILE B N 1
ATOM 3577 C CA . ILE B 1 84 ? -12.844 -2.053 -7.09 1 95.12 84 ILE B CA 1
ATOM 3578 C C . ILE B 1 84 ? -13.547 -0.889 -7.781 1 95.12 84 ILE B C 1
ATOM 3580 O O . ILE B 1 84 ? -13.852 0.126 -7.148 1 95.12 84 ILE B O 1
ATOM 3584 N N . ARG B 1 85 ? -13.711 -0.942 -9.078 1 89.69 85 ARG B N 1
ATOM 3585 C CA . ARG B 1 85 ? -14.453 0.047 -9.852 1 89.69 85 ARG B CA 1
ATOM 3586 C C . ARG B 1 85 ? -15.539 -0.617 -10.688 1 89.69 85 ARG B C 1
ATOM 3588 O O . ARG B 1 85 ? -15.305 -1.666 -11.297 1 89.69 85 ARG B O 1
ATOM 3595 N N . PRO B 1 86 ? -16.734 -0.051 -10.844 1 91.25 86 PRO B N 1
ATOM 3596 C CA . PRO B 1 86 ? -17.156 1.132 -10.086 1 91.25 86 PRO B CA 1
ATOM 3597 C C . PRO B 1 86 ? -17.141 0.901 -8.578 1 91.25 86 PRO B C 1
ATOM 3599 O O . PRO B 1 86 ? -17.266 -0.239 -8.117 1 91.25 86 PRO B O 1
ATOM 3602 N N . GLU B 1 87 ? -16.984 1.971 -7.871 1 91.19 87 GLU B N 1
ATOM 3603 C CA . GLU B 1 87 ? -16.906 1.879 -6.418 1 91.19 87 GLU B CA 1
ATOM 3604 C C . GLU B 1 87 ? -18.141 1.204 -5.836 1 91.19 87 GLU B C 1
ATOM 3606 O O . GLU B 1 87 ? -19.281 1.568 -6.172 1 91.19 87 GLU B O 1
ATOM 3611 N N . PRO B 1 88 ? -17.906 0.199 -5 1 95 88 PRO B N 1
ATOM 3612 C CA . PRO B 1 88 ? -19.047 -0.464 -4.367 1 95 88 PRO B CA 1
ATOM 3613 C C . PRO B 1 88 ? -19.953 0.508 -3.609 1 95 88 PRO B C 1
ATOM 3615 O O . PRO B 1 88 ? -19.453 1.436 -2.963 1 95 88 PRO B O 1
ATOM 3618 N N . GLN B 1 89 ? -21.219 0.346 -3.723 1 95.38 89 GLN B N 1
ATOM 3619 C CA . GLN B 1 89 ? -22.219 1.095 -2.975 1 95.38 89 GLN B CA 1
ATOM 3620 C C . GLN B 1 89 ? -22.828 0.243 -1.862 1 95.38 89 GLN B C 1
ATOM 3622 O O . GLN B 1 89 ? -23.281 -0.881 -2.105 1 95.38 89 GLN B O 1
ATOM 3627 N N . ASP B 1 90 ? -22.812 0.738 -0.688 1 96 90 ASP B N 1
ATOM 3628 C CA . ASP B 1 90 ? -23.328 -0.003 0.463 1 96 90 ASP B CA 1
ATOM 3629 C C . ASP B 1 90 ? -22.641 -1.365 0.582 1 96 90 ASP B C 1
ATOM 3631 O O . ASP B 1 90 ? -23.297 -2.373 0.85 1 96 90 ASP B O 1
ATOM 3635 N N . HIS B 1 91 ? -21.422 -1.417 0.19 1 97.12 91 HIS B N 1
ATOM 3636 C CA . HIS B 1 91 ? -20.562 -2.59 0.316 1 97.12 91 HIS B CA 1
ATOM 3637 C C . HIS B 1 91 ? -20.969 -3.68 -0.667 1 97.12 91 HIS B C 1
ATOM 3639 O O . HIS B 1 91 ? -20.688 -4.859 -0.449 1 97.12 91 HIS B O 1
ATOM 3645 N N . ILE B 1 92 ? -21.75 -3.299 -1.733 1 97.62 92 ILE B N 1
ATOM 3646 C CA . ILE B 1 92 ? -22.203 -4.25 -2.738 1 97.62 92 ILE B CA 1
ATOM 3647 C C . ILE B 1 92 ? -21.516 -3.977 -4.07 1 97.62 92 ILE B C 1
ATOM 3649 O O . ILE B 1 92 ? -21.391 -2.822 -4.488 1 97.62 92 ILE B O 1
ATOM 3653 N N . THR B 1 93 ? -21 -4.977 -4.707 1 97.44 93 THR B N 1
ATOM 3654 C CA . THR B 1 93 ? -20.297 -4.797 -5.977 1 97.44 93 THR B CA 1
ATOM 3655 C C . THR B 1 93 ? -20.594 -5.953 -6.922 1 97.44 93 THR B C 1
ATOM 3657 O O . THR B 1 93 ? -20.844 -7.078 -6.48 1 97.44 93 THR B O 1
ATOM 3660 N N . SER B 1 94 ? -20.547 -5.723 -8.227 1 95.06 94 SER B N 1
ATOM 3661 C CA . SER B 1 94 ? -20.656 -6.746 -9.266 1 95.06 94 SER B CA 1
ATOM 3662 C C . SER B 1 94 ? -19.328 -6.945 -9.992 1 95.06 94 SER B C 1
ATOM 3664 O O . SER B 1 94 ? -19.25 -7.695 -10.969 1 95.06 94 SER B O 1
ATOM 3666 N N . SER B 1 95 ? -18.297 -6.285 -9.5 1 93.88 95 SER B N 1
ATOM 3667 C CA . SER B 1 95 ? -17.031 -6.254 -10.219 1 93.88 95 SER B CA 1
ATOM 3668 C C . SER B 1 95 ? -15.938 -6.969 -9.438 1 93.88 95 SER B C 1
ATOM 3670 O O . SER B 1 95 ? -14.773 -6.566 -9.492 1 93.88 95 SER B O 1
ATOM 3672 N N . PHE B 1 96 ? -16.156 -8.102 -8.914 1 95.69 96 PHE B N 1
ATOM 3673 C CA . PHE B 1 96 ? -15.141 -8.852 -8.195 1 95.69 96 PHE B CA 1
ATOM 3674 C C . PHE B 1 96 ? -14.469 -9.867 -9.109 1 95.69 96 PHE B C 1
ATOM 3676 O O . PHE B 1 96 ? -15.141 -10.727 -9.688 1 95.69 96 PHE B O 1
ATOM 3683 N N . PHE B 1 97 ? -13.203 -9.758 -9.227 1 95.56 97 PHE B N 1
ATOM 3684 C CA . PHE B 1 97 ? -12.43 -10.547 -10.18 1 95.56 97 PHE B CA 1
ATOM 3685 C C . PHE B 1 97 ? -12.547 -12.039 -9.867 1 95.56 97 PHE B C 1
ATOM 3687 O O . PHE B 1 97 ? -12.211 -12.477 -8.766 1 95.56 97 PHE B O 1
ATOM 3694 N N . ARG B 1 98 ? -13.047 -12.797 -10.852 1 93.94 98 ARG B N 1
ATOM 3695 C CA . ARG B 1 98 ? -13.156 -14.25 -10.812 1 93.94 98 ARG B CA 1
ATOM 3696 C C . ARG B 1 98 ? -13.828 -14.711 -9.523 1 93.94 98 ARG B C 1
ATOM 3698 O O . ARG B 1 98 ? -13.312 -15.586 -8.828 1 93.94 98 ARG B O 1
ATOM 3705 N N . ARG B 1 99 ? -14.875 -14.133 -9.172 1 94.56 99 ARG B N 1
ATOM 3706 C CA . ARG B 1 99 ? -15.633 -14.438 -7.965 1 94.56 99 ARG B CA 1
ATOM 3707 C C . ARG B 1 99 ? -16.016 -15.914 -7.91 1 94.56 99 ARG B C 1
ATOM 3709 O O . ARG B 1 99 ? -15.922 -16.547 -6.852 1 94.56 99 ARG B O 1
ATOM 3716 N N . SER B 1 100 ? -16.406 -16.531 -9.055 1 92.69 100 SER B N 1
ATOM 3717 C CA . SER B 1 100 ? -16.922 -17.891 -9.094 1 92.69 100 SER B CA 1
ATOM 3718 C C . SER B 1 100 ? -15.844 -18.906 -8.75 1 92.69 100 SER B C 1
ATOM 3720 O O . SER B 1 100 ? -16.156 -20.062 -8.438 1 92.69 100 SER B O 1
ATOM 3722 N N . SER B 1 101 ? -14.609 -18.438 -8.805 1 93.44 101 SER B N 1
ATOM 3723 C CA . SER B 1 101 ? -13.492 -19.328 -8.461 1 93.44 101 SER B CA 1
ATOM 3724 C C . SER B 1 101 ? -13.219 -19.312 -6.965 1 93.44 101 SER B C 1
ATOM 3726 O O . SER B 1 101 ? -12.289 -19.969 -6.496 1 93.44 101 SER B O 1
ATOM 3728 N N . SER B 1 102 ? -13.992 -18.609 -6.195 1 94.62 102 SER B N 1
ATOM 3729 C CA . SER B 1 102 ? -13.938 -18.531 -4.738 1 94.62 102 SER B CA 1
ATOM 3730 C C . SER B 1 102 ? -15.234 -19.031 -4.113 1 94.62 102 SER B C 1
ATOM 3732 O O . SER B 1 102 ? -16.172 -18.266 -3.916 1 94.62 102 SER B O 1
ATOM 3734 N N . HIS B 1 103 ? -15.25 -20.234 -3.711 1 93 103 HIS B N 1
ATOM 3735 C CA . HIS B 1 103 ? -16.469 -20.891 -3.262 1 93 103 HIS B CA 1
ATOM 3736 C C . HIS B 1 103 ? -17.125 -20.125 -2.125 1 93 103 HIS B C 1
ATOM 3738 O O . HIS B 1 103 ? -18.359 -20 -2.082 1 93 103 HIS B O 1
ATOM 3744 N N . ALA B 1 104 ? -16.328 -19.641 -1.217 1 94.75 104 ALA B N 1
ATOM 3745 C CA . ALA B 1 104 ? -16.844 -18.969 -0.034 1 94.75 104 ALA B CA 1
ATOM 3746 C C . ALA B 1 104 ? -17.625 -17.703 -0.419 1 94.75 104 ALA B C 1
ATOM 3748 O O . ALA B 1 104 ? -18.5 -17.266 0.317 1 94.75 104 ALA B O 1
ATOM 3749 N N . LEU B 1 105 ? -17.312 -17.141 -1.583 1 96.25 105 LEU B N 1
ATOM 3750 C CA . LEU B 1 105 ? -17.969 -15.922 -2.049 1 96.25 105 LEU B CA 1
ATOM 3751 C C . LEU B 1 105 ? -19.25 -16.266 -2.814 1 96.25 105 LEU B C 1
ATOM 3753 O O . LEU B 1 105 ? -19.984 -15.359 -3.242 1 96.25 105 LEU B O 1
ATOM 3757 N N . CYS B 1 106 ? -19.547 -17.469 -3.012 1 94.06 106 CYS B N 1
ATOM 3758 C CA . CYS B 1 106 ? -20.719 -17.938 -3.75 1 94.06 106 CYS B CA 1
ATOM 3759 C C . CYS B 1 106 ? -21.547 -18.891 -2.906 1 94.06 106 CYS B C 1
ATOM 3761 O O . CYS B 1 106 ? -22.328 -19.672 -3.443 1 94.06 106 CYS B O 1
ATOM 3763 N N . SER B 1 107 ? -21.312 -18.953 -1.638 1 93.12 107 SER B N 1
ATOM 3764 C CA . SER B 1 107 ? -22.031 -19.797 -0.692 1 93.12 107 SER B CA 1
ATOM 3765 C C . SER B 1 107 ? -22.625 -18.984 0.453 1 93.12 107 SER B C 1
ATOM 3767 O O . SER B 1 107 ? -22.25 -17.828 0.65 1 93.12 107 SER B O 1
ATOM 3769 N N . PRO B 1 108 ? -23.547 -19.609 1.189 1 93 108 PRO B N 1
ATOM 3770 C CA . PRO B 1 108 ? -24.094 -18.875 2.332 1 93 108 PRO B CA 1
ATOM 3771 C C . PRO B 1 108 ? -23.016 -18.484 3.348 1 93 108 PRO B C 1
ATOM 3773 O O . PRO B 1 108 ? -22.078 -19.25 3.58 1 93 108 PRO B O 1
ATOM 3776 N N . PRO B 1 109 ? -23.141 -17.297 3.936 1 94.88 109 PRO B N 1
ATOM 3777 C CA . PRO B 1 109 ? -24.25 -16.344 3.908 1 94.88 109 PRO B CA 1
ATOM 3778 C C . PRO B 1 109 ? -24.172 -15.375 2.732 1 94.88 109 PRO B C 1
ATOM 3780 O O . PRO B 1 109 ? -25.031 -14.516 2.57 1 94.88 109 PRO B O 1
ATOM 3783 N N . VAL B 1 110 ? -23.188 -15.453 1.929 1 95.75 110 VAL B N 1
ATOM 3784 C CA . VAL B 1 110 ? -22.984 -14.523 0.827 1 95.75 110 VAL B CA 1
ATOM 3785 C C . VAL B 1 110 ? -24.016 -14.766 -0.262 1 95.75 110 VAL B C 1
ATOM 3787 O O . VAL B 1 110 ? -24.531 -13.812 -0.859 1 95.75 110 VAL B O 1
ATOM 3790 N N . CYS B 1 111 ? -24.297 -15.914 -0.538 1 92.31 111 CYS B N 1
ATOM 3791 C CA . CYS B 1 111 ? -25.281 -16.359 -1.518 1 92.31 111 CYS B CA 1
ATOM 3792 C C . CYS B 1 111 ? -26.422 -17.109 -0.842 1 92.31 111 CYS B C 1
ATOM 3794 O O . CYS B 1 111 ? -26.188 -18.156 -0.219 1 92.31 111 CYS B O 1
ATOM 3796 N N . SER B 1 112 ? -27.672 -16.594 -0.725 1 79.38 112 SER B N 1
ATOM 3797 C CA . SER B 1 112 ? -28.797 -17.156 0.007 1 79.38 112 SER B CA 1
ATOM 3798 C C . SER B 1 112 ? -29.25 -18.469 -0.606 1 79.38 112 SER B C 1
ATOM 3800 O O . SER B 1 112 ? -29.734 -19.359 0.104 1 79.38 112 SER B O 1
ATOM 3802 N N . ASP B 1 113 ? -29.344 -18.438 -1.855 1 66.62 113 ASP B N 1
ATOM 3803 C CA . ASP B 1 113 ? -29.938 -19.625 -2.449 1 66.62 113 ASP B CA 1
ATOM 3804 C C . ASP B 1 113 ? -29.047 -20.859 -2.258 1 66.62 113 ASP B C 1
ATOM 3806 O O . ASP B 1 113 ? -27.844 -20.781 -2.484 1 66.62 113 ASP B O 1
ATOM 3810 N N . GLY B 1 114 ? -28.938 -21.422 -1.09 1 57.56 114 GLY B N 1
ATOM 3811 C CA . GLY B 1 114 ? -28.281 -22.609 -0.573 1 57.56 114 GLY B CA 1
ATOM 3812 C C . GLY B 1 114 ? -27.734 -23.516 -1.665 1 57.56 114 GLY B C 1
ATOM 3813 O O . GLY B 1 114 ? -27.562 -24.719 -1.453 1 57.56 114 GLY B O 1
ATOM 3814 N N . VAL B 1 115 ? -27.906 -23.062 -2.895 1 51.84 115 VAL B N 1
ATOM 3815 C CA . VAL B 1 115 ? -27.516 -24.109 -3.828 1 51.84 115 VAL B CA 1
ATOM 3816 C C . VAL B 1 115 ? -25.984 -24.25 -3.83 1 51.84 115 VAL B C 1
ATOM 3818 O O . VAL B 1 115 ? -25.281 -23.266 -4.078 1 51.84 115 VAL B O 1
ATOM 3821 N N . VAL B 1 116 ? -25.578 -24.984 -2.949 1 52.19 116 VAL B N 1
ATOM 3822 C CA . VAL B 1 116 ? -24.188 -25.406 -2.945 1 52.19 116 VAL B CA 1
ATOM 3823 C C . VAL B 1 116 ? -23.75 -25.766 -4.367 1 52.19 116 VAL B C 1
ATOM 3825 O O . VAL B 1 116 ? -24.422 -26.516 -5.059 1 52.19 116 VAL B O 1
ATOM 3828 N N . ALA B 1 117 ? -23.203 -24.891 -5.105 1 50.06 117 ALA B N 1
ATOM 3829 C CA . ALA B 1 117 ? -22.516 -25.172 -6.363 1 50.06 117 ALA B CA 1
ATOM 3830 C C . ALA B 1 117 ? -21.984 -26.609 -6.391 1 50.06 117 ALA B C 1
ATOM 3832 O O . ALA B 1 117 ? -21.266 -27.016 -5.48 1 50.06 117 ALA B O 1
ATOM 3833 N N . ALA B 1 118 ? -22.672 -27.453 -6.984 1 45.84 118 ALA B N 1
ATOM 3834 C CA . ALA B 1 118 ? -22.219 -28.812 -7.246 1 45.84 118 ALA B CA 1
ATOM 3835 C C . ALA B 1 118 ? -20.75 -28.828 -7.688 1 45.84 118 ALA B C 1
ATOM 3837 O O . ALA B 1 118 ? -20.328 -27.984 -8.477 1 45.84 118 ALA B O 1
ATOM 3838 N N . ALA B 1 119 ? -19.766 -29.469 -6.895 1 47.47 119 ALA B N 1
ATOM 3839 C CA . ALA B 1 119 ? -18.328 -29.766 -6.812 1 47.47 119 ALA B CA 1
ATOM 3840 C C . ALA B 1 119 ? -17.75 -30.031 -8.195 1 47.47 119 ALA B C 1
ATOM 3842 O O . ALA B 1 119 ? -16.547 -30.281 -8.328 1 47.47 119 ALA B O 1
ATOM 3843 N N . SER B 1 120 ? -18.578 -30.375 -9.164 1 44.94 120 SER B N 1
ATOM 3844 C CA . SER B 1 120 ? -17.828 -31.094 -10.18 1 44.94 120 SER B CA 1
ATOM 3845 C C . SER B 1 120 ? -17.016 -30.156 -11.055 1 44.94 120 SER B C 1
ATOM 3847 O O . SER B 1 120 ? -15.836 -30.391 -11.305 1 44.94 120 SER B O 1
ATOM 3849 N N . ASP B 1 121 ? -17.703 -29.281 -11.953 1 50.66 121 ASP B N 1
ATOM 3850 C CA . ASP B 1 121 ? -16.969 -28.547 -12.992 1 50.66 121 ASP B CA 1
ATOM 3851 C C . ASP B 1 121 ? -16.703 -27.109 -12.562 1 50.66 121 ASP B C 1
ATOM 3853 O O . ASP B 1 121 ? -17.5 -26.5 -11.852 1 50.66 121 ASP B O 1
ATOM 3857 N N . PRO B 1 122 ? -15.383 -26.734 -12.531 1 53.88 122 PRO B N 1
ATOM 3858 C CA . PRO B 1 122 ? -15.18 -25.312 -12.234 1 53.88 122 PRO B CA 1
ATOM 3859 C C . PRO B 1 122 ? -16.266 -24.422 -12.828 1 53.88 122 PRO B C 1
ATOM 3861 O O . PRO B 1 122 ? -16.625 -24.578 -14 1 53.88 122 PRO B O 1
ATOM 3864 N N . PRO B 1 123 ? -17.094 -23.75 -12.047 1 54.72 123 PRO B N 1
ATOM 3865 C CA . PRO B 1 123 ? -18.234 -22.984 -12.547 1 54.72 123 PRO B CA 1
ATOM 3866 C C . PRO B 1 123 ? -17.812 -21.938 -13.586 1 54.72 123 PRO B C 1
ATOM 3868 O O . PRO B 1 123 ? -16.703 -21.422 -13.539 1 54.72 123 PRO B O 1
ATOM 3871 N N . ASP B 1 124 ? -18.422 -21.922 -14.719 1 70.19 124 ASP B N 1
ATOM 3872 C CA . ASP B 1 124 ? -18.578 -20.75 -15.562 1 70.19 124 ASP B CA 1
ATOM 3873 C C . ASP B 1 124 ? -18.578 -19.469 -14.719 1 70.19 124 ASP B C 1
ATOM 3875 O O . ASP B 1 124 ? -19.188 -19.422 -13.656 1 70.19 124 ASP B O 1
ATOM 3879 N N . GLU B 1 125 ? -17.516 -18.656 -14.984 1 82.75 125 GLU B N 1
ATOM 3880 C CA . GLU B 1 125 ? -17.375 -17.406 -14.227 1 82.75 125 GLU B CA 1
ATOM 3881 C C . GLU B 1 125 ? -18.703 -16.656 -14.148 1 82.75 125 GLU B C 1
ATOM 3883 O O . GLU B 1 125 ? -18.891 -15.812 -13.266 1 82.75 125 GLU B O 1
ATOM 3888 N N . THR B 1 126 ? -19.625 -17.062 -14.945 1 84.94 126 THR B N 1
ATOM 3889 C CA . THR B 1 126 ? -20.906 -16.359 -14.953 1 84.94 126 THR B CA 1
ATOM 3890 C C . THR B 1 126 ? -21.875 -16.984 -13.961 1 84.94 126 THR B C 1
ATOM 3892 O O . THR B 1 126 ? -22.906 -16.391 -13.633 1 84.94 126 THR B O 1
ATOM 3895 N N . TRP B 1 127 ? -21.531 -18.031 -13.484 1 85 127 TRP B N 1
ATOM 3896 C CA . TRP B 1 127 ? -22.453 -18.797 -12.656 1 85 127 TRP B CA 1
ATOM 3897 C C . TRP B 1 127 ? -22.797 -18.047 -11.383 1 85 127 TRP B C 1
ATOM 3899 O O . TRP B 1 127 ? -23.984 -17.844 -11.062 1 85 127 TRP B O 1
ATOM 3909 N N . CYS B 1 128 ? -21.828 -17.594 -10.625 1 90.81 128 CYS B N 1
ATOM 3910 C CA . CYS B 1 128 ? -22.031 -17 -9.305 1 90.81 128 CYS B CA 1
ATOM 3911 C C . CYS B 1 128 ? -22.797 -15.688 -9.398 1 90.81 128 CYS B C 1
ATOM 3913 O O . CYS B 1 128 ? -23.766 -15.484 -8.664 1 90.81 128 CYS B O 1
ATOM 3915 N N . PRO B 1 129 ? -22.422 -14.836 -10.297 1 90.38 129 PRO B N 1
ATOM 3916 C CA . PRO B 1 129 ? -23.203 -13.609 -10.43 1 90.38 129 PRO B CA 1
ATOM 3917 C C . PRO B 1 129 ? -24.656 -13.867 -10.805 1 90.38 129 PRO B C 1
ATOM 3919 O O . PRO B 1 129 ? -25.562 -13.156 -10.352 1 90.38 129 PRO B O 1
ATOM 3922 N N . LYS B 1 130 ? -24.891 -14.836 -11.672 1 88.62 130 LYS B N 1
ATOM 3923 C CA . LYS B 1 130 ? -26.25 -15.164 -12.102 1 88.62 130 LYS B CA 1
ATOM 3924 C C . LYS B 1 130 ? -27.062 -15.734 -10.945 1 88.62 130 LYS B C 1
ATOM 3926 O O . LYS B 1 130 ? -28.234 -15.391 -10.789 1 88.62 130 LYS B O 1
ATOM 3931 N N . LYS B 1 131 ? -26.453 -16.516 -10.219 1 88.94 131 LYS B N 1
ATOM 3932 C CA . LYS B 1 131 ? -27.172 -17.234 -9.172 1 88.94 131 LYS B CA 1
ATOM 3933 C C . LYS B 1 131 ? -27.266 -16.406 -7.891 1 88.94 131 LYS B C 1
ATOM 3935 O O . LYS B 1 131 ? -28.281 -16.453 -7.191 1 88.94 131 LYS B O 1
ATOM 3940 N N . CYS B 1 132 ? -26.219 -15.695 -7.508 1 93.12 132 CYS B N 1
ATOM 3941 C CA . CYS B 1 132 ? -26.094 -15.078 -6.195 1 93.12 132 CYS B CA 1
ATOM 3942 C C . CYS B 1 132 ? -26.297 -13.57 -6.285 1 93.12 132 CYS B C 1
ATOM 3944 O O . CYS B 1 132 ? -26.5 -12.898 -5.27 1 93.12 132 CYS B O 1
ATOM 3946 N N . GLY B 1 133 ? -26.328 -13.039 -7.508 1 93.75 133 GLY B N 1
ATOM 3947 C CA . GLY B 1 133 ? -26.391 -11.586 -7.648 1 93.75 133 GLY B CA 1
ATOM 3948 C C . GLY B 1 133 ? -25.094 -10.898 -7.297 1 93.75 133 GLY B C 1
ATOM 3949 O O . GLY B 1 133 ? -24.016 -11.477 -7.445 1 93.75 133 GLY B O 1
ATOM 3950 N N . ALA B 1 134 ? -25.234 -9.656 -6.879 1 96.06 134 ALA B N 1
ATOM 3951 C CA . ALA B 1 134 ? -24.047 -8.867 -6.562 1 96.06 134 ALA B CA 1
ATOM 3952 C C . ALA B 1 134 ? -23.422 -9.328 -5.25 1 96.06 134 ALA B C 1
ATOM 3954 O O . ALA B 1 134 ? -24.094 -9.922 -4.406 1 96.06 134 ALA B O 1
ATOM 3955 N N . LEU B 1 135 ? -22.156 -9.109 -5.121 1 97.12 135 LEU B N 1
ATOM 3956 C CA . LEU B 1 135 ? -21.406 -9.531 -3.943 1 97.12 135 LEU B CA 1
ATOM 3957 C C . LEU B 1 135 ? -21.516 -8.508 -2.822 1 97.12 135 LEU B C 1
ATOM 3959 O O . LEU B 1 135 ? -21.234 -7.324 -3.023 1 97.12 135 LEU B O 1
ATOM 3963 N N . ASN B 1 136 ? -21.984 -8.914 -1.74 1 97.69 136 ASN B N 1
ATOM 3964 C CA . ASN B 1 136 ? -21.984 -8.109 -0.524 1 97.69 136 ASN B CA 1
ATOM 3965 C C . ASN B 1 136 ? -20.703 -8.352 0.291 1 97.69 136 ASN B C 1
ATOM 3967 O O . ASN B 1 136 ? -20.531 -9.422 0.863 1 97.69 136 ASN B O 1
ATOM 3971 N N . LEU B 1 137 ? -19.906 -7.371 0.438 1 98.38 137 LEU B N 1
ATOM 3972 C CA . LEU B 1 137 ? -18.594 -7.516 1.06 1 98.38 137 LEU B CA 1
ATOM 3973 C C . LEU B 1 137 ? -18.719 -7.68 2.57 1 98.38 137 LEU B C 1
ATOM 3975 O O . LEU B 1 137 ? -17.844 -8.258 3.213 1 98.38 137 LEU B O 1
ATOM 3979 N N . THR B 1 138 ? -19.766 -7.176 3.168 1 98.19 138 THR B N 1
ATOM 3980 C CA . THR B 1 138 ? -20.016 -7.402 4.586 1 98.19 138 THR B CA 1
ATOM 3981 C C . THR B 1 138 ? -20.297 -8.875 4.855 1 98.19 138 THR B C 1
ATOM 3983 O O . THR B 1 138 ? -19.75 -9.461 5.793 1 98.19 138 THR B O 1
ATOM 3986 N N . LEU B 1 139 ? -21.156 -9.445 3.99 1 97.81 139 LEU B N 1
ATOM 3987 C CA . LEU B 1 139 ? -21.453 -10.867 4.117 1 97.81 139 LEU B CA 1
ATOM 3988 C C . LEU B 1 139 ? -20.219 -11.719 3.838 1 97.81 139 LEU B C 1
ATOM 3990 O O . LEU B 1 139 ? -20.031 -12.773 4.445 1 97.81 139 LEU B O 1
ATOM 3994 N N . ALA B 1 140 ? -19.438 -11.273 2.916 1 98.38 140 ALA B N 1
ATOM 3995 C CA . ALA B 1 140 ? -18.188 -11.977 2.637 1 98.38 140 ALA B CA 1
ATOM 3996 C C . ALA B 1 140 ? -17.281 -12.008 3.865 1 98.38 140 ALA B C 1
ATOM 3998 O O . ALA B 1 140 ? -16.672 -13.031 4.172 1 98.38 140 ALA B O 1
ATOM 3999 N N . SER B 1 141 ? -17.203 -10.859 4.543 1 98.44 141 SER B N 1
ATOM 4000 C CA . SER B 1 141 ? -16.406 -10.789 5.77 1 98.44 141 SER B CA 1
ATOM 4001 C C . SER B 1 141 ? -16.953 -11.75 6.824 1 98.44 141 SER B C 1
ATOM 4003 O O . SER B 1 141 ? -16.172 -12.406 7.523 1 98.44 141 SER B O 1
ATOM 4005 N N . MET B 1 142 ? -18.234 -11.852 6.914 1 97.56 142 MET B N 1
ATOM 4006 C CA . MET B 1 142 ? -18.844 -12.781 7.855 1 97.56 142 MET B CA 1
ATOM 4007 C C . MET B 1 142 ? -18.516 -14.219 7.5 1 97.56 142 MET B C 1
ATOM 4009 O O . MET B 1 142 ? -18.219 -15.031 8.383 1 97.56 142 MET B O 1
ATOM 4013 N N . SER B 1 143 ? -18.562 -14.508 6.219 1 97.19 143 SER B N 1
ATOM 4014 C CA . SER B 1 143 ? -18.188 -15.836 5.75 1 97.19 143 SER B CA 1
ATOM 4015 C C . SER B 1 143 ? -16.734 -16.156 6.109 1 97.19 143 SER B C 1
ATOM 4017 O O . SER B 1 143 ? -16.422 -17.25 6.559 1 97.19 143 SER B O 1
ATOM 4019 N N . CYS B 1 144 ? -15.891 -15.195 5.945 1 98.19 144 CYS B N 1
ATOM 4020 C CA . CYS B 1 144 ? -14.469 -15.336 6.262 1 98.19 144 CYS B CA 1
ATOM 4021 C C . CYS B 1 144 ? -14.266 -15.617 7.742 1 98.19 144 CYS B C 1
ATOM 4023 O O . CYS B 1 144 ? -13.516 -16.516 8.109 1 98.19 144 CYS B O 1
ATOM 4025 N N . LEU B 1 145 ? -14.977 -14.93 8.633 1 97.12 145 LEU B N 1
ATOM 4026 C CA . LEU B 1 145 ? -14.836 -15.047 10.078 1 97.12 145 LEU B CA 1
ATOM 4027 C C . LEU B 1 145 ? -15.336 -16.406 10.57 1 97.12 145 LEU B C 1
ATOM 4029 O O . LEU B 1 145 ? -14.922 -16.875 11.633 1 97.12 145 LEU B O 1
ATOM 4033 N N . SER B 1 146 ? -16.125 -17.016 9.758 1 95.5 146 SER B N 1
ATOM 4034 C CA . SER B 1 146 ? -16.734 -18.281 10.172 1 95.5 146 SER B CA 1
ATOM 4035 C C . SER B 1 146 ? -15.844 -19.469 9.82 1 95.5 146 SER B C 1
ATOM 4037 O O . SER B 1 146 ? -16.141 -20.594 10.203 1 95.5 146 SER B O 1
ATOM 4039 N N . ARG B 1 147 ? -14.734 -19.266 9.25 1 95.5 147 ARG B N 1
ATOM 4040 C CA . ARG B 1 147 ? -13.875 -20.359 8.797 1 95.5 147 ARG B CA 1
ATOM 4041 C C . ARG B 1 147 ? -12.555 -20.359 9.562 1 95.5 147 ARG B C 1
ATOM 4043 O O . ARG B 1 147 ? -12.109 -19.328 10.055 1 95.5 147 ARG B O 1
ATOM 4050 N N . GLY B 1 148 ? -12 -21.516 9.578 1 95.94 148 GLY B N 1
ATOM 4051 C CA . GLY B 1 148 ? -10.773 -21.688 10.344 1 95.94 148 GLY B CA 1
ATOM 4052 C C . GLY B 1 148 ? -9.531 -21.297 9.562 1 95.94 148 GLY B C 1
ATOM 4053 O O . GLY B 1 148 ? -8.484 -21.016 10.148 1 95.94 148 GLY B O 1
ATOM 4054 N N . HIS B 1 149 ? -9.648 -21.312 8.227 1 97.94 149 HIS B N 1
ATOM 4055 C CA . HIS B 1 149 ? -8.523 -21 7.367 1 97.94 149 HIS B CA 1
ATOM 4056 C C . HIS B 1 149 ? -8.898 -19.922 6.344 1 97.94 149 HIS B C 1
ATOM 4058 O O . HIS B 1 149 ? -10.031 -19.891 5.855 1 97.94 149 HIS B O 1
ATOM 4064 N N . VAL B 1 150 ? -8 -19.031 6.121 1 98.69 150 VAL B N 1
ATOM 4065 C CA . VAL B 1 150 ? -8.109 -18.062 5.023 1 98.69 150 VAL B CA 1
ATOM 4066 C C . VAL B 1 150 ? -6.961 -18.281 4.043 1 98.69 150 VAL B C 1
ATOM 4068 O O . VAL B 1 150 ? -5.793 -18.234 4.426 1 98.69 150 VAL B O 1
ATOM 4071 N N . ALA B 1 151 ? -7.277 -18.547 2.781 1 98.88 151 ALA B N 1
ATOM 4072 C CA . ALA B 1 151 ? -6.273 -18.781 1.743 1 98.88 151 ALA B CA 1
ATOM 4073 C C . ALA B 1 151 ? -6.418 -17.766 0.608 1 98.88 151 ALA B C 1
ATOM 4075 O O . ALA B 1 151 ? -7.531 -17.484 0.161 1 98.88 151 ALA B O 1
ATOM 4076 N N . VAL B 1 152 ? -5.332 -17.172 0.203 1 98.88 152 VAL B N 1
ATOM 4077 C CA . VAL B 1 152 ? -5.312 -16.219 -0.903 1 98.88 152 VAL B CA 1
ATOM 4078 C C . VAL B 1 152 ? -4.266 -16.641 -1.932 1 98.88 152 VAL B C 1
ATOM 4080 O O . VAL B 1 152 ? -3.166 -17.062 -1.57 1 98.88 152 VAL B O 1
ATOM 4083 N N . LYS B 1 153 ? -4.625 -16.562 -3.17 1 98.56 153 LYS B N 1
ATOM 4084 C CA . LYS B 1 153 ? -3.674 -16.812 -4.25 1 98.56 153 LYS B CA 1
ATOM 4085 C C . LYS B 1 153 ? -3.176 -15.5 -4.852 1 98.56 153 LYS B C 1
ATOM 4087 O O . LYS B 1 153 ? -3.967 -14.586 -5.117 1 98.56 153 LYS B O 1
ATOM 4092 N N . THR B 1 154 ? -1.907 -15.406 -5.02 1 98.31 154 THR B N 1
ATOM 4093 C CA . THR B 1 154 ? -1.379 -14.242 -5.73 1 98.31 154 THR B CA 1
ATOM 4094 C C . THR B 1 154 ? -0.329 -14.664 -6.754 1 98.31 154 THR B C 1
ATOM 4096 O O . THR B 1 154 ? 0.405 -15.633 -6.531 1 98.31 154 THR B O 1
ATOM 4099 N N . VAL B 1 155 ? -0.275 -13.977 -7.898 1 97.62 155 VAL B N 1
ATOM 4100 C CA . VAL B 1 155 ? 0.734 -14.164 -8.938 1 97.62 155 VAL B CA 1
ATOM 4101 C C . VAL B 1 155 ? 1.418 -12.836 -9.234 1 97.62 155 VAL B C 1
ATOM 4103 O O . VAL B 1 155 ? 2.059 -12.68 -10.273 1 97.62 155 VAL B O 1
ATOM 4106 N N . ARG B 1 156 ? 1.278 -11.859 -8.281 1 95.94 156 ARG B N 1
ATOM 4107 C CA . ARG B 1 156 ? 1.674 -10.492 -8.602 1 95.94 156 ARG B CA 1
ATOM 4108 C C . ARG B 1 156 ? 2.793 -10.016 -7.684 1 95.94 156 ARG B C 1
ATOM 4110 O O . ARG B 1 156 ? 3.381 -8.953 -7.91 1 95.94 156 ARG B O 1
ATOM 4117 N N . VAL B 1 157 ? 3.053 -10.734 -6.652 1 97.31 157 VAL B N 1
ATOM 4118 C CA . VAL B 1 157 ? 4.188 -10.445 -5.785 1 97.31 157 VAL B CA 1
ATOM 4119 C C . VAL B 1 157 ? 5.453 -11.07 -6.363 1 97.31 157 VAL B C 1
ATOM 4121 O O . VAL B 1 157 ? 5.496 -12.273 -6.629 1 97.31 157 VAL B O 1
ATOM 4124 N N . PRO B 1 158 ? 6.516 -10.344 -6.543 1 96.06 158 PRO B N 1
ATOM 4125 C CA . PRO B 1 158 ? 7.68 -10.852 -7.273 1 96.06 158 PRO B CA 1
ATOM 4126 C C . PRO B 1 158 ? 8.453 -11.914 -6.492 1 96.06 158 PRO B C 1
ATOM 4128 O O . PRO B 1 158 ? 8.727 -12.992 -7.016 1 96.06 158 PRO B O 1
ATOM 4131 N N . GLU B 1 159 ? 8.797 -11.586 -5.273 1 97.75 159 GLU B N 1
ATOM 4132 C CA . GLU B 1 159 ? 9.664 -12.484 -4.52 1 97.75 159 GLU B CA 1
ATOM 4133 C C . GLU B 1 159 ? 9.078 -12.797 -3.146 1 97.75 159 GLU B C 1
ATOM 4135 O O . GLU B 1 159 ? 8.367 -11.969 -2.566 1 97.75 159 GLU B O 1
ATOM 4140 N N . VAL B 1 160 ? 9.43 -13.938 -2.684 1 98.25 160 VAL B N 1
ATOM 4141 C CA . VAL B 1 160 ? 8.953 -14.344 -1.369 1 98.25 160 VAL B CA 1
ATOM 4142 C C . VAL B 1 160 ? 9.453 -13.367 -0.308 1 98.25 160 VAL B C 1
ATOM 4144 O O . VAL B 1 160 ? 8.75 -13.102 0.675 1 98.25 160 VAL B O 1
ATOM 4147 N N . GLY B 1 161 ? 10.656 -12.797 -0.548 1 97.19 161 GLY B N 1
ATOM 4148 C CA . GLY B 1 161 ? 11.195 -11.82 0.38 1 97.19 161 GLY B CA 1
ATOM 4149 C C . GLY B 1 161 ? 10.305 -10.602 0.56 1 97.19 161 GLY B C 1
ATOM 4150 O O . GLY B 1 161 ? 10.344 -9.945 1.603 1 97.19 161 GLY B O 1
ATOM 4151 N N . ASP B 1 162 ? 9.531 -10.305 -0.372 1 96.69 162 ASP B N 1
ATOM 4152 C CA . ASP B 1 162 ? 8.625 -9.164 -0.329 1 96.69 162 ASP B CA 1
ATOM 4153 C C . ASP B 1 162 ? 7.473 -9.406 0.642 1 96.69 162 ASP B C 1
ATOM 4155 O O . ASP B 1 162 ? 6.734 -8.484 0.987 1 96.69 162 ASP B O 1
ATOM 4159 N N . LEU B 1 163 ? 7.344 -10.617 1.141 1 97.94 163 LEU B N 1
ATOM 4160 C CA . LEU B 1 163 ? 6.25 -11 2.029 1 97.94 163 LEU B CA 1
ATOM 4161 C C . LEU B 1 163 ? 6.734 -11.102 3.473 1 97.94 163 LEU B C 1
ATOM 4163 O O . LEU B 1 163 ? 5.969 -11.477 4.363 1 97.94 163 LEU B O 1
ATOM 4167 N N . ARG B 1 164 ? 7.949 -10.758 3.738 1 96.81 164 ARG B N 1
ATOM 4168 C CA . ARG B 1 164 ? 8.539 -10.969 5.055 1 96.81 164 ARG B CA 1
ATOM 4169 C C . ARG B 1 164 ? 7.773 -10.211 6.129 1 96.81 164 ARG B C 1
ATOM 4171 O O . ARG B 1 164 ? 7.406 -10.781 7.16 1 96.81 164 ARG B O 1
ATOM 4178 N N . THR B 1 165 ? 7.504 -8.906 5.836 1 94.25 165 THR B N 1
ATOM 4179 C CA . THR B 1 165 ? 6.84 -8.086 6.844 1 94.25 165 THR B CA 1
ATOM 4180 C C . THR B 1 165 ? 5.453 -8.641 7.16 1 94.25 165 THR B C 1
ATOM 4182 O O . THR B 1 165 ? 4.988 -8.555 8.297 1 94.25 165 THR B O 1
ATOM 4185 N N . LEU B 1 166 ? 4.793 -9.18 6.172 1 95.69 166 LEU B N 1
ATOM 4186 C CA . LEU B 1 166 ? 3.492 -9.805 6.379 1 95.69 166 LEU B CA 1
ATOM 4187 C C . LEU B 1 166 ? 3.629 -11.086 7.195 1 95.69 166 LEU B C 1
ATOM 4189 O O . LEU B 1 166 ? 2.816 -11.352 8.086 1 95.69 166 LEU B O 1
ATOM 4193 N N . THR B 1 167 ? 4.633 -11.852 6.926 1 96.06 167 THR B N 1
ATOM 4194 C CA . THR B 1 167 ? 4.871 -13.125 7.602 1 96.06 167 THR B CA 1
ATOM 4195 C C . THR B 1 167 ? 5.199 -12.898 9.078 1 96.06 167 THR B C 1
ATOM 4197 O O . THR B 1 167 ? 4.832 -13.703 9.93 1 96.06 167 THR B O 1
ATOM 4200 N N . GLU B 1 168 ? 5.785 -11.766 9.352 1 93.44 168 GLU B N 1
ATOM 4201 C CA . GLU B 1 168 ? 6.219 -11.484 10.719 1 93.44 168 GLU B CA 1
ATOM 4202 C C . GLU B 1 168 ? 5.129 -10.773 11.508 1 93.44 168 GLU B C 1
ATOM 4204 O O . GLU B 1 168 ? 5.281 -10.531 12.711 1 93.44 168 GLU B O 1
ATOM 4209 N N . ASP B 1 169 ? 4.066 -10.43 10.82 1 92.81 169 ASP B N 1
ATOM 4210 C CA . ASP B 1 169 ? 2.967 -9.781 11.531 1 92.81 169 ASP B CA 1
ATOM 4211 C C . ASP B 1 169 ? 2.352 -10.727 12.562 1 92.81 169 ASP B C 1
ATOM 4213 O O . ASP B 1 169 ? 1.846 -11.797 12.211 1 92.81 169 ASP B O 1
ATOM 4217 N N . PRO B 1 170 ? 2.355 -10.344 13.844 1 92.56 170 PRO B N 1
ATOM 4218 C CA . PRO B 1 170 ? 1.896 -11.25 14.891 1 92.56 170 PRO B CA 1
ATOM 4219 C C . PRO B 1 170 ? 0.394 -11.516 14.828 1 92.56 170 PRO B C 1
ATOM 4221 O O . PRO B 1 170 ? -0.103 -12.438 15.484 1 92.56 170 PRO B O 1
ATOM 4224 N N . ARG B 1 171 ? -0.346 -10.797 14.094 1 93.5 171 ARG B N 1
ATOM 4225 C CA . ARG B 1 171 ? -1.781 -11.016 13.938 1 93.5 171 ARG B CA 1
ATOM 4226 C C . ARG B 1 171 ? -2.062 -12.203 13.016 1 93.5 171 ARG B C 1
ATOM 4228 O O . ARG B 1 171 ? -3.186 -12.703 12.969 1 93.5 171 ARG B O 1
ATOM 4235 N N . LEU B 1 172 ? -0.982 -12.656 12.375 1 95.88 172 LEU B N 1
ATOM 4236 C CA . LEU B 1 172 ? -1.181 -13.695 11.375 1 95.88 172 LEU B CA 1
ATOM 4237 C C . LEU B 1 172 ? -0.384 -14.953 11.727 1 95.88 172 LEU B C 1
ATOM 4239 O O . LEU B 1 172 ? 0.681 -14.859 12.344 1 95.88 172 LEU B O 1
ATOM 4243 N N . ASP B 1 173 ? -0.956 -16.031 11.438 1 96.81 173 ASP B N 1
ATOM 4244 C CA . ASP B 1 173 ? -0.266 -17.312 11.336 1 96.81 173 ASP B CA 1
ATOM 4245 C C . ASP B 1 173 ? -0.152 -17.766 9.875 1 96.81 173 ASP B C 1
ATOM 4247 O O . ASP B 1 173 ? -0.847 -18.688 9.453 1 96.81 173 ASP B O 1
ATOM 4251 N N . LEU B 1 174 ? 0.813 -17.172 9.172 1 97.88 174 LEU B N 1
ATOM 4252 C CA . LEU B 1 174 ? 0.845 -17.25 7.719 1 97.88 174 LEU B CA 1
ATOM 4253 C C . LEU B 1 174 ? 1.791 -18.344 7.25 1 97.88 174 LEU B C 1
ATOM 4255 O O . LEU B 1 174 ? 2.955 -18.391 7.656 1 97.88 174 LEU B O 1
ATOM 4259 N N . LYS B 1 175 ? 1.285 -19.234 6.488 1 98.31 175 LYS B N 1
ATOM 4260 C CA . LYS B 1 175 ? 2.08 -20.219 5.77 1 98.31 175 LYS B CA 1
ATOM 4261 C C . LYS B 1 175 ? 2.084 -19.938 4.27 1 98.31 175 LYS B C 1
ATOM 4263 O O . LYS B 1 175 ? 1.064 -19.531 3.705 1 98.31 175 LYS B O 1
ATOM 4268 N N . ILE B 1 176 ? 3.248 -20.156 3.629 1 98.81 176 ILE B N 1
ATOM 4269 C CA . ILE B 1 176 ? 3.424 -19.844 2.215 1 98.81 176 ILE B CA 1
ATOM 4270 C C . ILE B 1 176 ? 3.66 -21.125 1.43 1 98.81 176 ILE B C 1
ATOM 4272 O O . ILE B 1 176 ? 4.637 -21.844 1.675 1 98.81 176 ILE B O 1
ATOM 4276 N N . VAL B 1 177 ? 2.73 -21.453 0.578 1 98.75 177 VAL B N 1
ATOM 4277 C CA . VAL B 1 177 ? 2.949 -22.484 -0.43 1 98.75 177 VAL B CA 1
ATOM 4278 C C . VAL B 1 177 ? 3.477 -21.844 -1.715 1 98.75 177 VAL B C 1
ATOM 4280 O O . VAL B 1 177 ? 2.732 -21.188 -2.434 1 98.75 177 VAL B O 1
ATOM 4283 N N . HIS B 1 178 ? 4.734 -22.047 -1.976 1 98.88 178 HIS B N 1
ATOM 4284 C CA . HIS B 1 178 ? 5.398 -21.469 -3.139 1 98.88 178 HIS B CA 1
ATOM 4285 C C . HIS B 1 178 ? 5.359 -22.422 -4.324 1 98.88 178 HIS B C 1
ATOM 4287 O O . HIS B 1 178 ? 6.082 -23.422 -4.348 1 98.88 178 HIS B O 1
ATOM 4293 N N . LEU B 1 179 ? 4.492 -22.078 -5.258 1 98.81 179 LEU B N 1
ATOM 4294 C CA . LEU B 1 179 ? 4.336 -22.906 -6.457 1 98.81 179 LEU B CA 1
ATOM 4295 C C . LEU B 1 179 ? 5.227 -22.391 -7.582 1 98.81 179 LEU B C 1
ATOM 4297 O O . LEU B 1 179 ? 5.152 -21.219 -7.957 1 98.81 179 LEU B O 1
ATOM 4301 N N . VAL B 1 180 ? 6.07 -23.281 -8.086 1 98.75 180 VAL B N 1
ATOM 4302 C CA . VAL B 1 180 ? 6.945 -22.953 -9.195 1 98.75 180 VAL B CA 1
ATOM 4303 C C . VAL B 1 180 ? 6.707 -23.906 -10.359 1 98.75 180 VAL B C 1
ATOM 4305 O O . VAL B 1 180 ? 6.074 -24.953 -10.188 1 98.75 180 VAL B O 1
ATOM 4308 N N . ARG B 1 181 ? 7.152 -23.5 -11.508 1 98.75 181 ARG B N 1
ATOM 4309 C CA . ARG B 1 181 ? 6.992 -24.297 -12.719 1 98.75 181 ARG B CA 1
ATOM 4310 C C . ARG B 1 181 ? 8.164 -24.078 -13.68 1 98.75 181 ARG B C 1
ATOM 4312 O O . ARG B 1 181 ? 8.852 -23.062 -13.609 1 98.75 181 ARG B O 1
ATOM 4319 N N . ASP B 1 182 ? 8.422 -25.078 -14.523 1 98.75 182 ASP B N 1
ATOM 4320 C CA . ASP B 1 182 ? 9.43 -24.969 -15.578 1 98.75 182 ASP B CA 1
ATOM 4321 C C . ASP B 1 182 ? 9.211 -23.719 -16.422 1 98.75 182 ASP B C 1
ATOM 4323 O O . ASP B 1 182 ? 8.156 -23.547 -17.031 1 98.75 182 ASP B O 1
ATOM 4327 N N . PRO B 1 183 ? 10.297 -22.859 -16.453 1 98.75 183 PRO B N 1
ATOM 4328 C CA . PRO B 1 183 ? 10.125 -21.609 -17.203 1 98.75 183 PRO B CA 1
ATOM 4329 C C . PRO B 1 183 ? 9.805 -21.828 -18.672 1 98.75 183 PRO B C 1
ATOM 4331 O O . PRO B 1 183 ? 9.109 -21.016 -19.281 1 98.75 183 PRO B O 1
ATOM 4334 N N . ARG B 1 184 ? 10.32 -22.891 -19.266 1 98.75 184 ARG B N 1
ATOM 4335 C CA . ARG B 1 184 ? 10 -23.219 -20.641 1 98.75 184 ARG B CA 1
ATOM 4336 C C . ARG B 1 184 ? 8.508 -23.5 -20.812 1 98.75 184 ARG B C 1
ATOM 4338 O O . ARG B 1 184 ? 7.887 -23.031 -21.766 1 98.75 184 ARG B O 1
ATOM 4345 N N . ALA B 1 185 ? 7.973 -24.234 -19.875 1 98.56 185 ALA B N 1
ATOM 4346 C CA . ALA B 1 185 ? 6.539 -24.516 -19.875 1 98.56 185 ALA B CA 1
ATOM 4347 C C . ALA B 1 185 ? 5.73 -23.234 -19.641 1 98.56 185 ALA B C 1
ATOM 4349 O O . ALA B 1 185 ? 4.668 -23.047 -20.234 1 98.56 185 ALA B O 1
ATOM 4350 N N . ILE B 1 186 ? 6.184 -22.359 -18.734 1 98.44 186 ILE B N 1
ATOM 4351 C CA . ILE B 1 186 ? 5.508 -21.094 -18.453 1 98.44 186 ILE B CA 1
ATOM 4352 C C . ILE B 1 186 ? 5.422 -20.266 -19.734 1 98.44 186 ILE B C 1
ATOM 4354 O O . ILE B 1 186 ? 4.359 -19.734 -20.062 1 98.44 186 ILE B O 1
ATOM 4358 N N . LEU B 1 187 ? 6.551 -20.141 -20.438 1 98.31 187 LEU B N 1
ATOM 4359 C CA . LEU B 1 187 ? 6.562 -19.359 -21.672 1 98.31 187 LEU B CA 1
ATOM 4360 C C . LEU B 1 187 ? 5.57 -19.922 -22.688 1 98.31 187 LEU B C 1
ATOM 4362 O O . LEU B 1 187 ? 4.801 -19.188 -23.297 1 98.31 187 LEU B O 1
ATOM 4366 N N . ALA B 1 188 ? 5.586 -21.25 -22.875 1 97.62 188 ALA B N 1
ATOM 4367 C CA . ALA B 1 188 ? 4.656 -21.891 -23.797 1 97.62 188 ALA B CA 1
ATOM 4368 C C . ALA B 1 188 ? 3.209 -21.578 -23.422 1 97.62 188 ALA B C 1
ATOM 4370 O O . ALA B 1 188 ? 2.391 -21.281 -24.297 1 97.62 188 ALA B O 1
ATOM 4371 N N . SER B 1 189 ? 2.9 -21.672 -22.172 1 95.88 189 SER B N 1
ATOM 4372 C CA . SER B 1 189 ? 1.554 -21.406 -21.672 1 95.88 189 SER B CA 1
ATOM 4373 C C . SER B 1 189 ? 1.169 -19.953 -21.891 1 95.88 189 SER B C 1
ATOM 4375 O O . SER B 1 189 ? 0.045 -19.656 -22.297 1 95.88 189 SER B O 1
ATOM 4377 N N . ARG B 1 190 ? 2.092 -19.047 -21.594 1 96.44 190 ARG B N 1
ATOM 4378 C CA . ARG B 1 190 ? 1.82 -17.625 -21.766 1 96.44 190 ARG B CA 1
ATOM 4379 C C . ARG B 1 190 ? 1.606 -17.281 -23.234 1 96.44 190 ARG B C 1
ATOM 4381 O O . ARG B 1 190 ? 0.761 -16.438 -23.562 1 96.44 190 ARG B O 1
ATOM 4388 N N . MET B 1 191 ? 2.355 -17.922 -24.141 1 95.5 191 MET B N 1
ATOM 4389 C CA . MET B 1 191 ? 2.189 -17.703 -25.578 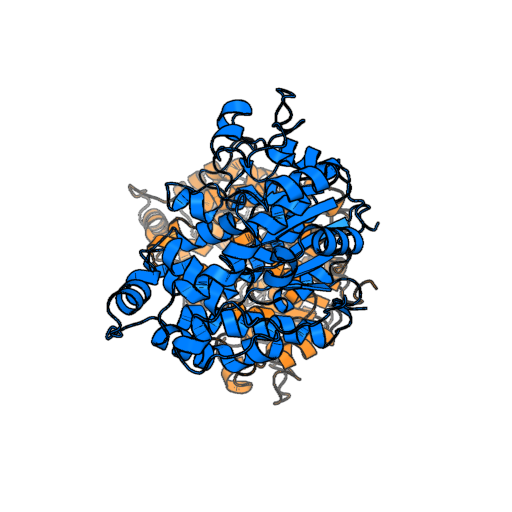1 95.5 191 MET B CA 1
ATOM 4390 C C . MET B 1 191 ? 0.768 -18.031 -26.016 1 95.5 191 MET B C 1
ATOM 4392 O O . MET B 1 191 ? 0.211 -17.375 -26.891 1 95.5 191 MET B O 1
ATOM 4396 N N . MET B 1 192 ? 0.209 -19.047 -25.391 1 92.69 192 MET B N 1
ATOM 4397 C CA . MET B 1 192 ? -1.136 -19.5 -25.734 1 92.69 192 MET B CA 1
ATOM 4398 C C . MET B 1 192 ? -2.191 -18.609 -25.078 1 92.69 192 MET B C 1
ATOM 4400 O O . MET B 1 192 ? -3.176 -18.234 -25.719 1 92.69 192 MET B O 1
ATOM 4404 N N . ALA B 1 193 ? -1.98 -18.266 -23.828 1 91.56 193 ALA B N 1
ATOM 4405 C CA . ALA B 1 193 ? -2.982 -17.562 -23.031 1 91.56 193 ALA B CA 1
ATOM 4406 C C . ALA B 1 193 ? -3 -16.078 -23.344 1 91.56 193 ALA B C 1
ATOM 4408 O O . ALA B 1 193 ? -4.039 -15.422 -23.234 1 91.56 193 ALA B O 1
ATOM 4409 N N . PHE B 1 194 ? -1.859 -15.516 -23.688 1 92.69 194 PHE B N 1
ATOM 4410 C CA . PHE B 1 194 ? -1.715 -14.086 -23.922 1 92.69 194 PHE B CA 1
ATOM 4411 C C . PHE B 1 194 ? -1.111 -13.812 -25.297 1 92.69 194 PHE B C 1
ATOM 4413 O O . PHE B 1 194 ? -0.063 -13.172 -25.406 1 92.69 194 PHE B O 1
ATOM 4420 N N . SER B 1 195 ? -1.775 -14.125 -26.297 1 90.5 195 SER B N 1
ATOM 4421 C CA . SER B 1 195 ? -1.283 -14.148 -27.672 1 90.5 195 SER B CA 1
ATOM 4422 C C . SER B 1 195 ? -0.773 -12.773 -28.094 1 90.5 195 SER B C 1
ATOM 4424 O O . SER B 1 195 ? 0.244 -12.664 -28.781 1 90.5 195 SER B O 1
ATOM 4426 N N . ASP B 1 196 ? -1.442 -11.742 -27.703 1 91.06 196 ASP B N 1
ATOM 4427 C CA . ASP B 1 196 ? -1.062 -10.398 -28.125 1 91.06 196 ASP B CA 1
ATOM 4428 C C . ASP B 1 196 ? 0.256 -9.977 -27.484 1 91.06 196 ASP B C 1
ATOM 4430 O O . ASP B 1 196 ? 1.129 -9.422 -28.156 1 91.06 196 ASP B O 1
ATOM 4434 N N . GLN B 1 197 ? 0.365 -10.219 -26.234 1 90.62 197 GLN B N 1
ATOM 4435 C CA . GLN B 1 197 ? 1.556 -9.828 -25.484 1 90.62 197 GLN B CA 1
ATOM 4436 C C . GLN B 1 197 ? 2.77 -10.648 -25.922 1 90.62 197 GLN B C 1
ATOM 4438 O O . GLN B 1 197 ? 3.904 -10.172 -25.828 1 90.62 197 GLN B O 1
ATOM 4443 N N . PHE B 1 198 ? 2.506 -11.836 -26.422 1 95.56 198 PHE B N 1
ATOM 4444 C CA . PHE B 1 198 ? 3.6 -12.742 -26.766 1 95.56 198 PHE B CA 1
ATOM 4445 C C . PHE B 1 198 ? 3.617 -13.023 -28.266 1 95.56 198 PHE B C 1
ATOM 4447 O O . PHE B 1 198 ? 4.039 -14.102 -28.688 1 95.56 198 PHE B O 1
ATOM 4454 N N . ARG B 1 199 ? 3.229 -12.094 -29.031 1 95.44 199 ARG B N 1
ATOM 4455 C CA . ARG B 1 199 ? 3.08 -12.258 -30.484 1 95.44 199 ARG B CA 1
ATOM 4456 C C . ARG B 1 199 ? 4.418 -12.594 -31.125 1 95.44 199 ARG B C 1
ATOM 4458 O O . ARG B 1 199 ? 4.492 -13.492 -31.969 1 95.44 199 ARG B O 1
ATOM 4465 N N . ALA B 1 200 ? 5.457 -11.898 -30.766 1 96.81 200 ALA B N 1
ATOM 4466 C CA . ALA B 1 200 ? 6.77 -12.125 -31.375 1 96.81 200 ALA B CA 1
ATOM 4467 C C . ALA B 1 200 ? 7.258 -13.539 -31.094 1 96.81 200 ALA B C 1
ATOM 4469 O O . ALA B 1 200 ? 7.844 -14.18 -31.969 1 96.81 200 ALA B O 1
ATOM 4470 N N . TRP B 1 201 ? 7.066 -13.984 -29.906 1 97.5 201 TRP B N 1
ATOM 4471 C CA . TRP B 1 201 ? 7.438 -15.359 -29.562 1 97.5 201 TRP B CA 1
ATOM 4472 C C . TRP B 1 201 ? 6.656 -16.359 -30.391 1 97.5 201 TRP B C 1
ATOM 4474 O O . TRP B 1 201 ? 7.207 -17.375 -30.844 1 97.5 201 TRP B O 1
ATOM 4484 N N . LYS B 1 202 ? 5.395 -16.156 -30.594 1 96.44 202 LYS B N 1
ATOM 4485 C CA . LYS B 1 202 ? 4.539 -17.031 -31.375 1 96.44 202 LYS B CA 1
ATOM 4486 C C . LYS B 1 202 ? 5.008 -17.109 -32.844 1 96.44 202 LYS B C 1
ATOM 4488 O O . LYS B 1 202 ? 5.055 -18.188 -33.406 1 96.44 202 LYS B O 1
ATOM 4493 N N . ILE B 1 203 ? 5.301 -15.953 -33.344 1 96.81 203 ILE B N 1
ATOM 4494 C CA . ILE B 1 203 ? 5.797 -15.898 -34.719 1 96.81 203 ILE B CA 1
ATOM 4495 C C . ILE B 1 203 ? 7.105 -16.672 -34.844 1 96.81 203 ILE B C 1
ATOM 4497 O O . ILE B 1 203 ? 7.293 -17.469 -35.75 1 96.81 203 ILE B O 1
ATOM 4501 N N . TRP B 1 204 ? 7.969 -16.422 -33.938 1 97.5 204 TRP B N 1
ATOM 4502 C CA . TRP B 1 204 ? 9.234 -17.141 -33.875 1 97.5 204 TRP B CA 1
ATOM 4503 C C . TRP B 1 204 ? 9.008 -18.641 -33.875 1 97.5 204 TRP B C 1
ATOM 4505 O O . TRP B 1 204 ? 9.625 -19.391 -34.625 1 97.5 204 TRP B O 1
ATOM 4515 N N . ASN B 1 205 ? 8.156 -19.047 -33.031 1 97.44 205 ASN B N 1
ATOM 4516 C CA . ASN B 1 205 ? 7.871 -20.469 -32.844 1 97.44 205 ASN B CA 1
ATOM 4517 C C . ASN B 1 205 ? 7.266 -21.078 -34.125 1 97.44 205 ASN B C 1
ATOM 4519 O O . ASN B 1 205 ? 7.535 -22.234 -34.438 1 97.44 205 ASN B O 1
ATOM 4523 N N . ALA B 1 206 ? 6.488 -20.391 -34.812 1 95.75 206 ALA B N 1
ATOM 4524 C CA . ALA B 1 206 ? 5.789 -20.875 -36 1 95.75 206 ALA B CA 1
ATOM 4525 C C . ALA B 1 206 ? 6.719 -20.906 -37.219 1 95.75 206 ALA B C 1
ATOM 4527 O O . ALA B 1 206 ? 6.633 -21.812 -38.062 1 95.75 206 ALA B O 1
ATOM 4528 N N . THR B 1 207 ? 7.629 -19.953 -37.312 1 96.19 207 THR B N 1
ATOM 4529 C CA . THR B 1 207 ? 8.398 -19.781 -38.531 1 96.19 207 THR B CA 1
ATOM 4530 C C . THR B 1 207 ? 9.812 -20.344 -38.344 1 96.19 207 THR B C 1
ATOM 4532 O O . THR B 1 207 ? 10.516 -20.578 -39.344 1 96.19 207 THR B O 1
ATOM 4535 N N . GLY B 1 208 ? 10.211 -20.422 -37.156 1 94.56 208 GLY B N 1
ATOM 4536 C CA . GLY B 1 208 ? 11.578 -20.844 -36.875 1 94.56 208 GLY B CA 1
ATOM 4537 C C . GLY B 1 208 ? 12.586 -19.719 -37.031 1 94.56 208 GLY B C 1
ATOM 4538 O O . GLY B 1 208 ? 13.781 -19.922 -36.781 1 94.56 208 GLY B O 1
ATOM 4539 N N . ARG B 1 209 ? 12.07 -18.547 -37.312 1 94.5 209 ARG B N 1
ATOM 4540 C CA . ARG B 1 209 ? 12.93 -17.375 -37.469 1 94.5 209 ARG B CA 1
ATOM 4541 C C . ARG B 1 209 ? 12.664 -16.344 -36.375 1 94.5 209 ARG B C 1
ATOM 4543 O O . ARG B 1 209 ? 11.523 -15.906 -36.188 1 94.5 209 ARG B O 1
ATOM 4550 N N . GLN B 1 210 ? 13.672 -15.984 -35.75 1 94.19 210 GLN B N 1
ATOM 4551 C CA . GLN B 1 210 ? 13.531 -15.008 -34.688 1 94.19 210 GLN B CA 1
ATOM 4552 C C . GLN B 1 210 ? 13.234 -13.617 -35.219 1 94.19 210 GLN B C 1
ATOM 4554 O O . GLN B 1 210 ? 13.992 -13.086 -36.031 1 94.19 210 GLN B O 1
ATOM 4559 N N . PRO B 1 211 ? 12.188 -13.094 -34.75 1 95.38 211 PRO B N 1
ATOM 4560 C CA . PRO B 1 211 ? 11.938 -11.703 -35.125 1 95.38 211 PRO B CA 1
ATOM 4561 C C . PRO B 1 211 ? 13.023 -10.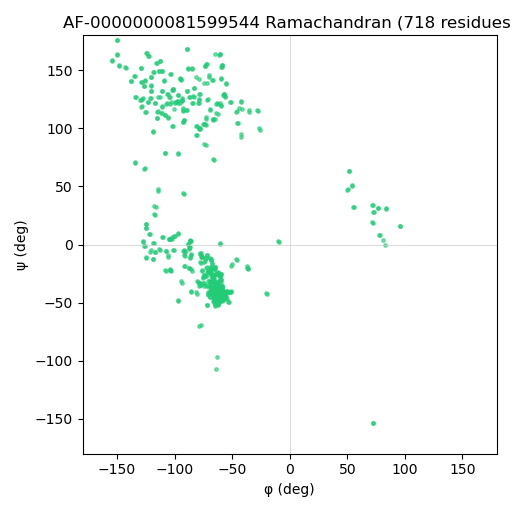75 -34.656 1 95.38 211 PRO B C 1
ATOM 4563 O O . PRO B 1 211 ? 13.781 -11.086 -33.719 1 95.38 211 PRO B O 1
ATOM 4566 N N . ARG B 1 212 ? 13.055 -9.539 -35.25 1 92.62 212 ARG B N 1
ATOM 4567 C CA . ARG B 1 212 ? 14.047 -8.523 -34.906 1 92.62 212 ARG B CA 1
ATOM 4568 C C . ARG B 1 212 ? 13.938 -8.109 -33.438 1 92.62 212 ARG B C 1
ATOM 4570 O O . ARG B 1 212 ? 14.953 -7.906 -32.781 1 92.62 212 ARG B O 1
ATOM 4577 N N . TYR B 1 213 ? 12.68 -8.039 -33.031 1 92.56 213 TYR B N 1
ATOM 4578 C CA . TYR B 1 213 ? 12.5 -7.648 -31.641 1 92.56 213 TYR B CA 1
ATOM 4579 C C . TYR B 1 213 ? 11.656 -8.672 -30.891 1 92.56 213 TYR B C 1
ATOM 4581 O O . TYR B 1 213 ? 10.508 -8.93 -31.25 1 92.56 213 TYR B O 1
ATOM 4589 N N . VAL B 1 214 ? 12.227 -9.32 -29.969 1 94.62 214 VAL B N 1
ATOM 4590 C CA . VAL B 1 214 ? 11.562 -10.219 -29.031 1 94.62 214 VAL B CA 1
ATOM 4591 C C . VAL B 1 214 ? 11.844 -9.758 -27.594 1 94.62 214 VAL B C 1
ATOM 4593 O O . VAL B 1 214 ? 13 -9.562 -27.219 1 94.62 214 VAL B O 1
ATOM 4596 N N . ASP B 1 215 ? 10.781 -9.492 -26.828 1 93.88 215 ASP B N 1
ATOM 4597 C CA . ASP B 1 215 ? 10.953 -9.055 -25.453 1 93.88 215 ASP B CA 1
ATOM 4598 C C . ASP B 1 215 ? 11.359 -10.219 -24.547 1 93.88 215 ASP B C 1
ATOM 4600 O O . ASP B 1 215 ? 10.516 -10.992 -24.109 1 93.88 215 ASP B O 1
ATOM 4604 N N . LEU B 1 216 ? 12.586 -10.25 -24.219 1 95.5 216 LEU B N 1
ATOM 4605 C CA . LEU B 1 216 ? 13.117 -11.32 -23.391 1 95.5 216 LEU B CA 1
ATOM 4606 C C . LEU B 1 216 ? 12.953 -11.008 -21.906 1 95.5 216 LEU B C 1
ATOM 4608 O O . LEU B 1 216 ? 13.117 -11.883 -21.062 1 95.5 216 LEU B O 1
ATOM 4612 N N . SER B 1 217 ? 12.578 -9.766 -21.562 1 93.31 217 SER B N 1
ATOM 4613 C CA . SER B 1 217 ? 12.609 -9.297 -20.188 1 93.31 217 SER B CA 1
ATOM 4614 C C . SER B 1 217 ? 11.547 -9.992 -19.344 1 93.31 217 SER B C 1
ATOM 4616 O O . SER B 1 217 ? 11.758 -10.234 -18.141 1 93.31 217 SER B O 1
ATOM 4618 N N . GLN B 1 218 ? 10.461 -10.328 -19.938 1 92.69 218 GLN B N 1
ATOM 4619 C CA . GLN B 1 218 ? 9.375 -10.93 -19.172 1 92.69 218 GLN B CA 1
ATOM 4620 C C . GLN B 1 218 ? 9.773 -12.289 -18.609 1 92.69 218 GLN B C 1
ATOM 4622 O O . GLN B 1 218 ? 9.609 -12.555 -17.422 1 92.69 218 GLN B O 1
ATOM 4627 N N . ILE B 1 219 ? 10.336 -13.102 -19.516 1 96.81 219 ILE B N 1
ATOM 4628 C CA . ILE B 1 219 ? 10.711 -14.445 -19.062 1 96.81 219 ILE B CA 1
ATOM 4629 C C . ILE B 1 219 ? 11.961 -14.359 -18.188 1 96.81 219 ILE B C 1
ATOM 4631 O O . ILE B 1 219 ? 12.109 -15.117 -17.234 1 96.81 219 ILE B O 1
ATOM 4635 N N . THR B 1 220 ? 12.852 -13.43 -18.484 1 97.38 220 THR B N 1
ATOM 4636 C CA . THR B 1 220 ? 14.055 -13.242 -17.672 1 97.38 220 THR B CA 1
ATOM 4637 C C . THR B 1 220 ? 13.695 -12.836 -16.25 1 97.38 220 THR B C 1
ATOM 4639 O O . THR B 1 220 ? 14.219 -13.398 -15.289 1 97.38 220 THR B O 1
ATOM 4642 N N . SER B 1 221 ? 12.789 -11.883 -16.125 1 95.75 221 SER B N 1
ATOM 4643 C CA . SER B 1 221 ? 12.375 -11.422 -14.805 1 95.75 221 SER B CA 1
ATOM 4644 C C . SER B 1 221 ? 11.656 -12.523 -14.039 1 95.75 221 SER B C 1
ATOM 4646 O O . SER B 1 221 ? 11.82 -12.656 -12.82 1 95.75 221 SER B O 1
ATOM 4648 N N . THR B 1 222 ? 10.867 -13.289 -14.75 1 97.19 222 THR B N 1
ATOM 4649 C CA . THR B 1 222 ? 10.18 -14.414 -14.133 1 97.19 222 THR B CA 1
ATOM 4650 C C . THR B 1 222 ? 11.172 -15.398 -13.531 1 97.19 222 THR B C 1
ATOM 4652 O O . THR B 1 222 ? 11.023 -15.82 -12.383 1 97.19 222 THR B O 1
ATOM 4655 N N . CYS B 1 223 ? 12.18 -15.711 -14.281 1 98.56 223 CYS B N 1
ATOM 4656 C CA . CYS B 1 223 ? 13.18 -16.672 -13.844 1 98.56 223 CYS B CA 1
ATOM 4657 C C . CYS B 1 223 ? 14.008 -16.109 -12.695 1 98.56 223 CYS B C 1
ATOM 4659 O O . CYS B 1 223 ? 14.281 -16.828 -11.719 1 98.56 223 CYS B O 1
ATOM 4661 N N . LYS B 1 224 ? 14.359 -14.898 -12.805 1 97.75 224 LYS B N 1
ATOM 4662 C CA . LYS B 1 224 ? 15.148 -14.266 -11.75 1 97.75 224 LYS B CA 1
ATOM 4663 C C . LYS B 1 224 ? 14.375 -14.203 -10.438 1 97.75 224 LYS B C 1
ATOM 4665 O O . LYS B 1 224 ? 14.914 -14.516 -9.375 1 97.75 224 LYS B O 1
ATOM 4670 N N . ASP B 1 225 ? 13.133 -13.797 -10.484 1 97.5 225 ASP B N 1
ATOM 4671 C CA . ASP B 1 225 ? 12.273 -13.727 -9.305 1 97.5 225 ASP B CA 1
ATOM 4672 C C . ASP B 1 225 ? 12.086 -15.109 -8.68 1 97.5 225 ASP B C 1
ATOM 4674 O O . ASP B 1 225 ? 12.141 -15.258 -7.457 1 97.5 225 ASP B O 1
ATOM 4678 N N . MET B 1 226 ? 11.859 -16.078 -9.539 1 98.56 226 MET B N 1
ATOM 4679 C CA . MET B 1 226 ? 11.656 -17.453 -9.07 1 98.56 226 MET B CA 1
ATOM 4680 C C . MET B 1 226 ? 12.898 -17.984 -8.367 1 98.56 226 MET B C 1
ATOM 4682 O O . MET B 1 226 ? 12.812 -18.516 -7.262 1 98.56 226 MET B O 1
ATOM 4686 N N . ALA B 1 227 ? 14.031 -17.781 -9 1 98.56 227 ALA B N 1
ATOM 4687 C CA . ALA B 1 227 ? 15.281 -18.234 -8.414 1 98.56 227 ALA B CA 1
ATOM 4688 C C . ALA B 1 227 ? 15.562 -17.547 -7.086 1 98.56 227 ALA B C 1
ATOM 4690 O O . ALA B 1 227 ? 15.953 -18.188 -6.109 1 98.56 227 ALA B O 1
ATOM 4691 N N . ALA B 1 228 ? 15.359 -16.25 -7.074 1 98.25 228 ALA B N 1
ATOM 4692 C CA . ALA B 1 228 ? 15.594 -15.492 -5.848 1 98.25 228 ALA B CA 1
ATOM 4693 C C . ALA B 1 228 ? 14.68 -15.969 -4.723 1 98.25 228 ALA B C 1
ATOM 4695 O O . ALA B 1 228 ? 15.102 -16.062 -3.568 1 98.25 228 ALA B O 1
ATOM 4696 N N . SER B 1 229 ? 13.484 -16.234 -4.996 1 98.56 229 SER B N 1
ATOM 4697 C CA . SER B 1 229 ? 12.516 -16.719 -4.008 1 98.56 229 SER B CA 1
ATOM 4698 C C . SER B 1 229 ? 12.891 -18.094 -3.48 1 98.56 229 SER B C 1
ATOM 4700 O O . SER B 1 229 ? 12.859 -18.328 -2.271 1 98.56 229 SER B O 1
ATOM 4702 N N . VAL B 1 230 ? 13.242 -18.953 -4.426 1 98.31 230 VAL B N 1
ATOM 4703 C CA . VAL B 1 230 ? 13.625 -20.312 -4.039 1 98.31 230 VAL B CA 1
ATOM 4704 C C . VAL B 1 230 ? 14.883 -20.281 -3.18 1 98.31 230 VAL B C 1
ATOM 4706 O O . VAL B 1 230 ? 14.969 -20.969 -2.162 1 98.31 230 VAL B O 1
ATOM 4709 N N . GLU B 1 231 ? 15.812 -19.453 -3.592 1 98.06 231 GLU B N 1
ATOM 4710 C CA . GLU B 1 231 ? 17.047 -19.328 -2.824 1 98.06 231 GLU B CA 1
ATOM 4711 C C . GLU B 1 231 ? 16.766 -18.812 -1.411 1 98.06 231 GLU B C 1
ATOM 4713 O O . GLU B 1 231 ? 17.359 -19.297 -0.445 1 98.06 231 GLU B O 1
ATOM 4718 N N . THR B 1 232 ? 15.883 -17.891 -1.32 1 98 232 THR B N 1
ATOM 4719 C CA . THR B 1 232 ? 15.492 -17.391 -0.006 1 98 232 THR B CA 1
ATOM 4720 C C . THR B 1 232 ? 14.906 -18.516 0.849 1 98 232 THR B C 1
ATOM 4722 O O . THR B 1 232 ? 15.258 -18.656 2.023 1 98 232 THR B O 1
ATOM 4725 N N . GLY B 1 233 ? 14.062 -19.312 0.281 1 96.69 233 GLY B N 1
ATOM 4726 C CA . GLY B 1 233 ? 13.508 -20.438 1 1 96.69 233 GLY B CA 1
ATOM 4727 C C . GLY B 1 233 ? 14.562 -21.438 1.449 1 96.69 233 GLY B C 1
ATOM 4728 O O . GLY B 1 233 ? 14.531 -21.922 2.584 1 96.69 233 GLY B O 1
ATOM 4729 N N . LEU B 1 234 ? 15.469 -21.656 0.63 1 95.06 234 LEU B N 1
ATOM 4730 C CA . LEU B 1 234 ? 16.484 -22.672 0.892 1 95.06 234 LEU B CA 1
ATOM 4731 C C . LEU B 1 234 ? 17.438 -22.203 1.992 1 95.06 234 LEU B C 1
ATOM 4733 O O . LEU B 1 234 ? 18.062 -23.031 2.662 1 95.06 234 LEU B O 1
ATOM 4737 N N . GLN B 1 235 ? 17.531 -20.922 2.166 1 96 235 GLN B N 1
ATOM 4738 C CA . GLN B 1 235 ? 18.375 -20.391 3.229 1 96 235 GLN B CA 1
ATOM 4739 C C . GLN B 1 235 ? 17.734 -20.594 4.598 1 96 235 GLN B C 1
ATOM 4741 O O . GLN B 1 235 ? 18.391 -20.438 5.629 1 96 235 GLN B O 1
ATOM 4746 N N . ARG B 1 236 ? 16.562 -20.891 4.664 1 96.12 236 ARG B N 1
ATOM 4747 C CA . ARG B 1 236 ? 15.805 -21.203 5.875 1 96.12 236 ARG B CA 1
ATOM 4748 C C . ARG B 1 236 ? 15.93 -20.078 6.898 1 96.12 236 ARG B C 1
ATOM 4750 O O . ARG B 1 236 ? 16.281 -20.312 8.055 1 96.12 236 ARG B O 1
ATOM 4757 N N . PRO B 1 237 ? 15.672 -18.891 6.43 1 97.06 237 PRO B N 1
ATOM 4758 C CA . PRO B 1 237 ? 15.727 -17.797 7.414 1 97.06 237 PRO B CA 1
ATOM 4759 C C . PRO B 1 237 ? 14.727 -17.984 8.547 1 97.06 237 PRO B C 1
ATOM 4761 O O . PRO B 1 237 ? 13.734 -18.703 8.398 1 97.06 237 PRO B O 1
ATOM 4764 N N . ALA B 1 238 ? 14.859 -17.297 9.625 1 96.94 238 ALA B N 1
ATOM 4765 C CA . ALA B 1 238 ? 14.039 -17.453 10.82 1 96.94 238 ALA B CA 1
ATOM 4766 C C . ALA B 1 238 ? 12.57 -17.141 10.523 1 96.94 238 ALA B C 1
ATOM 4768 O O . ALA B 1 238 ? 11.68 -17.828 11.023 1 96.94 238 ALA B O 1
ATOM 4769 N N . TRP B 1 239 ? 12.32 -16.203 9.688 1 96.44 239 TRP B N 1
ATOM 4770 C CA . TRP B 1 239 ? 10.945 -15.75 9.477 1 96.44 239 TRP B CA 1
ATOM 4771 C C . TRP B 1 239 ? 10.18 -16.734 8.602 1 96.44 239 TRP B C 1
ATOM 4773 O O . TRP B 1 239 ? 8.953 -16.656 8.5 1 96.44 239 TRP B O 1
ATOM 4783 N N . LEU B 1 240 ? 10.844 -17.719 8.008 1 97.81 240 LEU B N 1
ATOM 4784 C CA . LEU B 1 240 ? 10.18 -18.703 7.168 1 97.81 240 LEU B CA 1
ATOM 4785 C C . LEU B 1 240 ? 10.102 -20.047 7.871 1 97.81 240 LEU B C 1
ATOM 4787 O O . LEU B 1 240 ? 9.492 -21 7.355 1 97.81 240 LEU B O 1
ATOM 4791 N N . ARG B 1 241 ? 10.695 -20.172 9 1 96.81 241 ARG B N 1
ATOM 4792 C CA . ARG B 1 241 ? 10.727 -21.469 9.688 1 96.81 241 ARG B CA 1
ATOM 4793 C C . ARG B 1 241 ? 9.32 -21.953 9.992 1 96.81 241 ARG B C 1
ATOM 4795 O O . ARG B 1 241 ? 8.539 -21.266 10.641 1 96.81 241 ARG B O 1
ATOM 4802 N N . GLY B 1 242 ? 9.039 -23.109 9.422 1 96.38 242 GLY B N 1
ATOM 4803 C CA . GLY B 1 242 ? 7.734 -23.719 9.633 1 96.38 242 GLY B CA 1
ATOM 4804 C C . GLY B 1 242 ? 6.637 -23.078 8.797 1 96.38 242 GLY B C 1
ATOM 4805 O O . GLY B 1 242 ? 5.465 -23.438 8.938 1 96.38 242 GLY B O 1
ATOM 4806 N N . ARG B 1 243 ? 7.035 -22.188 7.883 1 97.81 243 ARG B N 1
ATOM 4807 C CA . ARG B 1 243 ? 6.004 -21.391 7.227 1 97.81 243 ARG B CA 1
ATOM 4808 C C . ARG B 1 243 ? 6.137 -21.469 5.711 1 97.81 243 ARG B C 1
ATOM 4810 O O . ARG B 1 243 ? 5.34 -20.875 4.98 1 97.81 243 ARG B O 1
ATOM 4817 N N . TYR B 1 244 ? 7.07 -22.25 5.199 1 98.5 244 TYR B N 1
ATOM 4818 C CA . TYR B 1 244 ? 7.363 -22.203 3.773 1 98.5 244 TYR B CA 1
ATOM 4819 C C . TYR B 1 244 ? 7.465 -23.609 3.191 1 98.5 244 TYR B C 1
ATOM 4821 O O . TYR B 1 244 ? 8.219 -24.438 3.697 1 98.5 244 TYR B O 1
ATOM 4829 N N . LEU B 1 245 ? 6.707 -23.859 2.125 1 98.44 245 LEU B N 1
ATOM 4830 C CA . LEU B 1 245 ? 6.75 -25.109 1.375 1 98.44 245 LEU B CA 1
ATOM 4831 C C . LEU B 1 245 ? 6.918 -24.844 -0.117 1 98.44 245 LEU B C 1
ATOM 4833 O O . LEU B 1 245 ? 6.098 -24.141 -0.726 1 98.44 245 LEU B O 1
ATOM 4837 N N . LEU B 1 246 ? 7.961 -25.312 -0.657 1 98.44 246 LEU B N 1
ATOM 4838 C CA . LEU B 1 246 ? 8.203 -25.234 -2.092 1 98.44 246 LEU B CA 1
ATOM 4839 C C . LEU B 1 246 ? 7.574 -26.406 -2.824 1 98.44 246 LEU B C 1
ATOM 4841 O O . LEU B 1 246 ? 7.793 -27.562 -2.449 1 98.44 246 LEU B O 1
ATOM 4845 N N . VAL B 1 247 ? 6.746 -26.141 -3.865 1 98.19 247 VAL B N 1
ATOM 4846 C CA . VAL B 1 247 ? 6.082 -27.172 -4.656 1 98.19 247 VAL B CA 1
ATOM 4847 C C . VAL B 1 247 ? 6.316 -26.906 -6.145 1 98.19 247 VAL B C 1
ATOM 4849 O O . VAL B 1 247 ? 6.047 -25.812 -6.641 1 98.19 247 VAL B O 1
ATOM 4852 N N . ARG B 1 248 ? 6.848 -27.828 -6.871 1 98.12 248 ARG B N 1
ATOM 4853 C CA . ARG B 1 248 ? 6.91 -27.734 -8.328 1 98.12 248 ARG B CA 1
ATOM 4854 C C . ARG B 1 248 ? 5.602 -28.188 -8.961 1 98.12 248 ARG B C 1
ATOM 4856 O O . ARG B 1 248 ? 5.035 -29.203 -8.57 1 98.12 248 ARG B O 1
ATOM 4863 N N . TYR B 1 249 ? 5.164 -27.422 -9.883 1 97.81 249 TYR B N 1
ATOM 4864 C CA . TYR B 1 249 ? 3.945 -27.797 -10.594 1 97.81 249 TYR B CA 1
ATOM 4865 C C . TYR B 1 249 ? 4.055 -29.188 -11.172 1 97.81 249 TYR B C 1
ATOM 4867 O O . TYR B 1 249 ? 3.09 -29.969 -11.148 1 97.81 249 TYR B O 1
ATOM 4875 N N . GLU B 1 250 ? 5.184 -29.594 -11.734 1 97.44 250 GLU B N 1
ATOM 4876 C CA . GLU B 1 250 ? 5.414 -30.891 -12.344 1 97.44 250 GLU B CA 1
ATOM 4877 C C . GLU B 1 250 ? 5.215 -32.031 -11.328 1 97.44 250 GLU B C 1
ATOM 4879 O O . GLU B 1 250 ? 4.609 -33.062 -11.648 1 97.44 250 GLU B O 1
ATOM 4884 N N . ASP B 1 251 ? 5.707 -31.797 -10.156 1 96.75 251 ASP B N 1
ATOM 4885 C CA . ASP B 1 251 ? 5.523 -32.812 -9.117 1 96.75 251 ASP B CA 1
ATOM 4886 C C . ASP B 1 251 ? 4.043 -32.969 -8.773 1 96.75 251 ASP B C 1
ATOM 4888 O O . ASP B 1 251 ? 3.578 -34.094 -8.57 1 96.75 251 ASP B O 1
ATOM 4892 N N . LEU B 1 252 ? 3.375 -31.922 -8.672 1 96 252 LEU B N 1
ATOM 4893 C CA . LEU B 1 252 ? 1.943 -31.938 -8.398 1 96 252 LEU B CA 1
ATOM 4894 C C . LEU B 1 252 ? 1.179 -32.562 -9.555 1 96 252 LEU B C 1
ATOM 4896 O O . LEU B 1 252 ? 0.25 -33.344 -9.336 1 96 252 LEU B O 1
ATOM 4900 N N . ALA B 1 253 ? 1.55 -32.219 -10.742 1 94.44 253 ALA B N 1
ATOM 4901 C CA . ALA B 1 253 ? 0.881 -32.719 -11.938 1 94.44 253 ALA B CA 1
ATOM 4902 C C . ALA B 1 253 ? 1.092 -34.219 -12.086 1 94.44 253 ALA B C 1
ATOM 4904 O O . ALA B 1 253 ? 0.183 -34.969 -12.508 1 94.44 253 ALA B O 1
ATOM 4905 N N . PHE B 1 254 ? 2.271 -34.75 -11.789 1 93.44 254 PHE B N 1
ATOM 4906 C CA . PHE B 1 254 ? 2.611 -36.156 -11.969 1 93.44 254 PHE B CA 1
ATOM 4907 C C . PHE B 1 254 ? 2.029 -37 -10.836 1 93.44 254 PHE B C 1
ATOM 4909 O O . PHE B 1 254 ? 1.672 -38.156 -11.047 1 93.44 254 PHE B O 1
ATOM 4916 N N . ASN B 1 255 ? 1.967 -36.406 -9.695 1 92.62 255 ASN B N 1
ATOM 4917 C CA . ASN B 1 255 ? 1.433 -37.094 -8.516 1 92.62 255 ASN B CA 1
ATOM 4918 C C . ASN B 1 255 ? 0.461 -36.188 -7.75 1 92.62 255 ASN B C 1
ATOM 4920 O O . ASN B 1 255 ? 0.713 -35.844 -6.594 1 92.62 255 ASN B O 1
ATOM 4924 N N . PRO B 1 256 ? -0.708 -35.938 -8.32 1 94 256 PRO B N 1
ATOM 4925 C CA . PRO B 1 256 ? -1.61 -34.938 -7.75 1 94 256 PRO B CA 1
ATOM 4926 C C . PRO B 1 256 ? -2.111 -35.312 -6.355 1 94 256 PRO B C 1
ATOM 4928 O O . PRO B 1 256 ? -2.156 -34.469 -5.461 1 94 256 PRO B O 1
ATOM 4931 N N . LYS B 1 257 ? -2.453 -36.594 -6.105 1 92.19 257 LYS B N 1
ATOM 4932 C CA . LYS B 1 257 ? -2.994 -37.031 -4.816 1 92.19 257 LYS B CA 1
ATOM 4933 C C . LYS B 1 257 ? -1.951 -36.875 -3.711 1 92.19 257 LYS B C 1
ATOM 4935 O O . LYS B 1 257 ? -2.232 -36.312 -2.652 1 92.19 257 LYS B O 1
ATOM 4940 N N . ASP B 1 258 ? -0.812 -37.375 -3.945 1 93.06 258 ASP B N 1
ATOM 4941 C CA . ASP B 1 258 ? 0.251 -37.312 -2.945 1 93.06 258 ASP B CA 1
ATOM 4942 C C . ASP B 1 258 ? 0.669 -35.875 -2.637 1 93.06 258 ASP B C 1
ATOM 4944 O O . ASP B 1 258 ? 0.819 -35.531 -1.471 1 93.06 258 ASP B O 1
ATOM 4948 N N . LYS B 1 259 ? 0.903 -35.125 -3.633 1 95 259 LYS B N 1
ATOM 4949 C CA . LYS B 1 259 ? 1.367 -33.75 -3.428 1 95 259 LYS B CA 1
ATOM 4950 C C . LYS B 1 259 ? 0.269 -32.875 -2.816 1 95 259 LYS B C 1
ATOM 4952 O O . LYS B 1 259 ? 0.551 -31.984 -2.021 1 95 259 LYS B O 1
ATOM 4957 N N . ALA B 1 260 ? -0.958 -33.125 -3.24 1 95.81 260 ALA B N 1
ATOM 4958 C CA . ALA B 1 260 ? -2.07 -32.438 -2.592 1 95.81 260 ALA B CA 1
ATOM 4959 C C . ALA B 1 260 ? -2.109 -32.719 -1.098 1 95.81 260 ALA B C 1
ATOM 4961 O O . ALA B 1 260 ? -2.346 -31.844 -0.28 1 95.81 260 ALA B O 1
ATOM 4962 N N . SER B 1 261 ? -1.923 -34 -0.795 1 95.25 261 SER B N 1
ATOM 4963 C CA . SER B 1 261 ? -1.896 -34.406 0.608 1 95.25 261 SER B CA 1
ATOM 4964 C C . SER B 1 261 ? -0.781 -33.688 1.364 1 95.25 261 SER B C 1
ATOM 4966 O O . SER B 1 261 ? -0.961 -33.312 2.52 1 95.25 261 SER B O 1
ATOM 4968 N N . GLU B 1 262 ? 0.309 -33.562 0.773 1 96.12 262 GLU B N 1
ATOM 4969 C CA . GLU B 1 262 ? 1.432 -32.875 1.374 1 96.12 262 GLU B CA 1
ATOM 4970 C C . GLU B 1 262 ? 1.08 -31.406 1.635 1 96.12 262 GLU B C 1
ATOM 4972 O O . GLU B 1 262 ? 1.386 -30.859 2.701 1 96.12 262 GLU B O 1
ATOM 4977 N N . ILE B 1 263 ? 0.492 -30.766 0.69 1 97.38 263 ILE B N 1
ATOM 4978 C CA . ILE B 1 263 ? 0.09 -29.359 0.815 1 97.38 263 ILE B CA 1
ATOM 4979 C C . ILE B 1 263 ? -0.919 -29.219 1.95 1 97.38 263 ILE B C 1
ATOM 4981 O O . ILE B 1 263 ? -0.807 -28.312 2.775 1 97.38 263 ILE B O 1
ATOM 4985 N N . TYR B 1 264 ? -1.899 -30.109 2 1 97.44 264 TYR B N 1
ATOM 4986 C CA . TYR B 1 264 ? -2.912 -30.062 3.049 1 97.44 264 TYR B CA 1
ATOM 4987 C C . TYR B 1 264 ? -2.281 -30.25 4.426 1 97.44 264 TYR B C 1
ATOM 4989 O O . TYR B 1 264 ? -2.588 -29.5 5.359 1 97.44 264 TYR B O 1
ATOM 4997 N N . LYS B 1 265 ? -1.436 -31.25 4.512 1 96.44 265 LYS B N 1
ATOM 4998 C CA . LYS B 1 265 ? -0.749 -31.484 5.777 1 96.44 265 LYS B CA 1
ATOM 4999 C C . LYS B 1 265 ? 0.038 -30.25 6.219 1 96.44 265 LYS B C 1
ATOM 5001 O O . LYS B 1 265 ? -0.01 -29.875 7.391 1 96.44 265 LYS B O 1
ATOM 5006 N N . PHE B 1 266 ? 0.739 -29.703 5.367 1 97.31 266 PHE B N 1
ATOM 5007 C CA . PHE B 1 266 ? 1.505 -28.5 5.66 1 97.31 266 PHE B CA 1
ATOM 5008 C C . PHE B 1 266 ? 0.593 -27.391 6.16 1 97.31 266 PHE B C 1
ATOM 5010 O O . PHE B 1 266 ? 0.947 -26.656 7.09 1 97.31 266 PHE B O 1
ATOM 5017 N N . ALA B 1 267 ? -0.576 -27.266 5.512 1 96.56 267 ALA B N 1
ATOM 5018 C CA . ALA B 1 267 ? -1.529 -26.219 5.828 1 96.56 267 ALA B CA 1
ATOM 5019 C C . ALA B 1 267 ? -2.305 -26.531 7.105 1 96.56 267 ALA B C 1
ATOM 5021 O O . ALA B 1 267 ? -3.1 -25.719 7.578 1 96.56 267 ALA B O 1
ATOM 5022 N N . GLY B 1 268 ? -2.143 -27.672 7.621 1 95 268 GLY B N 1
ATOM 5023 C CA . GLY B 1 268 ? -2.875 -28.094 8.805 1 95 268 GLY B CA 1
ATOM 5024 C C . GLY B 1 268 ? -4.312 -28.469 8.516 1 95 268 GLY B C 1
ATOM 5025 O O . GLY B 1 268 ? -5.199 -28.25 9.344 1 95 268 GLY B O 1
ATOM 5026 N N . LEU B 1 269 ? -4.523 -28.984 7.328 1 95.81 269 LEU B N 1
ATOM 5027 C CA . LEU B 1 269 ? -5.859 -29.359 6.887 1 95.81 269 LEU B CA 1
ATOM 5028 C C . LEU B 1 269 ? -5.961 -30.875 6.715 1 95.81 269 LEU B C 1
ATOM 5030 O O . LEU B 1 269 ? -4.977 -31.531 6.379 1 95.81 269 LEU B O 1
ATOM 5034 N N . GLU B 1 270 ? -7.125 -31.328 6.953 1 93.56 270 GLU B N 1
ATOM 5035 C CA . GLU B 1 270 ? -7.434 -32.719 6.637 1 93.56 270 GLU B CA 1
ATOM 5036 C C . GLU B 1 270 ? -8.125 -32.844 5.281 1 93.56 270 GLU B C 1
ATOM 5038 O O . GLU B 1 270 ? -9.078 -32.094 4.996 1 93.56 270 GLU B O 1
ATOM 5043 N N . MET B 1 271 ? -7.574 -33.688 4.527 1 92.44 271 MET B N 1
ATOM 5044 C CA . MET B 1 271 ? -8.164 -33.844 3.201 1 92.44 271 MET B CA 1
ATOM 5045 C C . MET B 1 271 ? -9.414 -34.719 3.266 1 92.44 271 MET B C 1
ATOM 5047 O O . MET B 1 271 ? -9.344 -35.906 3.639 1 92.44 271 MET B O 1
ATOM 5051 N N . GLU B 1 272 ? -10.453 -34.219 2.865 1 88.88 272 GLU B N 1
ATOM 5052 C CA . GLU B 1 272 ? -11.719 -34.938 2.842 1 88.88 272 GLU B CA 1
ATOM 5053 C C . GLU B 1 272 ? -11.906 -35.688 1.521 1 88.88 272 GLU B C 1
ATOM 5055 O O . GLU B 1 272 ? -11.164 -35.469 0.564 1 88.88 272 GLU B O 1
ATOM 5060 N N . ASP B 1 273 ? -12.875 -36.531 1.509 1 88.81 273 ASP B N 1
ATOM 5061 C CA . ASP B 1 273 ? -13.141 -37.344 0.337 1 88.81 273 ASP B CA 1
ATOM 5062 C C . ASP B 1 273 ? -13.555 -36.5 -0.858 1 88.81 273 ASP B C 1
ATOM 5064 O O . ASP B 1 273 ? -13.227 -36.812 -2.002 1 88.81 273 ASP B O 1
ATOM 5068 N N . ARG B 1 274 ? -14.172 -35.5 -0.596 1 85.19 274 ARG B N 1
ATOM 5069 C CA . ARG B 1 274 ? -14.625 -34.656 -1.683 1 85.19 274 ARG B CA 1
ATOM 5070 C C . ARG B 1 274 ? -13.438 -34.062 -2.436 1 85.19 274 ARG B C 1
ATOM 5072 O O . ARG B 1 274 ? -13.5 -33.875 -3.654 1 85.19 274 ARG B O 1
ATOM 5079 N N . VAL B 1 275 ? -12.445 -33.781 -1.741 1 88.5 275 VAL B N 1
ATOM 5080 C CA . VAL B 1 275 ? -11.25 -33.219 -2.355 1 88.5 275 VAL B CA 1
ATOM 5081 C C . VAL B 1 275 ? -10.555 -34.25 -3.217 1 88.5 275 VAL B C 1
ATOM 5083 O O . VAL B 1 275 ? -10.125 -33.969 -4.336 1 88.5 275 VAL B O 1
ATOM 5086 N N . ARG B 1 276 ? -10.516 -35.438 -2.732 1 89.38 276 ARG B N 1
ATOM 5087 C CA . ARG B 1 276 ? -9.906 -36.562 -3.475 1 89.38 276 ARG B CA 1
ATOM 5088 C C . ARG B 1 276 ? -10.656 -36.812 -4.777 1 89.38 276 ARG B C 1
ATOM 5090 O O . ARG B 1 276 ? -10.047 -37.031 -5.816 1 89.38 276 ARG B O 1
ATOM 5097 N N . THR B 1 277 ? -11.93 -36.75 -4.641 1 87.69 277 THR B N 1
ATOM 5098 C CA . THR B 1 277 ? -12.766 -36.969 -5.816 1 87.69 277 THR B CA 1
ATOM 5099 C C . THR B 1 277 ? -12.539 -35.875 -6.84 1 87.69 277 THR B C 1
ATOM 5101 O O . THR B 1 277 ? -12.445 -36.125 -8.039 1 87.69 277 THR B O 1
ATOM 5104 N N . TRP B 1 278 ? -12.477 -34.656 -6.344 1 89.12 278 TRP B N 1
ATOM 5105 C CA . TRP B 1 278 ? -12.234 -33.531 -7.23 1 89.12 278 TRP B CA 1
ATOM 5106 C C . TRP B 1 278 ? -10.898 -33.656 -7.949 1 89.12 278 TRP B C 1
ATOM 5108 O O . TRP B 1 278 ? -10.789 -33.375 -9.141 1 89.12 278 TRP B O 1
ATOM 5118 N N . ILE B 1 279 ? -9.891 -34.062 -7.223 1 90.12 279 ILE B N 1
ATOM 5119 C CA . ILE B 1 279 ? -8.562 -34.219 -7.789 1 90.12 279 ILE B CA 1
ATOM 5120 C C . ILE B 1 279 ? -8.609 -35.25 -8.922 1 90.12 279 ILE B C 1
ATOM 5122 O O . ILE B 1 279 ? -8.086 -35 -10.008 1 90.12 279 ILE B O 1
ATOM 5126 N N . ALA B 1 280 ? -9.273 -36.344 -8.648 1 87.38 280 ALA B N 1
ATOM 5127 C CA . ALA B 1 280 ? -9.367 -37.438 -9.648 1 87.38 280 ALA B CA 1
ATOM 5128 C C . ALA B 1 280 ? -10.078 -36.938 -10.906 1 87.38 280 ALA B C 1
ATOM 5130 O O . ALA B 1 280 ? -9.672 -37.281 -12.023 1 87.38 280 ALA B O 1
ATOM 5131 N N . LYS B 1 281 ? -11.039 -36.156 -10.758 1 84.62 281 LYS B N 1
ATOM 5132 C CA . LYS B 1 281 ? -11.844 -35.656 -11.867 1 84.62 281 LYS B CA 1
ATOM 5133 C C . LYS B 1 281 ? -11.102 -34.594 -12.68 1 84.62 281 LYS B C 1
ATOM 5135 O O . LYS B 1 281 ? -11.266 -34.5 -13.898 1 84.62 281 LYS B O 1
ATOM 5140 N N . ASN B 1 282 ? -10.32 -33.781 -12.016 1 87.12 282 ASN B N 1
ATOM 5141 C CA . ASN B 1 282 ? -9.742 -32.594 -12.656 1 87.12 282 ASN B CA 1
ATOM 5142 C C . ASN B 1 282 ? -8.289 -32.844 -13.078 1 87.12 282 ASN B C 1
ATOM 5144 O O . ASN B 1 282 ? -7.602 -31.922 -13.508 1 87.12 282 ASN B O 1
ATOM 5148 N N . THR B 1 283 ? -7.785 -34.031 -12.984 1 87.19 283 THR B N 1
ATOM 5149 C CA . THR B 1 283 ? -6.418 -34.312 -13.398 1 87.19 283 THR B CA 1
ATOM 5150 C C . THR B 1 283 ? -6.398 -35.375 -14.484 1 87.19 283 THR B C 1
ATOM 5152 O O . THR B 1 283 ? -5.332 -35.75 -14.984 1 87.19 283 THR B O 1
ATOM 5155 N N . ASN B 1 284 ? -7.508 -36 -14.844 1 80.25 284 ASN B N 1
ATOM 5156 C CA . ASN B 1 284 ? -7.559 -37.094 -15.812 1 80.25 284 ASN B CA 1
ATOM 5157 C C . ASN B 1 284 ? -8.477 -36.75 -16.984 1 80.25 284 ASN B C 1
ATOM 5159 O O . ASN B 1 284 ? -8.898 -37.656 -17.719 1 80.25 284 ASN B O 1
ATOM 5163 N N . SER B 1 285 ? -8.914 -35.562 -17.062 1 72.06 285 SER B N 1
ATOM 5164 C CA . SER B 1 285 ? -9.844 -35.219 -18.125 1 72.06 285 SER B CA 1
ATOM 5165 C C . SER B 1 285 ? -9.164 -34.375 -19.203 1 72.06 285 SER B C 1
ATOM 5167 O O . SER B 1 285 ? -8.242 -33.594 -18.906 1 72.06 285 SER B O 1
ATOM 5169 N N . ASN B 1 286 ? -9.367 -34.844 -20.422 1 63.34 286 ASN B N 1
ATOM 5170 C CA . ASN B 1 286 ? -8.852 -34.062 -21.547 1 63.34 286 ASN B CA 1
ATOM 5171 C C . ASN B 1 286 ? -9.898 -33.094 -22.094 1 63.34 286 ASN B C 1
ATOM 5173 O O . ASN B 1 286 ? -10.336 -33.219 -23.234 1 63.34 286 ASN B O 1
ATOM 5177 N N . ALA B 1 287 ? -10.562 -32.438 -21.25 1 57.12 287 ALA B N 1
ATOM 5178 C CA . ALA B 1 287 ? -11.586 -31.578 -21.812 1 57.12 287 ALA B CA 1
ATOM 5179 C C . ALA B 1 287 ? -10.969 -30.375 -22.5 1 57.12 287 ALA B C 1
ATOM 5181 O O . ALA B 1 287 ? -10.125 -29.688 -21.922 1 57.12 287 ALA B O 1
ATOM 5182 N N . SER B 1 288 ? -10.875 -30.328 -23.812 1 54.03 288 SER B N 1
ATOM 5183 C CA . SER B 1 288 ? -10.375 -29.219 -24.625 1 54.03 288 SER B CA 1
ATOM 5184 C C . SER B 1 288 ? -11.227 -27.969 -24.453 1 54.03 288 SER B C 1
ATOM 5186 O O . SER B 1 288 ? -12.453 -28.047 -24.406 1 54.03 288 SER B O 1
ATOM 5188 N N . SER B 1 289 ? -10.633 -26.875 -23.812 1 58.25 289 SER B N 1
ATOM 5189 C CA . SER B 1 289 ? -11.383 -25.625 -23.734 1 58.25 289 SER B CA 1
ATOM 5190 C C . SER B 1 289 ? -11.328 -24.859 -25.047 1 58.25 289 SER B C 1
ATOM 5192 O O . SER B 1 289 ? -10.242 -24.609 -25.578 1 58.25 289 SER B O 1
ATOM 5194 N N . PRO B 1 290 ? -12.523 -24.5 -25.656 1 54.41 290 PRO B N 1
ATOM 5195 C CA . PRO B 1 290 ? -12.57 -23.891 -27 1 54.41 290 PRO B CA 1
ATOM 5196 C C . PRO B 1 290 ? -12.023 -22.469 -27.016 1 54.41 290 PRO B C 1
ATOM 5198 O O . PRO B 1 290 ? -11.68 -21.953 -28.078 1 54.41 290 PRO B O 1
ATOM 5201 N N . SER B 1 291 ? -12 -21.703 -25.891 1 61 291 SER B N 1
ATOM 5202 C CA . SER B 1 291 ? -11.594 -20.297 -25.953 1 61 291 SER B CA 1
ATOM 5203 C C . SER B 1 291 ? -10.344 -20.047 -25.125 1 61 291 SER B C 1
ATOM 5205 O O . SER B 1 291 ? -10.086 -20.75 -24.141 1 61 291 SER B O 1
ATOM 5207 N N . GLU B 1 292 ? -9.586 -19.109 -25.609 1 64.38 292 GLU B N 1
ATOM 5208 C CA . GLU B 1 292 ? -8.383 -18.656 -24.906 1 64.38 292 GLU B CA 1
ATOM 5209 C C . GLU B 1 292 ? -8.695 -18.312 -23.453 1 64.38 292 GLU B C 1
ATOM 5211 O O . GLU B 1 292 ? -7.914 -18.609 -22.547 1 64.38 292 GLU B O 1
ATOM 5216 N N . TRP B 1 293 ? -9.789 -17.703 -23.391 1 60.38 293 TRP B N 1
ATOM 5217 C CA . TRP B 1 293 ? -10.18 -17.266 -22.062 1 60.38 293 TRP B CA 1
ATOM 5218 C C . TRP B 1 293 ? -10.43 -18.469 -21.141 1 60.38 293 TRP B C 1
ATOM 5220 O O . TRP B 1 293 ? -9.961 -18.484 -20 1 60.38 293 TRP B O 1
ATOM 5230 N N . ASN B 1 294 ? -11.125 -19.422 -21.641 1 66 294 ASN B N 1
ATOM 5231 C CA . ASN B 1 294 ? -11.391 -20.625 -20.859 1 66 294 ASN B CA 1
ATOM 5232 C C . ASN B 1 294 ? -10.109 -21.406 -20.594 1 66 294 ASN B C 1
ATOM 5234 O O . ASN B 1 294 ? -9.945 -21.984 -19.516 1 66 294 ASN B O 1
ATOM 5238 N N . TYR B 1 295 ? -9.289 -21.266 -21.5 1 62.09 295 TYR B N 1
ATOM 5239 C CA . TYR B 1 295 ? -8.008 -21.953 -21.328 1 62.09 295 TYR B CA 1
ATOM 5240 C C . TYR B 1 295 ? -7.227 -21.359 -20.156 1 62.09 295 TYR B C 1
ATOM 5242 O O . TYR B 1 295 ? -6.641 -22.094 -19.359 1 62.09 295 TYR B O 1
ATOM 5250 N N . ARG B 1 296 ? -7.25 -20.047 -20.031 1 68.12 296 ARG B N 1
ATOM 5251 C CA . ARG B 1 296 ? -6.445 -19.328 -19.047 1 68.12 296 ARG B CA 1
ATOM 5252 C C . ARG B 1 296 ? -6.805 -19.734 -17.625 1 68.12 296 ARG B C 1
ATOM 5254 O O . ARG B 1 296 ? -5.93 -19.859 -16.766 1 68.12 296 ARG B O 1
ATOM 5261 N N . TYR B 1 297 ? -7.984 -20.156 -17.469 1 72.25 297 TYR B N 1
ATOM 5262 C CA . TYR B 1 297 ? -8.438 -20.344 -16.094 1 72.25 297 TYR B CA 1
ATOM 5263 C C . TYR B 1 297 ? -8.977 -21.75 -15.875 1 72.25 297 TYR B C 1
ATOM 5265 O O . TYR B 1 297 ? -9.344 -22.109 -14.75 1 72.25 297 TYR B O 1
ATOM 5273 N N . SER B 1 298 ? -8.969 -22.531 -16.906 1 70.31 298 SER B N 1
ATOM 5274 C CA . SER B 1 298 ? -9.453 -23.891 -16.766 1 70.31 298 SER B CA 1
ATOM 5275 C C . SER B 1 298 ? -8.539 -24.719 -15.852 1 70.31 298 SER B C 1
ATOM 5277 O O . SER B 1 298 ? -7.316 -24.578 -15.898 1 70.31 298 SER B O 1
ATOM 5279 N N . THR B 1 299 ? -9.164 -25.578 -15.031 1 74.88 299 THR B N 1
ATOM 5280 C CA . THR B 1 299 ? -8.422 -26.438 -14.117 1 74.88 299 THR B CA 1
ATOM 5281 C C . THR B 1 299 ? -8.672 -27.906 -14.43 1 74.88 299 THR B C 1
ATOM 5283 O O . THR B 1 299 ? -8.25 -28.797 -13.672 1 74.88 299 THR B O 1
ATOM 5286 N N . THR B 1 300 ? -9.453 -28.141 -15.438 1 71.19 300 THR B N 1
ATOM 5287 C CA . THR B 1 300 ? -9.734 -29.531 -15.828 1 71.19 300 THR B CA 1
ATOM 5288 C C . THR B 1 300 ? -8.906 -29.922 -17.047 1 71.19 300 THR B C 1
ATOM 5290 O O . THR B 1 300 ? -9.234 -29.547 -18.172 1 71.19 300 THR B O 1
ATOM 5293 N N . ARG B 1 301 ? -7.867 -30.641 -16.812 1 74.06 301 ARG B N 1
ATOM 5294 C CA . ARG B 1 301 ? -6.953 -31.141 -17.844 1 74.06 301 ARG B CA 1
ATOM 5295 C C . ARG B 1 301 ? -6.242 -32.406 -17.375 1 74.06 301 ARG B C 1
ATOM 5297 O O . ARG B 1 301 ? -6.281 -32.75 -16.188 1 74.06 301 ARG B O 1
ATOM 5304 N N . ASP B 1 302 ? -5.766 -33.156 -18.391 1 81.25 302 ASP B N 1
ATOM 5305 C CA . ASP B 1 302 ? -4.777 -34.156 -18.031 1 81.25 302 ASP B CA 1
ATOM 5306 C C . ASP B 1 302 ? -3.49 -33.5 -17.516 1 81.25 302 ASP B C 1
ATOM 5308 O O . ASP B 1 302 ? -2.721 -32.938 -18.297 1 81.25 302 ASP B O 1
ATOM 5312 N N . SER B 1 303 ? -3.355 -33.656 -16.234 1 84.75 303 SER B N 1
ATOM 5313 C CA . SER B 1 303 ? -2.293 -32.875 -15.594 1 84.75 303 SER B CA 1
ATOM 5314 C C . SER B 1 303 ? -0.918 -33.312 -16.078 1 84.75 303 SER B C 1
ATOM 5316 O O . SER B 1 303 ? -0.028 -32.5 -16.297 1 84.75 303 SER B O 1
ATOM 5318 N N . ARG B 1 304 ? -0.739 -34.594 -16.297 1 85.5 304 ARG B N 1
ATOM 5319 C CA . ARG B 1 304 ? 0.547 -35.125 -16.75 1 85.5 304 ARG B CA 1
ATOM 5320 C C . ARG B 1 304 ? 0.879 -34.625 -18.141 1 85.5 304 ARG B C 1
ATOM 5322 O O . ARG B 1 304 ? 1.991 -34.156 -18.406 1 85.5 304 ARG B O 1
ATOM 5329 N N . VAL B 1 305 ? -0.075 -34.75 -18.953 1 86.81 305 VAL B N 1
ATOM 5330 C CA . VAL B 1 305 ? 0.117 -34.312 -20.328 1 86.81 305 VAL B CA 1
ATOM 5331 C C . VAL B 1 305 ? 0.383 -32.812 -20.375 1 86.81 305 VAL B C 1
ATOM 5333 O O . VAL B 1 305 ? 1.278 -32.344 -21.094 1 86.81 305 VAL B O 1
ATOM 5336 N N . THR B 1 306 ? -0.346 -32.062 -19.641 1 88.12 306 THR B N 1
ATOM 5337 C CA . THR B 1 306 ? -0.214 -30.609 -19.609 1 88.12 306 THR B CA 1
ATOM 5338 C C . THR B 1 306 ? 1.177 -30.203 -19.125 1 88.12 306 THR B C 1
ATOM 5340 O O . THR B 1 306 ? 1.766 -29.25 -19.656 1 88.12 306 THR B O 1
ATOM 5343 N N . ALA B 1 307 ? 1.698 -30.875 -18.188 1 93.06 307 ALA B N 1
ATOM 5344 C CA . ALA B 1 307 ? 2.992 -30.531 -17.594 1 93.06 307 ALA B CA 1
ATOM 5345 C C . ALA B 1 307 ? 4.113 -30.703 -18.625 1 93.06 307 ALA B C 1
ATOM 5347 O O . ALA B 1 307 ? 5.121 -29.984 -18.562 1 93.06 307 ALA B O 1
ATOM 5348 N N . GLU B 1 308 ? 3.965 -31.562 -19.625 1 93.38 308 GLU B N 1
ATOM 5349 C CA . GLU B 1 308 ? 5.055 -31.875 -20.547 1 93.38 308 GLU B CA 1
ATOM 5350 C C . GLU B 1 308 ? 4.754 -31.359 -21.953 1 93.38 308 GLU B C 1
ATOM 5352 O O . GLU B 1 308 ? 5.605 -31.422 -22.828 1 93.38 308 GLU B O 1
ATOM 5357 N N . SER B 1 309 ? 3.605 -30.828 -22.156 1 94.25 309 SER B N 1
ATOM 5358 C CA . SER B 1 309 ? 3.148 -30.469 -23.484 1 94.25 309 SER B CA 1
ATOM 5359 C C . SER B 1 309 ? 4.062 -29.438 -24.125 1 94.25 309 SER B C 1
ATOM 5361 O O . SER B 1 309 ? 4.176 -29.375 -25.359 1 94.25 309 SER B O 1
ATOM 5363 N N . TRP B 1 310 ? 4.715 -28.641 -23.297 1 97.75 310 TRP B N 1
ATOM 5364 C CA . TRP B 1 310 ? 5.566 -27.578 -23.812 1 97.75 310 TRP B CA 1
ATOM 5365 C C . TRP B 1 310 ? 6.688 -28.141 -24.672 1 97.75 310 TRP B C 1
ATOM 5367 O O . TRP B 1 310 ? 7.176 -27.469 -25.594 1 97.75 310 TRP B O 1
ATOM 5377 N N . ARG B 1 311 ? 7.109 -29.344 -24.5 1 97.81 311 ARG B N 1
ATOM 5378 C CA . ARG B 1 311 ? 8.211 -30 -25.203 1 97.81 311 ARG B CA 1
ATOM 5379 C C . ARG B 1 311 ? 7.844 -30.234 -26.672 1 97.81 311 ARG B C 1
ATOM 5381 O O . ARG B 1 311 ? 8.711 -30.203 -27.547 1 97.81 311 ARG B O 1
ATOM 5388 N N . LEU B 1 312 ? 6.594 -30.453 -26.875 1 96.44 312 LEU B N 1
ATOM 5389 C CA . LEU B 1 312 ? 6.125 -30.688 -28.234 1 96.44 312 LEU B CA 1
ATOM 5390 C C . LEU B 1 312 ? 5.703 -29.391 -28.906 1 96.44 312 LEU B C 1
ATOM 5392 O O . LEU B 1 312 ? 5.664 -29.297 -30.141 1 96.44 312 LEU B O 1
ATOM 5396 N N . ARG B 1 313 ? 5.453 -28.391 -28.156 1 96.19 313 ARG B N 1
ATOM 5397 C CA . ARG B 1 313 ? 4.867 -27.156 -28.672 1 96.19 313 ARG B CA 1
ATOM 5398 C C . ARG B 1 313 ? 5.949 -26.141 -29.031 1 96.19 313 ARG B C 1
ATOM 5400 O O . ARG B 1 313 ? 5.773 -25.328 -29.953 1 96.19 313 ARG B O 1
ATOM 5407 N N . LEU B 1 314 ? 7.016 -26.125 -28.344 1 98.12 314 LEU B N 1
ATOM 5408 C CA . LEU B 1 314 ? 8.039 -25.109 -28.547 1 98.12 314 LEU B CA 1
ATOM 5409 C C . LEU B 1 314 ? 9.117 -25.609 -29.516 1 98.12 314 LEU B C 1
ATOM 5411 O O . LEU B 1 314 ? 9.477 -26.781 -29.484 1 98.12 314 LEU B O 1
ATOM 5415 N N . GLY B 1 315 ? 9.602 -24.688 -30.375 1 97.81 315 GLY B N 1
ATOM 5416 C CA . GLY B 1 315 ? 10.789 -24.969 -31.156 1 97.81 315 GLY B CA 1
ATOM 5417 C C . GLY B 1 315 ? 12.062 -24.984 -30.328 1 97.81 315 GLY B C 1
ATOM 5418 O O . GLY B 1 315 ? 12.148 -24.328 -29.297 1 97.81 315 GLY B O 1
ATOM 5419 N N . PHE B 1 316 ? 13.047 -25.703 -30.828 1 97.81 316 PHE B N 1
ATOM 5420 C CA . PHE B 1 316 ? 14.273 -25.906 -30.062 1 97.81 316 PHE B CA 1
ATOM 5421 C C . PHE B 1 316 ? 15.016 -24.578 -29.875 1 97.81 316 PHE B C 1
ATOM 5423 O O . PHE B 1 316 ? 15.633 -24.359 -28.828 1 97.81 316 PHE B O 1
ATOM 5430 N N . ASP B 1 317 ? 14.992 -23.688 -30.828 1 97.5 317 ASP B N 1
ATOM 5431 C CA . ASP B 1 317 ? 15.695 -22.406 -30.703 1 97.5 317 ASP B CA 1
ATOM 5432 C C . ASP B 1 317 ? 15.133 -21.578 -29.562 1 97.5 317 ASP B C 1
ATOM 5434 O O . ASP B 1 317 ? 15.883 -20.891 -28.859 1 97.5 317 ASP B O 1
ATOM 5438 N N . ILE B 1 318 ? 13.891 -21.609 -29.453 1 98.25 318 ILE B N 1
ATOM 5439 C CA . ILE B 1 318 ? 13.227 -20.906 -28.359 1 98.25 318 ILE B CA 1
ATOM 5440 C C . ILE B 1 318 ? 13.602 -21.531 -27.031 1 98.25 318 ILE B C 1
ATOM 5442 O O . ILE B 1 318 ? 13.953 -20.828 -26.078 1 98.25 318 ILE B O 1
ATOM 5446 N N . VAL B 1 319 ? 13.555 -22.828 -26.984 1 98.56 319 VAL B N 1
ATOM 5447 C CA . VAL B 1 319 ? 13.914 -23.562 -25.766 1 98.56 319 VAL B CA 1
ATOM 5448 C C . VAL B 1 319 ? 15.352 -23.234 -25.375 1 98.56 319 VAL B C 1
ATOM 5450 O O . VAL B 1 319 ? 15.641 -22.969 -24.203 1 98.56 319 VAL B O 1
ATOM 5453 N N . ARG B 1 320 ? 16.219 -23.266 -26.328 1 98.31 320 ARG B N 1
ATOM 5454 C CA . ARG B 1 320 ? 17.625 -22.953 -26.094 1 98.31 320 ARG B CA 1
ATOM 5455 C C . ARG B 1 320 ? 17.766 -21.547 -25.531 1 98.31 320 ARG B C 1
ATOM 5457 O O . ARG B 1 320 ? 18.562 -21.312 -24.609 1 98.31 320 ARG B O 1
ATOM 5464 N N . THR B 1 321 ? 17.047 -20.656 -26.062 1 98.12 321 THR B N 1
ATOM 5465 C CA . THR B 1 321 ? 17.094 -19.281 -25.594 1 98.12 321 THR B CA 1
ATOM 5466 C C . THR B 1 321 ? 16.656 -19.172 -24.141 1 98.12 321 THR B C 1
ATOM 5468 O O . THR B 1 321 ? 17.312 -18.531 -23.328 1 98.12 321 THR B O 1
ATOM 5471 N N . VAL B 1 322 ? 15.547 -19.797 -23.781 1 98.62 322 VAL B N 1
ATOM 5472 C CA . VAL B 1 322 ? 15.039 -19.766 -22.422 1 98.62 322 VAL B CA 1
ATOM 5473 C C . VAL B 1 322 ? 16.031 -20.438 -21.469 1 98.62 322 VAL B C 1
ATOM 5475 O O . VAL B 1 322 ? 16.234 -19.984 -20.344 1 98.62 322 VAL B O 1
ATOM 5478 N N . GLN B 1 323 ? 16.609 -21.578 -21.938 1 98.69 323 GLN B N 1
ATOM 5479 C CA . GLN B 1 323 ? 17.594 -22.266 -21.125 1 98.69 323 GLN B CA 1
ATOM 5480 C C . GLN B 1 323 ? 18.797 -21.375 -20.797 1 98.69 323 GLN B C 1
ATOM 5482 O O . GLN B 1 323 ? 19.328 -21.406 -19.703 1 98.69 323 GLN B O 1
ATOM 5487 N N . ASN B 1 324 ? 19.156 -20.547 -21.734 1 98.38 324 ASN B N 1
ATOM 5488 C CA . ASN B 1 324 ? 20.25 -19.609 -21.5 1 98.38 324 ASN B CA 1
ATOM 5489 C C . ASN B 1 324 ? 19.844 -18.5 -20.516 1 98.38 324 ASN B C 1
ATOM 5491 O O . ASN B 1 324 ? 20.609 -18.156 -19.625 1 98.38 324 ASN B O 1
ATOM 5495 N N . LEU B 1 325 ? 18.672 -17.984 -20.688 1 98.38 325 LEU B N 1
ATOM 5496 C CA . LEU B 1 325 ? 18.172 -16.891 -19.859 1 98.38 325 LEU B CA 1
ATOM 5497 C C . LEU B 1 325 ? 17.891 -17.359 -18.438 1 98.38 325 LEU B C 1
ATOM 5499 O O . LEU B 1 325 ? 18.016 -16.578 -17.484 1 98.38 325 LEU B O 1
ATOM 5503 N N . CYS B 1 326 ? 17.484 -18.594 -18.234 1 98.75 326 CYS B N 1
ATOM 5504 C CA . CYS B 1 326 ? 16.984 -19.141 -16.984 1 98.75 326 CYS B CA 1
ATOM 5505 C C . CYS B 1 326 ? 17.875 -20.25 -16.469 1 98.75 326 CYS B C 1
ATOM 5507 O O . CYS B 1 326 ? 17.422 -21.156 -15.758 1 98.75 326 CYS B O 1
ATOM 5509 N N . ASN B 1 327 ? 19.109 -20.203 -16.859 1 98.5 327 ASN B N 1
ATOM 5510 C CA . ASN B 1 327 ? 20.031 -21.297 -16.547 1 98.5 327 ASN B CA 1
ATOM 5511 C C . ASN B 1 327 ? 20.094 -21.578 -15.047 1 98.5 327 ASN B C 1
ATOM 5513 O O . ASN B 1 327 ? 19.969 -22.719 -14.625 1 98.5 327 ASN B O 1
ATOM 5517 N N . ASP B 1 328 ? 20.203 -20.578 -14.227 1 97.88 328 ASP B N 1
ATOM 5518 C CA . ASP B 1 328 ? 20.297 -20.734 -12.781 1 97.88 328 ASP B CA 1
ATOM 5519 C C . ASP B 1 328 ? 19 -21.281 -12.203 1 97.88 328 ASP B C 1
ATOM 5521 O O . ASP B 1 328 ? 19.016 -22.141 -11.32 1 97.88 328 ASP B O 1
ATOM 5525 N N . THR B 1 329 ? 17.922 -20.781 -12.68 1 98.69 329 THR B N 1
ATOM 5526 C CA . THR B 1 329 ? 16.609 -21.219 -12.219 1 98.69 329 THR B CA 1
ATOM 5527 C C . THR B 1 329 ? 16.391 -22.703 -12.516 1 98.69 329 THR B C 1
ATOM 5529 O O . THR B 1 329 ? 15.922 -23.453 -11.656 1 98.69 329 THR B O 1
ATOM 5532 N N . LEU B 1 330 ? 16.75 -23.109 -13.766 1 98.75 330 LEU B N 1
ATOM 5533 C CA . LEU B 1 330 ? 16.609 -24.5 -14.148 1 98.75 330 LEU B CA 1
ATOM 5534 C C . LEU B 1 330 ? 17.438 -25.406 -13.25 1 98.75 330 LEU B C 1
ATOM 5536 O O . LEU B 1 330 ? 16.953 -26.422 -12.766 1 98.75 330 LEU B O 1
ATOM 5540 N N . ALA B 1 331 ? 18.656 -24.984 -13.016 1 98 331 ALA B N 1
ATOM 5541 C CA . ALA B 1 331 ? 19.562 -25.766 -12.18 1 98 331 ALA B CA 1
ATOM 5542 C C . ALA B 1 331 ? 19.047 -25.859 -10.75 1 98 331 ALA B C 1
ATOM 5544 O O . ALA B 1 331 ? 19.062 -26.938 -10.141 1 98 331 ALA B O 1
ATOM 5545 N N . LEU B 1 332 ? 18.578 -24.781 -10.242 1 97.62 332 LEU B N 1
ATOM 5546 C CA . LEU B 1 332 ? 18.109 -24.688 -8.867 1 97.62 332 LEU B CA 1
ATOM 5547 C C . LEU B 1 332 ? 16.891 -25.578 -8.648 1 97.62 332 LEU B C 1
ATOM 5549 O O . LEU B 1 332 ? 16.734 -26.172 -7.582 1 97.62 332 LEU B O 1
ATOM 5553 N N . LEU B 1 333 ? 16.031 -25.719 -9.625 1 98.25 333 LEU B N 1
ATOM 5554 C CA . LEU B 1 333 ? 14.758 -26.406 -9.461 1 98.25 333 LEU B CA 1
ATOM 5555 C C . LEU B 1 333 ? 14.828 -27.828 -10 1 98.25 333 LEU B C 1
ATOM 5557 O O . LEU B 1 333 ? 13.867 -28.594 -9.875 1 98.25 333 LEU B O 1
ATOM 5561 N N . GLY B 1 334 ? 15.961 -28.188 -10.609 1 98.12 334 GLY B N 1
ATOM 5562 C CA . GLY B 1 334 ? 16.156 -29.562 -11.078 1 98.12 334 GLY B CA 1
ATOM 5563 C C . GLY B 1 334 ? 15.547 -29.828 -12.438 1 98.12 334 GLY B C 1
ATOM 5564 O O . GLY B 1 334 ? 15.055 -30.922 -12.695 1 98.12 334 GLY B O 1
ATOM 5565 N N . TYR B 1 335 ? 1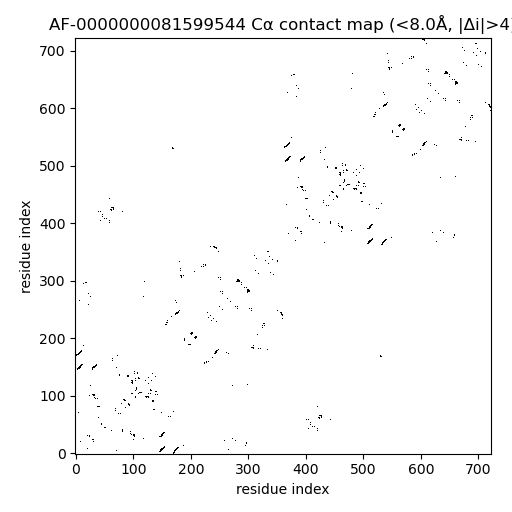5.508 -28.812 -13.258 1 98.56 335 TYR B N 1
ATOM 5566 C CA . TYR B 1 335 ? 15.062 -29 -14.641 1 98.56 335 TYR B CA 1
ATOM 5567 C C . TYR B 1 335 ? 16.25 -29.25 -15.57 1 98.56 335 TYR B C 1
ATOM 5569 O O . TYR B 1 335 ? 17.141 -28.406 -15.664 1 98.56 335 TYR B O 1
ATOM 5577 N N . LYS B 1 336 ? 16.172 -30.328 -16.297 1 98.31 336 LYS B N 1
ATOM 5578 C CA . LYS B 1 336 ? 17.281 -30.703 -17.172 1 98.31 336 LYS B CA 1
ATOM 5579 C C . LYS B 1 336 ? 17.234 -29.922 -18.484 1 98.31 336 LYS B C 1
ATOM 5581 O O . LYS B 1 336 ? 16.156 -29.656 -19.016 1 98.31 336 LYS B O 1
ATOM 5586 N N . GLN B 1 337 ? 18.391 -29.609 -18.938 1 98.12 337 GLN B N 1
ATOM 5587 C CA . GLN B 1 337 ? 18.484 -28.938 -20.219 1 98.12 337 GLN B CA 1
ATOM 5588 C C . GLN B 1 337 ? 18.469 -29.938 -21.375 1 98.12 337 GLN B C 1
ATOM 5590 O O . GLN B 1 337 ? 18.859 -31.094 -21.203 1 98.12 337 GLN B O 1
ATOM 5595 N N . VAL B 1 338 ? 17.984 -29.484 -22.469 1 98.31 338 VAL B N 1
ATOM 5596 C CA . VAL B 1 338 ? 18.047 -30.281 -23.688 1 98.31 338 VAL B CA 1
ATOM 5597 C C . VAL B 1 338 ? 19.016 -29.641 -24.672 1 98.31 338 VAL B C 1
ATOM 5599 O O . VAL B 1 338 ? 19.141 -28.406 -24.734 1 98.31 338 VAL B O 1
ATOM 5602 N N . ARG B 1 339 ? 19.672 -30.438 -25.5 1 97.19 339 ARG B N 1
ATOM 5603 C CA . ARG B 1 339 ? 20.734 -29.938 -26.359 1 97.19 339 ARG B CA 1
ATOM 5604 C C . ARG B 1 339 ? 20.375 -30.094 -27.828 1 97.19 339 ARG B C 1
ATOM 5606 O O . ARG B 1 339 ? 21.125 -29.672 -28.719 1 97.19 339 ARG B O 1
ATOM 5613 N N . SER B 1 340 ? 19.266 -30.75 -28.094 1 97.38 340 SER B N 1
ATOM 5614 C CA . SER B 1 340 ? 18.812 -30.953 -29.469 1 97.38 340 SER B CA 1
ATOM 5615 C C . SER B 1 340 ? 17.297 -31.031 -29.547 1 97.38 340 SER B C 1
ATOM 5617 O O . SER B 1 340 ? 16.625 -31.234 -28.531 1 97.38 340 SER B O 1
ATOM 5619 N N . ALA B 1 341 ? 16.844 -30.859 -30.797 1 97 341 ALA B N 1
ATOM 5620 C CA . ALA B 1 341 ? 15.414 -31 -31.047 1 97 341 ALA B CA 1
ATOM 5621 C C . ALA B 1 341 ? 14.945 -32.406 -30.734 1 97 341 ALA B C 1
ATOM 5623 O O . ALA B 1 341 ? 13.828 -32.625 -30.234 1 97 341 ALA B O 1
ATOM 5624 N N . ALA B 1 342 ? 15.75 -33.375 -31.047 1 96.94 342 ALA B N 1
ATOM 5625 C CA . ALA B 1 342 ? 15.422 -34.781 -30.797 1 96.94 342 ALA B CA 1
ATOM 5626 C C . ALA B 1 342 ? 15.258 -35.031 -29.297 1 96.94 342 ALA B C 1
ATOM 5628 O O . ALA B 1 342 ? 14.32 -35.719 -28.875 1 96.94 342 ALA B O 1
ATOM 5629 N N . GLU B 1 343 ? 16.172 -34.531 -28.516 1 97 343 GLU B N 1
ATOM 5630 C CA . GLU B 1 343 ? 16.078 -34.656 -27.062 1 97 343 GLU B CA 1
ATOM 5631 C C . GLU B 1 343 ? 14.844 -33.969 -26.516 1 97 343 GLU B C 1
ATOM 5633 O O . GLU B 1 343 ? 14.203 -34.5 -25.594 1 97 343 GLU B O 1
ATOM 5638 N N . LEU B 1 344 ? 14.562 -32.812 -27.062 1 97.94 344 LEU B N 1
ATOM 5639 C CA . LEU B 1 344 ? 13.406 -32.031 -26.641 1 97.94 344 LEU B CA 1
ATOM 5640 C C . LEU B 1 344 ? 12.117 -32.812 -26.828 1 97.94 344 LEU B C 1
ATOM 5642 O O . LEU B 1 344 ? 11.242 -32.812 -25.953 1 97.94 344 LEU B O 1
ATOM 5646 N N . LYS B 1 345 ? 12.031 -33.5 -27.891 1 96.69 345 LYS B N 1
ATOM 5647 C CA . LYS B 1 345 ? 10.781 -34.156 -28.281 1 96.69 345 LYS B CA 1
ATOM 5648 C C . LYS B 1 345 ? 10.719 -35.594 -27.75 1 96.69 345 LYS B C 1
ATOM 5650 O O . LYS B 1 345 ? 9.695 -36.25 -27.891 1 96.69 345 LYS B O 1
ATOM 5655 N N . ASN B 1 346 ? 11.828 -36.062 -27.109 1 95.5 346 ASN B N 1
ATOM 5656 C CA . ASN B 1 346 ? 11.859 -37.406 -26.547 1 95.5 346 ASN B CA 1
ATOM 5657 C C . ASN B 1 346 ? 11.164 -37.469 -25.188 1 95.5 346 ASN B C 1
ATOM 5659 O O . ASN B 1 346 ? 11.812 -37.344 -24.156 1 95.5 346 ASN B O 1
ATOM 5663 N N . LEU B 1 347 ? 9.93 -37.812 -25.141 1 93.5 347 LEU B N 1
ATOM 5664 C CA . LEU B 1 347 ? 9.109 -37.781 -23.938 1 93.5 347 LEU B CA 1
ATOM 5665 C C . LEU B 1 347 ? 9.422 -38.969 -23.031 1 93.5 347 LEU B C 1
ATOM 5667 O O . LEU B 1 347 ? 8.992 -39 -21.875 1 93.5 347 LEU B O 1
ATOM 5671 N N . SER B 1 348 ? 10.18 -39.969 -23.484 1 92.25 348 SER B N 1
ATOM 5672 C CA . SER B 1 348 ? 10.555 -41.094 -22.672 1 92.25 348 SER B CA 1
ATOM 5673 C C . SER B 1 348 ? 11.578 -40.719 -21.609 1 92.25 348 SER B C 1
ATOM 5675 O O . SER B 1 348 ? 11.75 -41.406 -20.609 1 92.25 348 SER B O 1
ATOM 5677 N N . GLN B 1 349 ? 12.188 -39.625 -21.891 1 93.62 349 GLN B N 1
ATOM 5678 C CA . GLN B 1 349 ? 13.164 -39.125 -20.938 1 93.62 349 GLN B CA 1
ATOM 5679 C C . GLN B 1 349 ? 12.594 -37.969 -20.141 1 93.62 349 GLN B C 1
ATOM 5681 O O . GLN B 1 349 ? 12.203 -36.938 -20.719 1 93.62 349 GLN B O 1
ATOM 5686 N N . SER B 1 350 ? 12.602 -38.156 -18.828 1 94.69 350 SER B N 1
ATOM 5687 C CA . SER B 1 350 ? 12.094 -37.062 -18 1 94.69 350 SER B CA 1
ATOM 5688 C C . SER B 1 350 ? 13.086 -35.906 -17.938 1 94.69 350 SER B C 1
ATOM 5690 O O . SER B 1 350 ? 14.297 -36.125 -17.859 1 94.69 350 SER B O 1
ATOM 5692 N N . LEU B 1 351 ? 12.547 -34.719 -18.016 1 97.44 351 LEU B N 1
ATOM 5693 C CA . LEU B 1 351 ? 13.391 -33.531 -17.891 1 97.44 351 LEU B CA 1
ATOM 5694 C C . LEU B 1 351 ? 13.266 -32.906 -16.5 1 97.44 351 LEU B C 1
ATOM 5696 O O . LEU B 1 351 ? 13.805 -31.828 -16.25 1 97.44 351 LEU B O 1
ATOM 5700 N N . VAL B 1 352 ? 12.562 -33.562 -15.633 1 97.31 352 VAL B N 1
ATOM 5701 C CA . VAL B 1 352 ? 12.398 -33.125 -14.25 1 97.31 352 VAL B CA 1
ATOM 5702 C C . VAL B 1 352 ? 13.125 -34.094 -13.32 1 97.31 352 VAL B C 1
ATOM 5704 O O . VAL B 1 352 ? 12.742 -35.25 -13.203 1 97.31 352 VAL B O 1
ATOM 5707 N N . GLU B 1 353 ? 14.156 -33.594 -12.688 1 96.81 353 GLU B N 1
ATOM 5708 C CA . GLU B 1 353 ? 14.898 -34.406 -11.75 1 96.81 353 GLU B CA 1
ATOM 5709 C C . GLU B 1 353 ? 14.086 -34.688 -10.484 1 96.81 353 GLU B C 1
ATOM 5711 O O . GLU B 1 353 ? 13.32 -33.812 -10.039 1 96.81 353 GLU B O 1
ATOM 5716 N N . HIS B 1 354 ? 14.297 -35.906 -9.969 1 92.56 354 HIS B N 1
ATOM 5717 C CA . HIS B 1 354 ? 13.672 -36.188 -8.68 1 92.56 354 HIS B CA 1
ATOM 5718 C C . HIS B 1 354 ? 14.32 -35.375 -7.562 1 92.56 354 HIS B C 1
ATOM 5720 O O . HIS B 1 354 ? 15.523 -35.469 -7.332 1 92.56 354 HIS B O 1
ATOM 5726 N N . ARG B 1 355 ? 13.5 -34.531 -7.012 1 91.81 355 ARG B N 1
ATOM 5727 C CA . ARG B 1 355 ? 13.93 -33.719 -5.875 1 91.81 355 ARG B CA 1
ATOM 5728 C C . ARG B 1 355 ? 12.836 -33.656 -4.816 1 91.81 355 ARG B C 1
ATOM 5730 O O . ARG B 1 355 ? 11.648 -33.625 -5.141 1 91.81 355 ARG B O 1
ATOM 5737 N N . THR B 1 356 ? 13.305 -33.719 -3.586 1 86.25 356 THR B N 1
ATOM 5738 C CA . THR B 1 356 ? 12.383 -33.5 -2.475 1 86.25 356 THR B CA 1
ATOM 5739 C C . THR B 1 356 ? 12.602 -32.156 -1.823 1 86.25 356 THR B C 1
ATOM 5741 O O . THR B 1 356 ? 13.727 -31.797 -1.444 1 86.25 356 THR B O 1
ATOM 5744 N N . PHE B 1 357 ? 11.555 -31.422 -1.83 1 87.69 357 PHE B N 1
ATOM 5745 C CA . PHE B 1 357 ? 11.602 -30.125 -1.18 1 87.69 357 PHE B CA 1
ATOM 5746 C C . PHE B 1 357 ? 10.844 -30.141 0.142 1 87.69 357 PHE B C 1
ATOM 5748 O O . PHE B 1 357 ? 9.617 -30.234 0.155 1 87.69 357 PHE B O 1
ATOM 5755 N N . GLN B 1 358 ? 11.539 -30.078 1.224 1 85.25 358 GLN B N 1
ATOM 5756 C CA . GLN B 1 358 ? 10.93 -30.094 2.549 1 85.25 358 GLN B CA 1
ATOM 5757 C C . GLN B 1 358 ? 10.562 -28.688 3.01 1 85.25 358 GLN B C 1
ATOM 5759 O O . GLN B 1 358 ? 11.203 -27.719 2.609 1 85.25 358 GLN B O 1
ATOM 5764 N N . PRO B 1 359 ? 9.531 -28.656 3.832 1 88 359 PRO B N 1
ATOM 5765 C CA . PRO B 1 359 ? 9.219 -27.344 4.41 1 88 359 PRO B CA 1
ATOM 5766 C C . PRO B 1 359 ? 10.375 -26.75 5.207 1 88 359 PRO B C 1
ATOM 5768 O O . PRO B 1 359 ? 11.188 -27.5 5.77 1 88 359 PRO B O 1
ATOM 5771 N N . VAL B 1 360 ? 10.352 -25.469 5.234 1 87.69 360 VAL B N 1
ATOM 5772 C CA . VAL B 1 360 ? 11.391 -24.781 6 1 87.69 360 VAL B CA 1
ATOM 5773 C C . VAL B 1 360 ? 11.125 -24.953 7.496 1 87.69 360 VAL B C 1
ATOM 5775 O O . VAL B 1 360 ? 10.078 -24.531 8 1 87.69 360 VAL B O 1
ATOM 5778 N N . THR B 1 361 ? 11.922 -25.766 8.234 1 82.94 361 THR B N 1
ATOM 5779 C CA . THR B 1 361 ? 11.75 -26 9.664 1 82.94 361 THR B CA 1
ATOM 5780 C C . THR B 1 361 ? 12.742 -25.188 10.477 1 82.94 361 THR B C 1
ATOM 5782 O O . THR B 1 361 ? 13.836 -24.875 10.008 1 82.94 361 THR B O 1
#

Sequence (722 aa):
MASPRKHILLFATTRSGSSFTGQLLNQHPGVFYVFEPLYHVQQAFTNSSSRLRRTLDRRALLGAYRDLLLNLYTCELHFMENYIRPEPQDHITSSFFRRSSSHALCSPPVCSDGVVAAASDPPDETWCPKKCGALNLTLASMSCLSRGHVAVKTVRVPEVGDLRTLTEDPRLDLKIVHLVRDPRAILASRMMAFSDQFRAWKIWNATGRQPRYVDLSQITSTCKDMAASVETGLQRPAWLRGRYLLVRYEDLAFNPKDKASEIYKFAGLEMEDRVRTWIAKNTNSNASSPSEWNYRYSTTRDSRVTAESWRLRLGFDIVRTVQNLCNDTLALLGYKQVRSAAELKNLSQSLVEHRTFQPVTMASPRKHILLFATTRSGSSFTGQLLNQHPGVFYVFEPLYHVQQAFTNSSSRLRRTLDRRALLGAYRDLLLNLYTCELHFMENYIRPEPQDHITSSFFRRSSSHALCSPPVCSDGVVAAASDPPDETWCPKKCGALNLTLASMSCLSRGHVAVKTVRVPEVGDLRTLTEDPRLDLKIVHLVRDPRAILASRMMAFSDQFRAWKIWNATGRQPRYVDLSQITSTCKDMAASVETGLQRPAWLRGRYLLVRYEDLAFNPKDKASEIYKFAGLEMEDRVRTWIAKNTNSNASSPSEWNYRYSTTRDSRVTAESWRLRLGFDIVRTVQNLCNDTLALLGYKQVRSAAELKNLSQSLVEHRTFQPVT

Foldseek 3Di:
DAPLAAEEEAEEAAQQLLLQLQLLQLLDLQEQEDEALCVLLLCQQCVPDVVRNVPPDLVVCLVVVLVCVLCVQLLNQLVSQVRFPPRDDQQWAAGGPLQLSGQLQQAPPQAPPRPRPDLAFSDDSVVSCVRRNIGRSVRSSVSSSVHRYYYYYHNSDQAPVSCLVVLPPSNHNYAYEYEGEDLLLSLLLCCLLPVVVQVQQVVCQVPVDHDPDGPPVVSLSNLVSLLRRLVVQVVLDPSQALRYFYDYLLVCLVPVVVVSCVVQVSSVHDDDPSSVVRSVQQQCDCDDDPDSVCSSNGRRHNSNCSRLVSLVRGDPVVLVVSCVSNVSSCVSQQFAHDDDNVRSNPPVDDRHDDDDIDGRD/DAPLAAEEEAEEAAQQLLLLLQLLQLQDLQEQEDEALCVLLLCQQCVPDVVRNVPPDLVVCLVVVLVCVLCVQLLNQLVSQVRFPPRDDQQWAQGGPLQLSGQLQQAPPQAPPRPRPDLAFSDDSVVSCVRRNIGRSVRSSVSSSVHRYYYYYHNSDQAPVSCLVVLPPSNHNYAYEYEGEDLLLSLLLCCLLPVVVQVQQVVCQVPVDHDPDGDPVVSLSNLVSLLRRLVVQVVLDPSQALRYFYDYLLVCLVPVVVVSCVVQVSSVHDDDPSSVVRSVQQQCDCPDDPDSVCSSNGRRHNSNCSNLVSLVRGDPVVLVVSCVSNVSSCVSQQFAHDDDNVRSNPPVDDRHDDDDIDGRD

InterPro domains:
  IPR000863 Sulfotransferase domain [PF00685] (6-332)
  IPR027417 P-loop containing nucleoside triphosphate hydrolase [G3DSA:3.40.50.300] (1-343)
  IPR027417 P-loop containing nucleoside triphosphate hydrolase [SSF52540] (6-336)
  IPR051135 Gal/GlcNAc/GalNAc Sulfotransferase [PTHR10704] (4-355)

Solvent-accessible surface area (backbone atoms only — not comparable to full-atom values): 38792 Å² total; per-residue (Å²): 128,74,52,90,42,41,33,39,36,41,41,28,46,77,65,30,55,51,65,44,56,49,45,61,52,35,59,39,88,52,29,30,29,42,46,40,67,60,56,35,52,53,46,58,70,31,68,60,40,81,73,31,51,82,59,56,54,75,58,52,50,47,33,32,48,53,37,49,50,54,33,48,71,70,33,40,45,63,65,52,46,50,31,37,66,76,66,46,57,95,49,33,36,82,62,62,67,58,46,38,69,9,50,48,64,47,23,67,72,37,9,76,72,70,58,66,72,70,79,75,62,85,58,56,66,60,46,33,48,72,72,46,44,58,46,41,32,64,38,37,20,52,41,37,68,72,29,54,26,38,34,40,34,42,53,76,66,71,37,59,73,78,42,48,71,63,46,65,34,74,70,47,52,52,31,38,42,37,42,37,52,60,65,64,40,27,51,49,45,39,37,62,54,37,43,80,86,28,39,48,58,48,48,19,52,73,68,74,49,77,55,96,68,63,84,58,60,66,62,37,49,50,30,51,29,49,37,53,25,51,52,50,51,72,64,48,45,79,82,36,45,71,22,34,35,59,42,49,36,58,57,33,35,71,36,48,70,64,43,48,50,51,53,30,52,73,70,71,45,80,84,50,68,67,47,54,52,43,49,58,58,32,38,68,26,80,59,80,60,93,40,54,69,48,50,68,65,58,52,50,28,32,28,51,57,60,63,53,44,35,42,75,69,51,39,53,70,58,49,49,50,48,48,64,64,26,42,67,34,31,61,74,71,35,42,58,86,66,90,44,58,66,58,43,57,37,77,89,55,78,48,64,53,93,75,86,64,70,59,23,105,127,72,54,88,42,41,32,38,36,40,42,27,45,77,62,31,55,52,66,44,56,49,45,60,52,36,60,39,87,52,29,30,30,42,48,40,66,60,54,35,52,52,47,57,70,31,69,51,47,79,74,32,52,83,59,55,54,75,58,53,50,48,33,32,45,51,36,49,50,53,34,47,71,69,34,40,43,64,65,51,45,51,30,36,66,77,64,46,57,94,48,32,36,82,63,61,66,58,45,39,69,8,50,47,64,47,23,66,72,36,8,75,70,70,60,67,74,71,79,74,63,85,58,54,68,60,47,34,50,70,71,45,44,58,46,38,31,64,37,38,20,52,41,36,69,72,29,52,26,39,34,40,36,42,52,77,66,70,37,59,75,78,42,46,71,63,46,66,33,74,71,48,50,51,30,36,43,36,44,37,51,59,64,66,41,27,53,48,44,39,38,62,53,38,43,79,85,29,40,47,57,48,48,19,52,74,69,73,48,76,56,97,68,63,84,58,61,64,62,36,51,50,30,51,28,51,37,54,26,51,51,52,53,71,63,47,45,79,84,36,44,73,21,35,35,60,42,49,36,55,56,33,34,69,37,46,69,63,43,48,49,51,52,31,52,74,70,73,45,82,85,49,68,68,48,54,52,42,50,60,58,30,39,67,26,78,59,80,60,94,41,54,70,49,49,67,65,57,51,51,30,31,28,52,57,60,61,52,44,35,44,76,70,53,41,53,69,57,49,50,49,46,49,65,66,27,43,66,34,31,60,74,71,33,42,58,84,67,91,44,59,66,58,44,56,36,78,88,55,79,51,64,53,94,76,86,64,69,57,22,105

Organism: NCBI:txid303518

pLDDT: mean 90.47, std 13.34, range [37.56, 98.88]